Protein AF-A0A453K1W1-F1 (afdb_monomer)

Nearest PDB structures (foldseek):
  8fkv-assembly1_SU  TM=7.169E-01  e=1.789E-16  Homo sapiens
  8fkx-assembly1_SU  TM=7.359E-01  e=7.901E-16  Homo sapiens
  6x2y-assembly1_C  TM=2.715E-01  e=3.946E-01  Saccharomyces cerevisiae
  7ns3-assembly1_5  TM=2.927E-01  e=5.664E-01  Saccharomyces cerevisiae S288C
  6a38-assembly1_C  TM=2.463E-01  e=5.441E-01  Saccharomyces cerevisiae S288C

Organism: Aegilops tauschii subsp. strangulata (NCBI:txid200361)

Foldseek 3Di:
DVLVVLVVLCVPPVCVLVSLLVLLVCCLVQVQDPVNLSSLLVLLVQCQPPDPSSVVSSLVSLLSCQLPCLRHVLPSVLSSLLSLLVVCVVVLLPGAQSSLLSVVSHDDDPPLPDPPPDPPPPDDDDDDDDDDDDDDDPPVVVVVVVVVVVVVVVVVVVVVVVVVSDDDSVVSVVSRVSSVVSSVSSLVSLLVSLLCVLVPPDPDPDPDPCFPRNNLVSSLVSLLSCLLVDDPVCLVVLLVSLLVLLQDDPDPPDDRRPNSDDLLSSLSSLLSNLSNCPNNDVVPVDDCQSSLLSLLVSLVVDDVVSHDLLSVLSSLLRPQVPDPDDDLLLLLLLLQSLLVSLLVDDVLSNLLSLLSSLNSCLVRVLLLLLLDPDPCQPPDPAPAQDADNPDSRSNNRNRSNHHSCSLVVQLVDPDPSSVVSSVLSSVVNVDDSPDRDDDPDNQRSSRSSVVVVVVVVVVPDPDDDDDDDDDDDDDDDDDDDDDDPVVVVPDPDPDDPVVVVVVVVVVVVVVVVVVVVVVVVVVVVVVVVVVVVVVVVVVVVVVVVVVVVVVVD

Solvent-accessible surface area (backbone atoms only — not comparable to full-atom values): 32243 Å² total; per-residue (Å²): 107,72,67,60,51,39,59,57,34,42,75,34,80,91,41,22,64,62,29,49,52,52,52,33,52,44,48,72,74,46,52,71,43,95,62,37,66,65,52,47,53,52,43,57,57,35,29,62,44,92,49,66,68,53,17,51,49,30,36,50,35,51,28,50,50,42,65,44,37,77,70,38,78,44,56,57,50,38,50,47,46,46,52,44,34,49,49,40,61,76,47,74,47,74,48,52,40,60,54,54,45,35,63,63,47,56,78,80,82,82,72,82,76,66,81,78,86,68,81,76,80,80,72,84,80,84,85,79,91,84,85,85,86,83,94,74,65,84,72,58,58,54,54,54,53,51,51,52,52,50,51,51,50,50,49,50,50,49,50,51,48,55,55,73,56,58,71,55,71,67,60,52,50,51,51,50,52,55,34,49,51,40,48,49,53,40,42,52,50,47,54,53,49,59,62,53,53,66,74,52,92,68,85,69,82,60,92,52,100,58,60,93,49,44,42,50,63,43,39,44,53,41,49,41,72,49,25,70,75,58,62,74,85,52,47,62,59,49,46,54,50,34,43,46,65,40,68,58,66,100,55,98,81,59,79,76,69,75,70,78,65,52,66,46,59,23,43,46,33,48,38,28,48,53,44,35,49,57,55,64,45,76,84,73,77,72,82,57,63,65,55,53,28,43,51,58,45,45,66,74,70,58,45,80,95,82,32,56,61,68,54,53,20,44,32,47,30,55,63,62,61,71,46,92,78,72,58,67,58,42,46,26,22,50,39,51,53,32,41,55,46,33,75,75,50,57,72,43,56,17,42,19,31,48,51,45,36,48,50,49,40,67,76,35,63,80,52,41,54,24,67,45,90,53,98,69,49,58,90,81,80,62,99,43,86,59,66,41,91,84,48,60,42,40,77,72,13,19,35,64,58,41,62,59,62,50,40,70,55,36,43,72,41,90,51,63,69,47,12,52,50,28,46,53,53,60,52,52,63,80,40,58,100,85,55,80,76,82,85,68,79,90,59,52,23,42,53,48,24,48,54,46,47,51,51,49,64,70,61,54,75,75,90,72,92,82,82,93,75,94,74,95,76,94,74,94,74,86,81,86,79,87,79,61,75,80,61,66,81,73,58,84,77,87,67,59,68,68,63,53,49,54,52,47,52,54,51,54,50,52,53,51,55,49,54,52,50,53,52,53,49,52,52,49,51,51,52,52,50,53,52,49,53,52,53,51,51,53,50,51,54,53,51,52,54,50,52,58,51,64,75,73,108

InterPro domains:
  IPR005612 CCAAT-binding factor [PF03914] (267-422)
  IPR016024 Armadillo-type fold [SSF48371] (5-437)
  IPR016903 Nucleolar complex-associated protein 3 [PTHR14428] (1-535)

Mean predicted aligned error: 17.04 Å

Structure (mmCIF, N/CA/C/O backbone):
data_AF-A0A453K1W1-F1
#
_entry.id   AF-A0A453K1W1-F1
#
loop_
_atom_site.group_PDB
_atom_site.id
_atom_site.type_symbol
_atom_site.label_atom_id
_atom_site.label_alt_id
_atom_site.label_comp_id
_atom_site.label_asym_id
_atom_site.label_entity_id
_atom_site.label_seq_id
_atom_site.pdbx_PDB_ins_code
_atom_site.Cartn_x
_atom_site.Cartn_y
_atom_site.Cartn_z
_atom_site.occupancy
_atom_site.B_iso_or_equiv
_atom_site.auth_seq_id
_atom_site.auth_comp_id
_atom_site.auth_asym_id
_atom_site.auth_atom_id
_atom_site.pdbx_PDB_model_num
ATOM 1 N N . ALA A 1 1 ? -23.512 -8.283 35.608 1.00 79.88 1 ALA A N 1
ATOM 2 C CA . ALA A 1 1 ? -24.269 -9.550 35.486 1.00 79.88 1 ALA A CA 1
ATOM 3 C C . ALA A 1 1 ? -24.432 -10.011 34.032 1.00 79.88 1 ALA A C 1
ATOM 5 O O . ALA A 1 1 ? -23.786 -10.983 33.666 1.00 79.88 1 ALA A O 1
ATOM 6 N N . TYR A 1 2 ? -25.219 -9.326 33.185 1.00 86.31 2 TYR A N 1
ATOM 7 C CA . TYR A 1 2 ? -25.461 -9.761 31.792 1.00 86.31 2 TYR A CA 1
ATOM 8 C C . TYR A 1 2 ? -24.172 -9.903 30.962 1.00 86.31 2 TYR A C 1
ATOM 10 O O . TYR A 1 2 ? -23.901 -10.976 30.429 1.00 86.31 2 TYR A O 1
ATOM 18 N N . LEU A 1 3 ? -23.321 -8.868 30.952 1.00 86.50 3 LEU A N 1
ATOM 19 C CA . LEU A 1 3 ? -22.027 -8.897 30.257 1.00 86.50 3 LEU A CA 1
ATOM 20 C C . LEU A 1 3 ? -21.121 -10.040 30.750 1.00 86.50 3 LEU A C 1
ATOM 22 O O . LEU A 1 3 ? -20.568 -10.784 29.953 1.00 86.50 3 LEU A O 1
ATOM 26 N N . GLN A 1 4 ? -21.021 -10.237 32.067 1.00 86.06 4 GLN A N 1
ATOM 27 C CA . GLN A 1 4 ? -20.232 -11.330 32.649 1.00 86.06 4 GLN A CA 1
ATOM 28 C C . GLN A 1 4 ? -20.764 -12.710 32.245 1.00 86.06 4 GLN A C 1
ATOM 30 O O . GLN A 1 4 ? -19.976 -13.626 32.011 1.00 86.06 4 GLN A O 1
ATOM 35 N N . LYS A 1 5 ? -22.090 -12.866 32.118 1.00 88.38 5 LYS A N 1
ATOM 36 C CA . LYS A 1 5 ? -22.683 -14.107 31.619 1.00 88.38 5 LYS A CA 1
ATOM 37 C C . LYS A 1 5 ? -22.327 -14.329 30.149 1.00 88.38 5 LYS A C 1
ATOM 39 O O . LYS A 1 5 ? -21.911 -15.435 29.819 1.00 88.38 5 LYS A O 1
ATOM 44 N N . LEU A 1 6 ? -22.397 -13.300 29.302 1.00 88.38 6 LEU A N 1
ATOM 45 C CA . LEU A 1 6 ? -21.954 -13.394 27.905 1.00 88.38 6 LEU A CA 1
ATOM 46 C C . LEU A 1 6 ? -20.472 -13.772 27.798 1.00 88.38 6 LEU A C 1
ATOM 48 O O . LEU A 1 6 ? -20.157 -14.715 27.086 1.00 88.38 6 LEU A O 1
ATOM 52 N N . ILE A 1 7 ? -19.589 -13.142 28.578 1.00 87.38 7 ILE A N 1
ATOM 53 C CA . ILE A 1 7 ? -18.152 -13.476 28.613 1.00 87.38 7 ILE A CA 1
ATOM 54 C C . ILE A 1 7 ? -17.923 -14.918 29.103 1.00 87.38 7 ILE A C 1
ATOM 56 O O . ILE A 1 7 ? -17.014 -15.609 28.648 1.00 87.38 7 ILE A O 1
ATOM 60 N N . SER A 1 8 ? -18.748 -15.421 30.027 1.00 89.06 8 SER A N 1
ATOM 61 C CA . SER A 1 8 ? -18.669 -16.828 30.445 1.00 89.06 8 SER A CA 1
ATOM 62 C C . SER A 1 8 ? -19.128 -17.800 29.349 1.00 89.06 8 SER A C 1
ATOM 64 O O . SER A 1 8 ? -18.548 -18.874 29.216 1.00 89.06 8 SER A O 1
ATOM 66 N N . LEU A 1 9 ? -20.134 -17.416 28.555 1.00 88.56 9 LEU A N 1
ATOM 67 C CA . LEU A 1 9 ? -20.660 -18.203 27.435 1.00 88.56 9 LEU A CA 1
ATOM 68 C C . LEU A 1 9 ? -19.735 -18.153 26.216 1.00 88.56 9 LEU A C 1
ATOM 70 O O . LEU A 1 9 ? -19.639 -19.136 25.494 1.00 88.56 9 LEU A O 1
ATOM 74 N N . GLU A 1 10 ? -19.007 -17.054 26.031 1.00 87.38 10 GLU A N 1
ATOM 75 C CA . GLU A 1 10 ? -17.944 -16.911 25.034 1.00 87.38 10 GLU A CA 1
ATOM 76 C C . GLU A 1 10 ? -16.854 -17.981 25.221 1.00 87.38 10 GLU A C 1
ATOM 78 O O . GLU A 1 10 ? -16.325 -18.518 24.258 1.00 87.38 10 GLU A O 1
ATOM 83 N N . LYS A 1 11 ? -16.557 -18.384 26.462 1.00 86.56 11 LYS A N 1
ATOM 84 C CA . LYS A 1 11 ? -15.592 -19.467 26.727 1.00 86.56 11 LYS A CA 1
ATOM 85 C C . LYS A 1 11 ? -16.113 -20.858 26.348 1.00 86.56 11 LYS A C 1
ATOM 87 O O . LYS A 1 11 ? -15.331 -21.804 26.328 1.00 86.56 11 LYS A O 1
ATOM 92 N N . GLN A 1 12 ? -17.413 -21.008 26.094 1.00 88.44 12 GLN A N 1
ATOM 93 C CA . GLN A 1 12 ? -18.021 -22.286 25.738 1.00 88.44 12 GLN A CA 1
ATOM 94 C C . GLN A 1 12 ? -18.152 -22.400 24.212 1.00 88.44 12 GLN A C 1
ATOM 96 O O . GLN A 1 12 ? -18.815 -21.564 23.599 1.00 88.44 12 GLN A O 1
ATOM 101 N N . PRO A 1 13 ? -17.608 -23.453 23.575 1.00 85.06 13 PRO A N 1
ATOM 102 C CA . PRO A 1 13 ? -17.538 -23.540 22.114 1.00 85.06 13 PRO A CA 1
ATOM 103 C C . PRO A 1 13 ? -18.918 -23.546 21.440 1.00 85.06 13 PRO A C 1
ATOM 105 O O . PRO A 1 13 ? -19.082 -22.956 20.377 1.00 85.06 13 PRO A O 1
ATOM 108 N N . TYR A 1 14 ? -19.927 -24.148 22.079 1.00 88.00 14 TYR A N 1
ATOM 109 C CA . TYR A 1 14 ? -21.288 -24.240 21.537 1.00 88.00 14 TYR A CA 1
ATOM 110 C C . TYR A 1 14 ? -22.005 -22.883 21.466 1.00 88.00 14 TYR A C 1
ATOM 112 O O . TYR A 1 14 ? -22.738 -22.606 20.520 1.00 88.00 14 TYR A O 1
ATOM 120 N N . PHE A 1 15 ? -21.779 -22.015 22.455 1.00 89.94 15 PHE A N 1
ATOM 121 C CA . PHE A 1 15 ? -22.409 -20.694 22.519 1.00 89.94 15 PHE A CA 1
ATOM 122 C C . PHE A 1 15 ? -21.507 -19.574 22.008 1.00 89.94 15 PHE A C 1
ATOM 124 O O . PHE A 1 15 ? -21.979 -18.446 21.893 1.00 89.94 15 PHE A O 1
ATOM 131 N N . TYR A 1 16 ? -20.249 -19.871 21.673 1.00 90.06 16 TYR A N 1
ATOM 132 C CA . TYR A 1 16 ? -19.231 -18.890 21.309 1.00 90.06 16 TYR A CA 1
ATOM 133 C C . TYR A 1 16 ? -19.718 -17.889 20.259 1.00 90.06 16 TYR A C 1
ATOM 135 O O . TYR A 1 16 ? -19.741 -16.688 20.515 1.00 90.06 16 TYR A O 1
ATOM 143 N N . LEU A 1 17 ? -20.188 -18.373 19.105 1.00 90.25 17 LEU A N 1
ATOM 144 C CA . LEU A 1 17 ? -20.592 -17.500 18.001 1.00 90.25 17 LEU A CA 1
ATOM 145 C C . LEU A 1 17 ? -21.803 -16.625 18.358 1.00 90.25 17 LEU A C 1
ATOM 147 O O . LEU A 1 17 ? -21.860 -15.450 17.998 1.00 90.25 17 LEU A O 1
ATOM 151 N N . VAL A 1 18 ? -22.766 -17.188 19.091 1.00 91.62 18 VAL A N 1
ATOM 152 C CA . VAL A 1 18 ? -23.959 -16.460 19.544 1.00 91.62 18 VAL A CA 1
ATOM 153 C C . VAL A 1 18 ? -23.572 -15.408 20.581 1.00 91.62 18 VAL A C 1
ATOM 155 O O . VAL A 1 18 ? -24.032 -14.272 20.498 1.00 91.62 18 VAL A O 1
ATOM 158 N N . ALA A 1 19 ? -22.690 -15.754 21.520 1.00 92.19 19 ALA A N 1
ATOM 159 C CA . ALA A 1 19 ? -22.177 -14.833 22.524 1.00 92.19 19 ALA A CA 1
ATOM 160 C C . ALA A 1 19 ? -21.419 -13.668 21.872 1.00 92.19 19 ALA A C 1
ATOM 162 O O . ALA A 1 19 ? -21.726 -12.518 22.178 1.00 92.19 19 ALA A O 1
ATOM 163 N N . VAL A 1 20 ? -20.519 -13.944 20.919 1.00 91.56 20 VAL A N 1
ATOM 164 C CA . VAL A 1 20 ? -19.798 -12.919 20.143 1.00 91.56 20 VAL A CA 1
ATOM 165 C C . VAL A 1 20 ? -20.774 -12.013 19.397 1.00 91.56 20 VAL A C 1
ATOM 167 O O . VAL A 1 20 ? -20.698 -10.795 19.526 1.00 91.56 20 VAL A O 1
ATOM 170 N N . ARG A 1 21 ? -21.766 -12.575 18.695 1.00 92.69 21 ARG A N 1
ATOM 171 C CA . ARG A 1 21 ? -22.789 -11.780 17.998 1.00 92.69 21 ARG A CA 1
ATOM 172 C C . ARG A 1 21 ? -23.566 -10.868 18.950 1.00 92.69 21 ARG A C 1
ATOM 174 O O . ARG A 1 21 ? -23.826 -9.713 18.611 1.00 92.69 21 ARG A O 1
ATOM 181 N N . CYS A 1 22 ? -23.929 -11.363 20.131 1.00 92.25 22 CYS A N 1
ATOM 182 C CA . CYS A 1 22 ? -24.600 -10.572 21.161 1.00 92.25 22 CYS A CA 1
ATOM 183 C C . CYS A 1 22 ? -23.702 -9.452 21.707 1.00 92.25 22 CYS A C 1
ATOM 185 O O . CYS A 1 22 ? -24.194 -8.347 21.920 1.00 92.25 22 CYS A O 1
ATOM 187 N N . LEU A 1 23 ? -22.405 -9.710 21.907 1.00 91.00 23 LEU A N 1
ATOM 188 C CA . LEU A 1 23 ? -21.429 -8.704 22.341 1.00 91.00 23 LEU A CA 1
ATOM 189 C C . LEU A 1 23 ? -21.254 -7.604 21.283 1.00 91.00 23 LEU A C 1
ATOM 191 O O . LEU A 1 23 ? -21.354 -6.426 21.617 1.00 91.00 23 LEU A O 1
ATOM 195 N N . CYS A 1 24 ? -21.090 -7.974 20.010 1.00 91.94 24 CYS A N 1
ATOM 196 C CA . CYS A 1 24 ? -21.030 -7.035 18.885 1.00 91.94 24 CYS A CA 1
ATOM 197 C C . CYS A 1 24 ? -22.304 -6.181 18.787 1.00 91.94 24 CYS A C 1
ATOM 199 O O . CYS A 1 24 ? -22.231 -4.958 18.738 1.00 91.94 24 CYS A O 1
ATOM 201 N N . SER A 1 25 ? -23.478 -6.817 18.861 1.00 91.06 25 SER A N 1
ATOM 202 C CA . SER A 1 25 ? -24.767 -6.111 18.796 1.00 91.06 25 SER A CA 1
ATOM 203 C C . SER A 1 25 ? -24.962 -5.153 19.977 1.00 91.06 25 SER A C 1
ATOM 205 O O . SER A 1 25 ? -25.551 -4.085 19.825 1.00 91.06 25 SER A O 1
ATOM 207 N N . LEU A 1 26 ? -24.468 -5.522 21.165 1.00 90.56 26 LEU A N 1
ATOM 208 C CA . LEU A 1 26 ? -24.505 -4.662 22.345 1.00 90.56 26 LEU A CA 1
ATOM 209 C C . LEU A 1 26 ? -23.592 -3.441 22.177 1.00 90.56 26 LEU A C 1
ATOM 211 O O . LEU A 1 26 ? -23.991 -2.340 22.554 1.00 90.56 26 LEU A O 1
ATOM 215 N N . LEU A 1 27 ? -22.403 -3.632 21.598 1.00 88.56 27 LEU A N 1
ATOM 216 C CA . LEU A 1 27 ? -21.463 -2.547 21.317 1.00 88.56 27 LEU A CA 1
ATOM 217 C C . LEU A 1 27 ? -22.054 -1.533 20.326 1.00 88.56 27 LEU A C 1
ATOM 219 O O . LEU A 1 27 ? -21.980 -0.332 20.574 1.00 88.56 27 LEU A O 1
ATOM 223 N N . ASP A 1 28 ? -22.709 -2.008 19.264 1.00 87.94 28 ASP A N 1
ATOM 224 C CA . ASP A 1 28 ? -23.367 -1.148 18.272 1.00 87.94 28 ASP A CA 1
ATOM 225 C C . ASP A 1 28 ? -24.568 -0.373 18.843 1.00 87.94 28 ASP A C 1
ATOM 227 O O . ASP A 1 28 ? -24.819 0.780 18.469 1.00 87.94 28 ASP A O 1
ATOM 231 N N . ALA A 1 29 ? -25.331 -1.004 19.741 1.00 86.56 29 ALA A N 1
ATOM 232 C CA . ALA A 1 29 ? -26.535 -0.417 20.323 1.00 86.56 29 ALA A CA 1
ATOM 233 C C . ALA A 1 29 ? -26.235 0.581 21.454 1.00 86.56 29 ALA A C 1
ATOM 235 O O . ALA A 1 29 ? -26.925 1.595 21.571 1.00 86.56 29 ALA A O 1
ATOM 236 N N . ALA A 1 30 ? -25.240 0.297 22.300 1.00 83.75 30 ALA A N 1
ATOM 237 C CA . ALA A 1 30 ? -24.959 1.069 23.510 1.00 83.75 30 ALA A CA 1
ATOM 238 C C . ALA A 1 30 ? -23.445 1.257 23.758 1.00 83.75 30 ALA A C 1
ATOM 240 O O . ALA A 1 30 ? -22.909 0.739 24.741 1.00 83.75 30 ALA A O 1
ATOM 241 N N . PRO A 1 31 ? -22.746 2.053 22.931 1.00 78.56 31 PRO A N 1
ATOM 242 C CA . PRO A 1 31 ? -21.302 2.273 23.074 1.00 78.56 31 PRO A CA 1
ATOM 243 C C . PRO A 1 31 ? -20.919 3.121 24.307 1.00 78.56 31 PRO A C 1
ATOM 245 O O . PRO A 1 31 ? -19.781 3.071 24.765 1.00 78.56 31 PRO A O 1
ATOM 248 N N . HIS A 1 32 ? -21.867 3.854 24.903 1.00 75.62 32 HIS A N 1
ATOM 249 C CA . HIS A 1 32 ? -21.692 4.613 26.154 1.00 75.62 32 HIS A CA 1
ATOM 250 C C . HIS A 1 32 ? -21.781 3.765 27.437 1.00 75.62 32 HIS A C 1
ATOM 252 O O . HIS A 1 32 ? -21.887 4.307 28.536 1.00 75.62 32 HIS A O 1
ATOM 258 N N . PHE A 1 33 ? -21.851 2.440 27.328 1.00 78.88 33 PHE A N 1
ATOM 259 C CA . PHE A 1 33 ? -22.087 1.576 28.478 1.00 78.88 33 PHE A CA 1
ATOM 260 C C . PHE A 1 33 ? -20.978 1.703 29.540 1.00 78.88 33 PHE A C 1
ATOM 262 O O . PHE A 1 33 ? -19.797 1.656 29.215 1.00 78.88 33 PHE A O 1
ATOM 269 N N . ASN A 1 34 ? -21.339 1.783 30.827 1.00 78.62 34 ASN A N 1
ATOM 270 C CA . ASN A 1 34 ? -20.375 1.983 31.927 1.00 78.62 34 ASN A CA 1
ATOM 271 C C . ASN A 1 34 ? -19.294 0.888 32.033 1.00 78.62 34 ASN A C 1
ATOM 273 O O . ASN A 1 34 ? -18.236 1.129 32.597 1.00 78.62 34 ASN A O 1
ATOM 277 N N . HIS A 1 35 ? -19.543 -0.318 31.506 1.00 82.31 35 HIS A N 1
ATOM 278 C CA . HIS A 1 35 ? -18.541 -1.391 31.416 1.00 82.31 35 HIS A CA 1
ATOM 279 C C . HIS A 1 35 ? -18.046 -1.606 29.978 1.00 82.31 35 HIS A C 1
ATOM 281 O O . HIS A 1 35 ? -17.744 -2.741 29.591 1.00 82.31 35 HIS A O 1
ATOM 287 N N . ARG A 1 36 ? -17.993 -0.536 29.173 1.00 84.31 36 ARG A N 1
ATOM 288 C CA . ARG A 1 36 ? -17.481 -0.574 27.797 1.00 84.31 36 ARG A CA 1
ATOM 289 C C . ARG A 1 36 ? -16.080 -1.165 27.722 1.00 84.31 36 ARG A C 1
ATOM 291 O O . ARG A 1 36 ? -15.826 -1.910 26.791 1.00 84.31 36 ARG A O 1
ATOM 298 N N . GLU A 1 37 ? -15.238 -0.946 28.730 1.00 86.50 37 GLU A N 1
ATOM 299 C CA . GLU A 1 37 ? -13.853 -1.427 28.730 1.00 86.50 37 GLU A CA 1
ATOM 300 C C . GLU A 1 37 ? -13.786 -2.951 28.650 1.00 86.50 37 GLU A C 1
ATOM 302 O O . GLU A 1 37 ? -13.107 -3.533 27.806 1.00 86.50 37 GLU A O 1
ATOM 307 N N . SER A 1 38 ? -14.592 -3.626 29.474 1.00 88.06 38 SER A N 1
ATOM 308 C CA . SER A 1 38 ? -14.678 -5.085 29.471 1.00 88.06 38 SER A CA 1
ATOM 309 C C . SER A 1 38 ? -15.349 -5.627 28.207 1.00 88.06 38 SER A C 1
ATOM 311 O O . SER A 1 38 ? -15.027 -6.741 27.791 1.00 88.06 38 SER A O 1
ATOM 313 N N . LEU A 1 39 ? -16.294 -4.883 27.624 1.00 89.44 39 LEU A N 1
ATOM 314 C CA . LEU A 1 39 ? -16.954 -5.255 26.373 1.00 89.44 39 LEU A CA 1
ATOM 315 C C . LEU A 1 39 ? -15.980 -5.141 25.193 1.00 89.44 39 LEU A C 1
ATOM 317 O O . LEU A 1 39 ? -15.797 -6.109 24.460 1.00 89.44 39 LEU A O 1
ATOM 321 N N . LEU A 1 40 ? -15.315 -3.993 25.057 1.00 90.00 40 LEU A N 1
ATOM 322 C CA . LEU A 1 40 ? -14.301 -3.725 24.043 1.00 90.00 40 LEU A CA 1
ATOM 323 C C . LEU A 1 40 ? -13.138 -4.705 24.164 1.00 90.00 40 LEU A C 1
ATOM 325 O O . LEU A 1 40 ? -12.734 -5.273 23.157 1.00 90.00 40 LEU A O 1
ATOM 329 N N . ALA A 1 41 ? -12.651 -4.990 25.375 1.00 90.44 41 ALA A N 1
ATOM 330 C CA . ALA A 1 41 ? -11.579 -5.960 25.582 1.00 90.44 41 ALA A CA 1
ATOM 331 C C . ALA A 1 41 ? -11.947 -7.365 25.071 1.00 90.44 41 ALA A C 1
ATOM 333 O O . ALA A 1 41 ? -11.119 -8.028 24.447 1.00 90.44 41 ALA A O 1
ATOM 334 N N . SER A 1 42 ? -13.189 -7.818 25.288 1.00 89.19 42 SER A N 1
ATOM 335 C CA . SER A 1 42 ? -13.670 -9.105 24.759 1.00 89.19 42 SER A CA 1
ATOM 336 C C . SER A 1 42 ? -13.822 -9.074 23.230 1.00 89.19 42 SER A C 1
ATOM 338 O O . SER A 1 42 ? -13.345 -9.981 22.546 1.00 89.19 42 SER A O 1
ATOM 340 N N . VAL A 1 43 ? -14.405 -8.013 22.662 1.00 91.12 43 VAL A N 1
ATOM 341 C CA . VAL A 1 43 ? -14.567 -7.879 21.201 1.00 91.12 43 VAL A CA 1
ATOM 342 C C . VAL A 1 43 ? -13.207 -7.810 20.495 1.00 91.12 43 VAL A C 1
ATOM 344 O O . VAL A 1 43 ? -12.983 -8.553 19.540 1.00 91.12 43 VAL A O 1
ATOM 347 N N . VAL A 1 44 ? -12.274 -6.994 20.999 1.00 90.75 44 VAL A N 1
ATOM 348 C CA . VAL A 1 44 ? -10.916 -6.839 20.450 1.00 90.75 44 VAL A CA 1
ATOM 349 C C . VAL A 1 44 ? -10.126 -8.141 20.555 1.00 90.75 44 VAL A C 1
ATOM 351 O O . VAL A 1 44 ? -9.483 -8.539 19.589 1.00 90.75 44 VAL A O 1
ATOM 354 N N . LYS A 1 45 ? -10.229 -8.874 21.669 1.00 89.06 45 LYS A N 1
ATOM 355 C CA . LYS A 1 45 ? -9.600 -10.196 21.800 1.00 89.06 45 LYS A CA 1
ATOM 356 C C . LYS A 1 45 ? -10.072 -11.173 20.715 1.00 89.06 45 LYS A C 1
ATOM 358 O O . LYS A 1 45 ? -9.277 -11.959 20.203 1.00 89.06 45 LYS A O 1
ATOM 363 N N . ASN A 1 46 ? -11.352 -11.117 20.348 1.00 88.50 46 ASN A N 1
ATOM 364 C CA . ASN A 1 46 ? -11.926 -11.978 19.314 1.00 88.50 46 ASN A CA 1
ATOM 365 C C . ASN A 1 46 ? -11.551 -11.576 17.879 1.00 88.50 46 ASN A C 1
ATOM 367 O O . ASN A 1 46 ? -11.713 -12.403 16.979 1.00 88.50 46 ASN A O 1
ATOM 371 N N . LEU A 1 47 ? -10.984 -10.383 17.653 1.00 86.00 47 LEU A N 1
ATOM 372 C CA . LEU A 1 47 ? -10.396 -10.012 16.355 1.00 86.00 47 LEU A CA 1
ATOM 373 C C . LEU A 1 47 ? -9.206 -10.906 15.983 1.00 86.00 47 LEU A C 1
ATOM 375 O O . LEU A 1 47 ? -8.915 -11.075 14.808 1.00 86.00 47 LEU A O 1
ATOM 379 N N . SER A 1 48 ? -8.546 -11.516 16.969 1.00 84.81 48 SER A N 1
ATOM 380 C CA . SER A 1 48 ? -7.430 -12.448 16.761 1.00 84.81 48 SER A CA 1
ATOM 381 C C . SER A 1 48 ? -7.864 -13.920 16.764 1.00 84.81 48 SER A C 1
ATOM 383 O O . SER A 1 48 ? -7.022 -14.814 16.828 1.00 84.81 48 SER A O 1
ATOM 385 N N . SER A 1 49 ? -9.170 -14.203 16.753 1.00 85.00 49 SER A N 1
ATOM 386 C CA . SER A 1 49 ? -9.678 -15.574 16.853 1.00 85.00 49 SER A CA 1
ATOM 387 C C . SER A 1 49 ? -9.442 -16.391 15.574 1.00 85.00 49 SER A C 1
ATOM 389 O O . SER A 1 49 ? -9.471 -15.884 14.453 1.00 85.00 49 SER A O 1
ATOM 391 N N . SER A 1 50 ? -9.261 -17.706 15.719 1.00 83.31 50 SER A N 1
ATOM 392 C CA . SER A 1 50 ? -9.130 -18.612 14.567 1.00 83.31 50 SER A CA 1
ATOM 393 C C . SER A 1 50 ? -10.430 -18.749 13.759 1.00 83.31 50 SER A C 1
ATOM 395 O O . SER A 1 50 ? -10.398 -19.191 12.615 1.00 83.31 50 SER A O 1
ATOM 397 N N . ASN A 1 51 ? -11.580 -18.373 14.332 1.00 86.88 51 ASN A N 1
ATOM 398 C CA . ASN A 1 51 ? -12.882 -18.475 13.679 1.00 86.88 51 ASN A CA 1
ATOM 399 C C . ASN A 1 51 ? -13.149 -17.247 12.793 1.00 86.88 51 ASN A C 1
ATOM 401 O O . ASN A 1 51 ? -13.369 -16.145 13.291 1.00 86.88 51 ASN A O 1
ATOM 405 N N . ASP A 1 52 ? -13.184 -17.465 11.478 1.00 88.62 52 ASP A N 1
ATOM 406 C CA . ASP A 1 52 ? -13.392 -16.418 10.471 1.00 88.62 52 ASP A CA 1
ATOM 407 C C . ASP A 1 52 ? -14.693 -15.625 10.661 1.00 88.62 52 ASP A C 1
ATOM 409 O O . ASP A 1 52 ? -14.703 -14.400 10.550 1.00 88.62 52 ASP A O 1
ATOM 413 N N . VAL A 1 53 ? -15.786 -16.304 11.020 1.00 91.00 53 VAL A N 1
ATOM 414 C CA . VAL A 1 53 ? -17.091 -15.657 11.209 1.00 91.00 53 VAL A CA 1
ATOM 415 C C . VAL A 1 53 ? -17.063 -14.751 12.437 1.00 91.00 53 VAL A C 1
ATOM 417 O O . VAL A 1 53 ? -17.551 -13.624 12.386 1.00 91.00 53 VAL A O 1
ATOM 420 N N . ALA A 1 54 ? -16.466 -15.222 13.535 1.00 90.25 54 ALA A N 1
ATOM 421 C CA . ALA A 1 54 ? -16.343 -14.433 14.756 1.00 90.25 54 ALA A CA 1
ATOM 422 C C . ALA A 1 54 ? -15.455 -13.199 14.538 1.00 90.25 54 ALA A C 1
ATOM 424 O O . ALA A 1 54 ? -15.864 -12.100 14.915 1.00 90.25 54 ALA A O 1
ATOM 425 N N . ARG A 1 55 ? -14.302 -13.352 13.862 1.00 92.31 55 ARG A N 1
ATOM 426 C CA . ARG A 1 55 ? -13.450 -12.211 13.493 1.00 92.31 55 ARG A CA 1
ATOM 427 C C . ARG A 1 55 ? -14.218 -11.183 12.676 1.00 92.31 55 ARG A C 1
ATOM 429 O O . ARG A 1 55 ? -14.261 -10.030 13.078 1.00 92.31 55 ARG A O 1
ATOM 436 N N . LYS A 1 56 ? -14.884 -11.594 11.590 1.00 92.19 56 LYS A N 1
ATOM 437 C CA . LYS A 1 56 ? -15.631 -10.677 10.711 1.00 92.19 56 LYS A CA 1
ATOM 438 C C . LYS A 1 56 ? -16.740 -9.922 11.445 1.00 92.19 56 LYS A C 1
ATOM 440 O O . LYS A 1 56 ? -16.898 -8.725 11.215 1.00 92.19 56 LYS A O 1
ATOM 445 N N . LEU A 1 57 ? -17.468 -10.584 12.351 1.00 92.56 57 LEU A N 1
ATOM 446 C CA . LEU A 1 57 ? -18.475 -9.932 13.198 1.00 92.56 57 LEU A CA 1
ATOM 447 C C . LEU A 1 57 ? -17.849 -8.872 14.114 1.00 92.56 57 LEU A C 1
ATOM 449 O O . LEU A 1 57 ? -18.354 -7.752 14.190 1.00 92.56 57 LEU A O 1
ATOM 453 N N . CYS A 1 58 ? -16.736 -9.200 14.776 1.00 93.44 58 CYS A N 1
ATOM 454 C CA . CYS A 1 58 ? -16.011 -8.248 15.614 1.00 93.44 58 CYS A CA 1
ATOM 455 C C . CYS A 1 58 ? -15.429 -7.088 14.799 1.00 93.44 58 CYS A C 1
ATOM 457 O O . CYS A 1 58 ? -15.552 -5.936 15.210 1.00 93.44 58 CYS A O 1
ATOM 459 N N . SER A 1 59 ? -14.832 -7.367 13.638 1.00 92.56 59 SER A N 1
ATOM 460 C CA . SER A 1 59 ? -14.255 -6.349 12.763 1.00 92.56 59 SER A CA 1
ATOM 461 C C . SER A 1 59 ? -15.319 -5.380 12.267 1.00 92.56 59 SER A C 1
ATOM 463 O O . SER A 1 59 ? -15.086 -4.176 12.277 1.00 92.56 59 SER A O 1
ATOM 465 N N . GLU A 1 60 ? -16.500 -5.868 11.879 1.00 93.31 60 GLU A N 1
ATOM 466 C CA . GLU A 1 60 ? -17.592 -4.991 11.452 1.00 93.31 60 GLU A CA 1
ATOM 467 C C . GLU A 1 60 ? -18.139 -4.145 12.606 1.00 93.31 60 GLU A C 1
ATOM 469 O O . GLU A 1 60 ? -18.339 -2.947 12.428 1.00 93.31 60 GLU A O 1
ATOM 474 N N . ALA A 1 61 ? -18.286 -4.715 13.807 1.00 92.12 61 ALA A N 1
ATOM 475 C CA . ALA A 1 61 ? -18.712 -3.962 14.988 1.00 92.12 61 ALA A CA 1
ATOM 476 C C . ALA A 1 61 ? -17.721 -2.839 15.351 1.00 92.12 61 ALA A C 1
ATOM 478 O O . ALA A 1 61 ? -18.124 -1.710 15.626 1.00 92.12 61 ALA A O 1
ATOM 479 N N . ILE A 1 62 ? -16.410 -3.106 15.297 1.00 92.94 62 ILE A N 1
ATOM 480 C CA . ILE A 1 62 ? -15.383 -2.080 15.544 1.00 92.94 62 ILE A CA 1
ATOM 481 C C . ILE A 1 62 ? -15.341 -1.045 14.409 1.00 92.94 62 ILE A C 1
ATOM 483 O O . ILE A 1 62 ? -15.243 0.151 14.678 1.00 92.94 62 ILE A O 1
ATOM 487 N N . ARG A 1 63 ? -15.490 -1.454 13.140 1.00 93.31 63 ARG A N 1
ATOM 488 C CA . ARG A 1 63 ? -15.607 -0.506 12.015 1.00 93.31 63 ARG A CA 1
ATOM 489 C C . ARG A 1 63 ? -16.853 0.376 12.148 1.00 93.31 63 ARG A C 1
ATOM 491 O O . ARG A 1 63 ? -16.799 1.564 11.841 1.00 93.31 63 ARG A O 1
ATOM 498 N N . SER A 1 64 ? -17.975 -0.184 12.594 1.00 91.44 64 SER A N 1
ATOM 499 C CA . SER A 1 64 ? -19.219 0.542 12.879 1.00 91.44 64 SER A CA 1
ATOM 500 C C . SER A 1 64 ? -19.031 1.549 14.015 1.00 91.44 64 SER A C 1
ATOM 502 O O . SER A 1 64 ? -19.467 2.696 13.881 1.00 91.44 64 SER A O 1
ATOM 504 N N . LEU A 1 65 ? -18.322 1.163 15.082 1.00 90.44 65 LEU A N 1
ATOM 505 C CA . LEU A 1 65 ? -17.933 2.056 16.174 1.00 90.44 65 LEU A CA 1
ATOM 506 C C . LEU A 1 65 ? -17.130 3.251 15.634 1.00 90.44 65 LEU A C 1
ATOM 508 O O . LEU A 1 65 ? -17.549 4.393 15.796 1.00 90.44 65 LEU A O 1
ATOM 512 N N . PHE A 1 66 ? -16.053 2.998 14.885 1.00 90.50 66 PHE A N 1
ATOM 513 C CA . PHE A 1 66 ? -15.192 4.053 14.331 1.00 90.50 66 PHE A CA 1
ATOM 514 C C . PHE A 1 66 ? -15.899 4.973 13.327 1.00 90.50 66 PHE A C 1
ATOM 516 O O . PHE A 1 66 ? -15.587 6.156 13.249 1.00 90.50 66 PHE A O 1
ATOM 523 N N . ARG A 1 67 ? -16.881 4.476 12.563 1.00 88.38 67 ARG A N 1
ATOM 524 C CA . ARG A 1 67 ? -17.668 5.325 11.650 1.00 88.38 67 ARG A CA 1
ATOM 525 C C . ARG A 1 67 ? -18.681 6.214 12.378 1.00 88.38 67 ARG A C 1
ATOM 527 O O . ARG A 1 67 ? -19.063 7.245 11.829 1.00 88.38 67 ARG A O 1
ATOM 534 N N . ASN A 1 68 ? -19.133 5.816 13.567 1.00 84.12 68 ASN A N 1
ATOM 535 C CA . ASN A 1 68 ? -20.230 6.447 14.300 1.00 84.12 68 ASN A CA 1
ATOM 536 C C . ASN A 1 68 ? -19.750 7.206 15.550 1.00 84.12 68 ASN A C 1
ATOM 538 O O . ASN A 1 68 ? -20.405 7.146 16.593 1.00 84.12 68 ASN A O 1
ATOM 542 N N . GLU A 1 69 ? -18.657 7.970 15.447 1.00 77.00 69 GLU A N 1
ATOM 543 C CA . GLU A 1 69 ? -18.033 8.630 16.607 1.00 77.00 69 GLU A CA 1
ATOM 544 C C . GLU A 1 69 ? -18.974 9.539 17.411 1.00 77.00 69 GLU A C 1
ATOM 546 O O . GLU A 1 69 ? -18.856 9.649 18.637 1.00 77.00 69 GLU A O 1
ATOM 551 N N . GLY A 1 70 ? -19.964 10.138 16.740 1.00 68.94 70 GLY A N 1
ATOM 552 C CA . GLY A 1 70 ? -20.987 10.973 17.372 1.00 68.94 70 GLY A CA 1
ATOM 553 C C . GLY A 1 70 ? -21.820 10.244 18.435 1.00 68.94 70 GLY A C 1
ATOM 554 O O . GLY A 1 70 ? -22.354 10.889 19.332 1.00 68.94 70 GLY A O 1
ATOM 555 N N . LYS A 1 71 ? -21.896 8.905 18.394 1.00 73.00 71 LYS A N 1
ATOM 556 C CA . LYS A 1 71 ? -22.616 8.093 19.388 1.00 73.00 71 LYS A CA 1
ATOM 557 C C . LYS A 1 71 ? -21.832 7.834 20.669 1.00 73.00 71 LYS A C 1
ATOM 559 O O . LYS A 1 71 ? -22.383 7.201 21.554 1.00 73.00 71 LYS A O 1
ATOM 564 N N . HIS A 1 72 ? -20.554 8.190 20.760 1.00 72.81 72 HIS A N 1
ATOM 565 C CA . HIS A 1 72 ? -19.742 7.874 21.944 1.00 72.81 72 HIS A CA 1
ATOM 566 C C . HIS A 1 72 ? -18.635 8.883 22.229 1.00 72.81 72 HIS A C 1
ATOM 568 O O . HIS A 1 72 ? -17.702 8.564 22.964 1.00 72.81 72 HIS A O 1
ATOM 574 N N . ARG A 1 73 ? -18.732 10.094 21.662 1.00 72.25 73 ARG A N 1
ATOM 575 C CA . ARG A 1 73 ? -17.806 11.204 21.938 1.00 72.25 73 ARG A CA 1
ATOM 576 C C . ARG A 1 73 ? -16.327 10.849 21.690 1.00 72.25 73 ARG A C 1
ATOM 578 O O . ARG A 1 73 ? -15.446 11.416 22.314 1.00 72.25 73 ARG A O 1
ATOM 585 N N . GLY A 1 74 ? -16.041 9.873 20.826 1.00 80.50 74 GLY A N 1
ATOM 586 C CA . GLY A 1 74 ? -14.672 9.402 20.553 1.00 80.50 74 GLY A CA 1
ATOM 587 C C . GLY A 1 74 ? -13.969 8.635 21.690 1.00 80.50 74 GLY A C 1
ATOM 588 O O . GLY A 1 74 ? -12.983 7.957 21.427 1.00 80.50 74 GLY A O 1
ATOM 589 N N . GLU A 1 75 ? -14.488 8.625 22.921 1.00 84.06 75 GLU A N 1
ATOM 590 C CA . GLU A 1 75 ? -13.845 7.926 24.046 1.00 84.06 75 GLU A CA 1
ATOM 591 C C . GLU A 1 75 ? -13.709 6.412 23.802 1.00 84.06 75 GLU A C 1
ATOM 593 O O . GLU A 1 75 ? -12.638 5.834 23.987 1.00 84.06 75 GLU A O 1
ATOM 598 N N . ALA A 1 76 ? -14.779 5.772 23.313 1.00 87.06 76 ALA A N 1
ATOM 599 C CA . ALA A 1 76 ? -14.753 4.353 22.954 1.00 87.06 76 ALA A CA 1
ATOM 600 C C . ALA A 1 76 ? -13.825 4.063 21.755 1.00 87.06 76 ALA A C 1
ATOM 602 O O . ALA A 1 76 ? -13.283 2.962 21.665 1.00 87.06 76 ALA A O 1
ATOM 603 N N . THR A 1 77 ? -13.602 5.042 20.862 1.00 90.00 77 THR A N 1
ATOM 604 C CA . THR A 1 77 ? -12.640 4.926 19.751 1.00 90.00 77 THR A CA 1
ATOM 605 C C . THR A 1 77 ? -11.216 4.844 20.285 1.00 90.00 77 THR A C 1
ATOM 607 O O . THR A 1 77 ? -10.501 3.897 19.961 1.00 90.00 77 THR A O 1
ATOM 610 N N . VAL A 1 78 ? -10.814 5.803 21.129 1.00 90.81 78 VAL A N 1
ATOM 611 C CA . VAL A 1 78 ? -9.459 5.855 21.710 1.00 90.81 78 VAL A CA 1
ATOM 612 C C . VAL A 1 78 ? -9.171 4.565 22.465 1.00 90.81 78 VAL A C 1
ATOM 614 O O . VAL A 1 78 ? -8.106 3.967 22.326 1.00 90.81 78 VAL A O 1
ATOM 617 N N . GLU A 1 79 ? -10.141 4.120 23.260 1.00 90.69 79 GLU A N 1
ATOM 618 C CA . GLU A 1 79 ? -10.013 2.921 24.068 1.00 90.69 79 GLU A CA 1
ATOM 619 C C . GLU A 1 79 ? -9.875 1.656 23.211 1.00 90.69 79 GLU A C 1
ATOM 621 O O . GLU A 1 79 ? -8.980 0.842 23.445 1.00 90.69 79 GLU A O 1
ATOM 626 N N . ALA A 1 80 ? -10.691 1.513 22.165 1.00 92.12 80 ALA A N 1
ATOM 627 C CA . ALA A 1 80 ? -10.569 0.405 21.225 1.00 92.12 80 ALA A CA 1
ATOM 628 C C . ALA A 1 80 ? -9.201 0.401 20.517 1.00 92.12 80 ALA A C 1
ATOM 630 O O . ALA A 1 80 ? -8.565 -0.649 20.436 1.00 92.12 80 ALA A O 1
ATOM 631 N N . VAL A 1 81 ? -8.701 1.560 20.070 1.00 93.81 81 VAL A N 1
ATOM 632 C CA . VAL A 1 81 ? -7.370 1.677 19.441 1.00 93.81 81 VAL A CA 1
ATOM 633 C C . VAL A 1 81 ? -6.253 1.324 20.431 1.00 93.81 81 VAL A C 1
ATOM 635 O O . VAL A 1 81 ? -5.317 0.609 20.073 1.00 93.81 81 VAL A O 1
ATOM 638 N N . ARG A 1 82 ? -6.365 1.733 21.700 1.00 93.31 82 ARG A N 1
ATOM 639 C CA . ARG A 1 82 ? -5.430 1.334 22.767 1.00 93.31 82 ARG A CA 1
ATOM 640 C C . ARG A 1 82 ? -5.425 -0.168 23.015 1.00 93.31 82 ARG A C 1
ATOM 642 O O . ARG A 1 82 ? -4.357 -0.757 23.164 1.00 93.31 82 ARG A O 1
ATOM 649 N N . LEU A 1 83 ? -6.598 -0.796 23.039 1.00 92.19 83 LEU A N 1
ATOM 650 C CA . LEU A 1 83 ? -6.723 -2.244 23.205 1.00 92.19 83 LEU A CA 1
ATOM 651 C C . LEU A 1 83 ? -6.150 -3.003 22.003 1.00 92.19 83 LEU A C 1
ATOM 653 O O . LEU A 1 83 ? -5.506 -4.038 22.191 1.00 92.19 83 LEU A O 1
ATOM 657 N N . VAL A 1 84 ? -6.321 -2.482 20.785 1.00 93.00 84 VAL A N 1
ATOM 658 C CA . VAL A 1 84 ? -5.667 -3.014 19.579 1.00 93.00 84 VAL A CA 1
ATOM 659 C C . VAL A 1 84 ? -4.147 -2.896 19.708 1.00 93.00 84 VAL A C 1
ATOM 661 O O . VAL A 1 84 ? -3.450 -3.898 19.559 1.00 93.00 84 VAL A O 1
ATOM 664 N N . SER A 1 85 ? -3.631 -1.723 20.084 1.00 92.38 85 SER A N 1
ATOM 665 C CA . SER A 1 85 ? -2.198 -1.496 20.315 1.00 92.38 85 SER A CA 1
ATOM 666 C C . SER A 1 85 ? -1.611 -2.463 21.353 1.00 92.38 85 SER A C 1
ATOM 668 O O . SER A 1 85 ? -0.589 -3.116 21.116 1.00 92.38 85 SER A O 1
ATOM 670 N N . ALA A 1 86 ? -2.303 -2.634 22.483 1.00 91.56 86 ALA A N 1
ATOM 671 C CA . ALA A 1 86 ? -1.924 -3.575 23.531 1.00 91.56 86 ALA A CA 1
ATOM 672 C C . ALA A 1 86 ? -1.953 -5.030 23.040 1.00 91.56 86 ALA A C 1
ATOM 674 O O . ALA A 1 86 ? -1.049 -5.801 23.358 1.00 91.56 86 ALA A O 1
ATOM 675 N N . SER A 1 87 ? -2.947 -5.400 22.228 1.00 88.75 87 SER A N 1
ATOM 676 C CA . SER A 1 87 ? -3.055 -6.741 21.642 1.00 88.75 87 SER A CA 1
ATOM 677 C C . SER A 1 87 ? -1.909 -7.026 20.672 1.00 88.75 87 SER A C 1
ATOM 679 O O . SER A 1 87 ? -1.309 -8.098 20.740 1.00 88.75 87 SER A O 1
ATOM 681 N N . VAL A 1 88 ? -1.550 -6.063 19.817 1.00 90.38 88 VAL A N 1
ATOM 682 C CA . VAL A 1 88 ? -0.402 -6.167 18.901 1.00 90.38 88 VAL A CA 1
ATOM 683 C C . VAL A 1 88 ? 0.905 -6.318 19.680 1.00 90.38 88 VAL A C 1
ATOM 685 O O . VAL A 1 88 ? 1.736 -7.152 19.324 1.00 90.38 88 VAL A O 1
ATOM 688 N N . LYS A 1 89 ? 1.070 -5.559 20.771 1.00 90.06 89 LYS A N 1
ATOM 689 C CA . LYS A 1 89 ? 2.237 -5.653 21.657 1.00 90.06 89 LYS A CA 1
ATOM 690 C C . LYS A 1 89 ? 2.325 -6.998 22.383 1.00 90.06 89 LYS A C 1
ATOM 692 O O . LYS A 1 89 ? 3.418 -7.529 22.505 1.00 90.06 89 LYS A O 1
ATOM 697 N N . LEU A 1 90 ? 1.206 -7.530 22.874 1.00 89.12 90 LEU A N 1
ATOM 698 C CA . LEU A 1 90 ? 1.175 -8.774 23.652 1.00 89.12 90 LEU A CA 1
ATOM 699 C C . LEU A 1 90 ? 1.449 -10.020 22.801 1.00 89.12 90 LEU A C 1
ATOM 701 O O . LEU A 1 90 ? 1.957 -11.007 23.319 1.00 89.12 90 LEU A O 1
ATOM 705 N N . ASN A 1 91 ? 1.115 -9.972 21.511 1.00 84.81 91 ASN A N 1
ATOM 706 C CA . ASN A 1 91 ? 1.283 -11.091 20.583 1.00 84.81 91 ASN A CA 1
ATOM 707 C C . ASN A 1 91 ? 2.460 -10.887 19.611 1.00 84.81 91 ASN A C 1
ATOM 709 O O . ASN A 1 91 ? 2.470 -11.497 18.546 1.00 84.81 91 ASN A O 1
ATOM 713 N N . ASP A 1 92 ? 3.403 -9.989 19.923 1.00 84.44 92 ASP A N 1
ATOM 714 C CA . ASP A 1 92 ? 4.593 -9.702 19.107 1.00 84.44 92 ASP A CA 1
ATOM 715 C C . ASP A 1 92 ? 4.297 -9.519 17.605 1.00 84.44 92 ASP A C 1
ATOM 717 O O . ASP A 1 92 ? 5.016 -10.013 16.743 1.00 84.44 92 ASP A O 1
ATOM 721 N N . CYS A 1 93 ? 3.216 -8.803 17.275 1.00 84.62 93 CYS A N 1
ATOM 722 C CA . CYS A 1 93 ? 2.762 -8.565 15.896 1.00 84.62 93 CYS A CA 1
ATOM 723 C C . CYS A 1 93 ? 2.383 -9.828 15.081 1.00 84.62 93 CYS A C 1
ATOM 725 O O . CYS A 1 93 ? 2.157 -9.722 13.876 1.00 84.62 93 CYS A O 1
ATOM 727 N N . GLN A 1 94 ? 2.251 -11.001 15.708 1.00 84.69 94 GLN A N 1
ATOM 728 C CA . GLN A 1 94 ? 1.828 -12.259 15.076 1.00 84.69 94 GLN A CA 1
ATOM 729 C C . GLN A 1 94 ? 0.307 -12.443 15.179 1.00 84.69 94 GLN A C 1
ATOM 731 O O . GLN A 1 94 ? -0.198 -13.363 15.822 1.00 84.69 94 GLN A O 1
ATOM 736 N N . LEU A 1 95 ? -0.437 -11.517 14.572 1.00 86.38 95 LEU A N 1
ATOM 737 C CA . LEU A 1 95 ? -1.901 -11.495 14.582 1.00 86.38 95 LEU A CA 1
ATOM 738 C C . LEU A 1 95 ? -2.475 -11.504 13.165 1.00 86.38 95 LEU A C 1
ATOM 740 O O . LEU A 1 95 ? -1.771 -11.263 12.187 1.00 86.38 95 LEU A O 1
ATOM 744 N N . HIS A 1 96 ? -3.779 -11.760 13.068 1.00 88.50 96 HIS A N 1
ATOM 745 C CA . HIS A 1 96 ? -4.495 -11.691 11.800 1.00 88.50 96 HIS A CA 1
ATOM 746 C C . HIS A 1 96 ? -4.583 -10.233 11.283 1.00 88.50 96 HIS A C 1
ATOM 748 O O . HIS A 1 96 ? -4.826 -9.334 12.097 1.00 88.50 96 HIS A O 1
ATOM 754 N N . PRO A 1 97 ? -4.453 -9.986 9.960 1.00 87.94 97 PRO A N 1
ATOM 755 C CA . PRO A 1 97 ? -4.539 -8.652 9.345 1.00 87.94 97 PRO A CA 1
ATOM 756 C C . PRO A 1 97 ? -5.750 -7.810 9.786 1.00 87.94 97 PRO A C 1
ATOM 758 O O . PRO A 1 97 ? -5.601 -6.619 10.066 1.00 87.94 97 PRO A O 1
ATOM 761 N N . ASP A 1 98 ? -6.918 -8.451 9.937 1.00 88.31 98 ASP A N 1
ATOM 762 C CA . ASP A 1 98 ? -8.182 -7.837 10.388 1.00 88.31 98 ASP A CA 1
ATOM 763 C C . ASP A 1 98 ? -8.035 -6.960 11.647 1.00 88.31 98 ASP A C 1
ATOM 765 O O . ASP A 1 98 ? -8.765 -5.981 11.801 1.00 88.31 98 ASP A O 1
ATOM 769 N N . VAL A 1 99 ? -7.109 -7.297 12.557 1.00 90.69 99 VAL A N 1
ATOM 770 C CA . VAL A 1 99 ? -6.889 -6.570 13.823 1.00 90.69 99 VAL A CA 1
ATOM 771 C C . VAL A 1 99 ? -6.422 -5.135 13.582 1.00 90.69 99 VAL A C 1
ATOM 773 O O . VAL A 1 99 ? -6.784 -4.237 14.338 1.00 90.69 99 VAL A O 1
ATOM 776 N N . VAL A 1 100 ? -5.616 -4.914 12.543 1.00 91.31 100 VAL A N 1
ATOM 777 C CA . VAL A 1 100 ? -5.099 -3.588 12.174 1.00 91.31 100 VAL A CA 1
ATOM 778 C C . VAL A 1 100 ? -5.979 -2.953 11.100 1.00 91.31 100 VAL A C 1
ATOM 780 O O . VAL A 1 100 ? -6.185 -1.742 11.104 1.00 91.31 100 VAL A O 1
ATOM 783 N N . GLU A 1 101 ? -6.572 -3.762 10.222 1.00 90.62 101 GLU A N 1
ATOM 784 C CA . GLU A 1 101 ? -7.436 -3.286 9.139 1.00 90.62 101 GLU A CA 1
ATOM 785 C C . GLU A 1 101 ? -8.667 -2.514 9.649 1.00 90.62 101 GLU A C 1
ATOM 787 O O . GLU A 1 101 ? -9.129 -1.569 9.009 1.00 90.62 101 GLU A O 1
ATOM 792 N N . VAL A 1 102 ? -9.186 -2.842 10.840 1.00 92.62 102 VAL A N 1
ATOM 793 C CA . VAL A 1 102 ? -10.271 -2.058 11.458 1.00 92.62 102 VAL A CA 1
ATOM 794 C C . VAL A 1 102 ? -9.888 -0.587 11.648 1.00 92.62 102 VAL A C 1
ATOM 796 O O . VAL A 1 102 ? -10.734 0.284 11.433 1.00 92.62 102 VAL A O 1
ATOM 799 N N . CYS A 1 103 ? -8.623 -0.280 11.955 1.00 91.88 103 CYS A N 1
ATOM 800 C CA . CYS A 1 103 ? -8.137 1.091 12.131 1.00 91.88 103 CYS A CA 1
ATOM 801 C C . CYS A 1 103 ? -8.189 1.906 10.831 1.00 91.88 103 CYS A C 1
ATOM 803 O O . CYS A 1 103 ? -8.288 3.131 10.884 1.00 91.88 103 CYS A O 1
ATOM 805 N N . LEU A 1 104 ? -8.227 1.262 9.659 1.00 90.62 104 LEU A N 1
ATOM 806 C CA . LEU A 1 104 ? -8.424 1.955 8.384 1.00 90.62 104 LEU A CA 1
ATOM 807 C C . LEU A 1 104 ? -9.799 2.619 8.286 1.00 90.62 104 LEU A C 1
ATOM 809 O O . LEU A 1 104 ? -9.976 3.508 7.462 1.00 90.62 104 LEU A O 1
ATOM 813 N N . SER A 1 105 ? -10.781 2.242 9.106 1.00 90.31 105 SER A N 1
ATOM 814 C CA . SER A 1 105 ? -12.104 2.884 9.105 1.00 90.31 105 SER A CA 1
ATOM 815 C C . SER A 1 105 ? -12.183 4.176 9.927 1.00 90.31 105 SER A C 1
ATOM 817 O O . SER A 1 105 ? -13.187 4.883 9.820 1.00 90.31 105 SER A O 1
ATOM 819 N N . LEU A 1 106 ? -11.119 4.521 10.667 1.00 89.19 106 LEU A N 1
ATOM 820 C CA . LEU A 1 106 ? -11.010 5.783 11.398 1.00 89.19 106 LEU A CA 1
ATOM 821 C C . LEU A 1 106 ? -11.102 6.981 10.444 1.00 89.19 106 LEU A C 1
ATOM 823 O O . LEU A 1 106 ? -10.635 6.942 9.293 1.00 89.19 106 LEU A O 1
ATOM 827 N N . LYS A 1 107 ? -11.718 8.051 10.946 1.00 85.25 107 LYS A N 1
ATOM 828 C CA . LYS A 1 107 ? -11.830 9.350 10.288 1.00 85.25 107 LYS A CA 1
ATOM 829 C C . LYS A 1 107 ? -11.353 10.412 11.261 1.00 85.25 107 LYS A C 1
ATOM 831 O O . LYS A 1 107 ? -11.675 10.358 12.439 1.00 85.25 107 LYS A O 1
ATOM 836 N N . PHE A 1 108 ? -10.588 11.357 10.749 1.00 83.31 108 PHE A N 1
ATOM 837 C CA . PHE A 1 108 ? -10.007 12.434 11.526 1.00 83.31 108 PHE A CA 1
ATOM 838 C C . PHE A 1 108 ? -10.405 13.750 10.873 1.00 83.31 108 PHE A C 1
ATOM 840 O O . PHE A 1 108 ? -10.402 13.847 9.647 1.00 83.31 108 PHE A O 1
ATOM 847 N N . ASP A 1 109 ? -10.763 14.742 11.682 1.00 75.50 109 ASP A N 1
ATOM 848 C CA . ASP A 1 109 ? -11.095 16.066 11.168 1.00 75.50 109 ASP A CA 1
ATOM 849 C C . ASP A 1 109 ? -9.810 16.877 10.987 1.00 75.50 109 ASP A C 1
ATOM 851 O O . ASP A 1 109 ? -9.071 17.109 11.947 1.00 75.50 109 ASP A O 1
ATOM 855 N N . GLU A 1 110 ? -9.550 17.310 9.754 1.00 62.50 110 GLU A N 1
ATOM 856 C CA . GLU A 1 110 ? -8.383 18.127 9.390 1.00 62.50 110 GLU A CA 1
ATOM 857 C C . GLU A 1 110 ? -8.585 19.619 9.741 1.00 62.50 110 GLU A C 1
ATOM 859 O O . GLU A 1 110 ? -7.631 20.337 10.035 1.00 62.50 110 GLU A O 1
ATOM 864 N N . ASP A 1 111 ? -9.837 20.091 9.788 1.00 52.66 111 ASP A N 1
ATOM 865 C CA . ASP A 1 111 ? -10.196 21.516 9.906 1.00 52.66 111 ASP A CA 1
ATOM 866 C C . ASP A 1 111 ? -10.181 22.088 11.335 1.00 52.66 111 ASP A C 1
ATOM 868 O O . ASP A 1 111 ? -10.461 23.271 11.542 1.00 52.66 111 ASP A O 1
ATOM 872 N N . LEU A 1 112 ? -9.807 21.304 12.349 1.00 53.25 112 LEU A N 1
ATOM 873 C CA . LEU A 1 112 ? -9.822 21.771 13.743 1.00 53.25 112 LEU A CA 1
ATOM 874 C C . LEU A 1 112 ? -8.789 22.890 14.020 1.00 53.25 112 LEU A C 1
ATOM 876 O O . LEU A 1 112 ? -8.777 23.460 15.110 1.00 53.25 112 LEU A O 1
ATOM 880 N N . GLY A 1 113 ? -7.919 23.223 13.061 1.00 43.72 113 GLY A N 1
ATOM 881 C CA . GLY A 1 113 ? -6.859 24.232 13.173 1.00 43.72 113 GLY A CA 1
ATOM 882 C C . GLY A 1 113 ? -7.224 25.676 12.797 1.00 43.72 113 GLY A C 1
ATOM 883 O O . GLY A 1 113 ? -6.387 26.553 12.989 1.00 43.72 113 GLY A O 1
ATOM 884 N N . LYS A 1 114 ? -8.427 25.972 12.283 1.00 41.44 114 LYS A N 1
ATOM 885 C CA . LYS A 1 114 ? -8.853 27.371 12.092 1.00 41.44 114 LYS A CA 1
ATOM 886 C C . LYS A 1 114 ? -9.529 27.858 13.364 1.00 41.44 114 LYS A C 1
ATOM 888 O O . LYS A 1 114 ? -10.675 27.513 13.625 1.00 41.44 114 LYS A O 1
ATOM 893 N N . ASP A 1 115 ? -8.808 28.645 14.156 1.00 39.00 115 ASP A N 1
ATOM 894 C CA . ASP A 1 115 ? -9.374 29.356 15.299 1.00 39.00 115 ASP A CA 1
ATOM 895 C C . ASP A 1 115 ? -10.621 30.139 14.861 1.00 39.00 115 ASP A C 1
ATOM 897 O O . ASP A 1 115 ? -10.525 31.172 14.191 1.00 39.00 115 ASP A O 1
ATOM 901 N N . GLU A 1 116 ? -11.804 29.675 15.270 1.00 36.72 116 GLU A N 1
ATOM 902 C CA . GLU A 1 116 ? -13.030 30.469 15.262 1.00 36.72 116 GLU A CA 1
ATOM 903 C C . GLU A 1 116 ? -12.913 31.572 16.323 1.00 36.72 116 GLU A C 1
ATOM 905 O O . GLU A 1 116 ? -13.571 31.590 17.357 1.00 36.72 116 GLU A O 1
ATOM 910 N N . SER A 1 117 ? -12.061 32.554 16.048 1.00 37.75 117 SER A N 1
ATOM 911 C CA . SER A 1 117 ? -11.992 33.834 16.750 1.00 37.75 117 SER A CA 1
ATOM 912 C C . SER A 1 117 ? -13.129 34.763 16.305 1.00 37.75 117 SER A C 1
ATOM 914 O O . SER A 1 117 ? -12.925 35.940 16.011 1.00 37.75 117 SER A O 1
ATOM 916 N N . LYS A 1 118 ? -14.356 34.235 16.246 1.00 36.56 118 LYS A N 1
ATOM 917 C CA . LYS A 1 118 ? -15.588 35.014 16.085 1.00 36.56 118 LYS A CA 1
ATOM 918 C C . LYS A 1 118 ? -16.700 34.408 16.934 1.00 36.56 118 LYS A C 1
ATOM 920 O O . LYS A 1 118 ? -17.728 33.974 16.428 1.00 36.56 118 LYS A O 1
ATOM 925 N N . GLU A 1 119 ? -16.514 34.460 18.250 1.00 33.78 119 GLU A N 1
ATOM 926 C CA . GLU A 1 119 ? -17.648 34.543 19.170 1.00 33.78 119 GLU A CA 1
ATOM 927 C C . GLU A 1 119 ? -18.439 35.823 18.844 1.00 33.78 119 GLU A C 1
ATOM 929 O O . GLU A 1 119 ? -18.188 36.911 19.377 1.00 33.78 119 GLU A O 1
ATOM 934 N N . GLU A 1 120 ? -19.413 35.716 17.940 1.00 30.97 120 GLU A N 1
ATOM 935 C CA . GLU A 1 120 ? -20.496 36.685 17.871 1.00 30.97 120 GLU A CA 1
ATOM 936 C C . GLU A 1 120 ? -21.289 36.594 19.175 1.00 30.97 120 GLU A C 1
ATOM 938 O O . GLU A 1 120 ? -22.118 35.713 19.394 1.00 30.97 120 GLU A O 1
ATOM 943 N N . LYS A 1 121 ? -21.001 37.540 20.071 1.00 34.38 121 LYS A N 1
ATOM 944 C CA . LYS A 1 121 ? -21.770 37.834 21.279 1.00 34.38 121 LYS A CA 1
ATOM 945 C C . LYS A 1 121 ? -23.257 37.992 20.936 1.00 34.38 121 LYS A C 1
ATOM 947 O O . LYS A 1 121 ? -23.722 39.096 20.641 1.00 34.38 121 LYS A O 1
ATOM 952 N N . LEU A 1 122 ? -24.027 36.914 21.056 1.00 31.83 122 LEU A N 1
ATOM 953 C CA . LEU A 1 122 ? -25.485 36.965 21.066 1.00 31.83 122 LEU A CA 1
ATOM 954 C C . LEU A 1 122 ? -25.944 37.615 22.380 1.00 31.83 122 LEU A C 1
ATOM 956 O O . LEU A 1 122 ? -26.087 36.982 23.423 1.00 31.83 122 LEU A O 1
ATOM 960 N N . LYS A 1 123 ? -26.148 38.935 22.327 1.00 30.73 123 LYS A N 1
ATOM 961 C CA . LYS A 1 123 ? -26.779 39.726 23.392 1.00 30.73 123 LYS A CA 1
ATOM 962 C C . LYS A 1 123 ? -28.200 39.196 23.660 1.00 30.73 123 LYS A C 1
ATOM 964 O O . LYS A 1 123 ? -28.984 39.115 22.711 1.00 30.73 123 LYS A O 1
ATOM 969 N N . PRO A 1 124 ? -28.613 38.954 24.918 1.00 32.84 124 PRO A N 1
ATOM 970 C CA . PRO A 1 124 ? -30.011 38.665 25.212 1.00 32.84 124 PRO A CA 1
ATOM 971 C C . PRO A 1 124 ? -30.847 39.942 25.032 1.00 32.84 124 PRO A C 1
ATOM 973 O O . PRO A 1 124 ? -30.681 40.935 25.748 1.00 32.84 124 PRO A O 1
ATOM 976 N N . LYS A 1 125 ? -31.749 39.936 24.043 1.00 32.44 125 LYS A N 1
ATOM 977 C CA . LYS A 1 125 ? -32.728 41.010 23.817 1.00 32.44 125 LYS A CA 1
ATOM 978 C C . LYS A 1 125 ? -33.736 41.048 24.972 1.00 32.44 125 LYS A C 1
ATOM 980 O O . LYS A 1 125 ? -34.552 40.147 25.134 1.00 32.44 125 LYS A O 1
ATOM 985 N N . LYS A 1 126 ? -33.713 42.143 25.735 1.00 38.03 126 LYS A N 1
ATOM 986 C CA . LYS A 1 126 ? -34.839 42.599 26.565 1.00 38.03 126 LYS A CA 1
ATOM 987 C C . LYS A 1 126 ? -36.045 42.966 25.686 1.00 38.03 126 LYS A C 1
ATOM 989 O O . LYS A 1 126 ? -35.845 43.595 24.647 1.00 38.03 126 LYS A O 1
ATOM 994 N N . ASN A 1 127 ? -37.250 42.678 26.207 1.00 30.27 127 ASN A N 1
ATOM 995 C CA . ASN A 1 127 ? -38.581 43.310 26.005 1.00 30.27 127 ASN A CA 1
ATOM 996 C C . ASN A 1 127 ? -39.664 42.274 25.633 1.00 30.27 127 ASN A C 1
ATOM 998 O O . ASN A 1 127 ? -39.376 41.348 24.897 1.00 30.27 127 ASN A O 1
ATOM 1002 N N . LYS A 1 128 ? -40.934 42.346 26.059 1.00 31.84 128 LYS A N 1
ATOM 1003 C CA . LYS A 1 128 ? -41.750 43.421 26.655 1.00 31.84 128 LYS A CA 1
ATOM 1004 C C . LYS A 1 128 ? -42.950 42.778 27.383 1.00 31.84 128 LYS A C 1
ATOM 1006 O O . LYS A 1 128 ? -43.401 41.703 27.005 1.00 31.84 128 LYS A O 1
ATOM 1011 N N . ARG A 1 129 ? -43.480 43.470 28.398 1.00 39.50 129 ARG A N 1
ATOM 1012 C CA . ARG A 1 129 ? -44.761 43.163 29.068 1.00 39.50 129 ARG A CA 1
ATOM 1013 C C . ARG A 1 129 ? -45.933 43.178 28.073 1.00 39.50 129 ARG A C 1
ATOM 1015 O O . ARG A 1 129 ? -45.978 44.077 27.239 1.00 39.50 129 ARG A O 1
ATOM 1022 N N . TYR A 1 130 ? -46.927 42.314 28.287 1.00 31.98 130 TYR A N 1
ATOM 1023 C CA . TYR A 1 130 ? -48.333 42.615 27.993 1.00 31.98 130 TYR A CA 1
ATOM 1024 C C . TYR A 1 130 ? -49.234 42.144 29.140 1.00 31.98 130 TYR A C 1
ATOM 1026 O O . TYR A 1 130 ? -49.038 41.076 29.718 1.00 31.98 130 TYR A O 1
ATOM 1034 N N . GLN A 1 131 ? -50.155 43.029 29.507 1.00 34.38 131 GLN A N 1
ATOM 1035 C CA . GLN A 1 131 ? -51.109 42.930 30.603 1.00 34.38 131 GLN A CA 1
ATOM 1036 C C . GLN A 1 131 ? -52.396 42.191 30.194 1.00 34.38 131 GLN A C 1
ATOM 1038 O O . GLN A 1 131 ? -52.865 42.336 29.073 1.00 34.38 131 GLN A O 1
ATOM 1043 N N . ASN A 1 132 ? -52.990 41.568 31.218 1.00 30.73 132 ASN A N 1
ATOM 1044 C CA . ASN A 1 132 ? -54.418 41.441 31.547 1.00 30.73 132 ASN A CA 1
ATOM 1045 C C . ASN A 1 132 ? -55.338 40.366 30.925 1.00 30.73 132 ASN A C 1
ATOM 1047 O O . ASN A 1 132 ? -55.601 40.337 29.734 1.00 30.73 132 ASN A O 1
ATOM 1051 N N . ARG A 1 133 ? -55.890 39.592 31.887 1.00 39.62 133 ARG A N 1
ATOM 1052 C CA . ARG A 1 133 ? -57.255 39.051 32.086 1.00 39.62 133 ARG A CA 1
ATOM 1053 C C . ARG A 1 133 ? -57.961 38.357 30.913 1.00 39.62 133 ARG A C 1
ATOM 1055 O O . ARG A 1 133 ? -58.353 39.009 29.966 1.00 39.62 133 ARG A O 1
ATOM 1062 N N . ASP A 1 134 ? -58.317 37.080 31.114 1.00 33.12 134 ASP A N 1
ATOM 1063 C CA . ASP A 1 134 ? -59.720 36.770 31.427 1.00 33.12 134 ASP A CA 1
ATOM 1064 C C . ASP A 1 134 ? -59.978 35.376 32.033 1.00 33.12 134 ASP A C 1
ATOM 1066 O O . ASP A 1 134 ? -59.140 34.467 32.057 1.00 33.12 134 ASP A O 1
ATOM 1070 N N . VAL A 1 135 ? -61.148 35.295 32.660 1.00 46.97 135 VAL A N 1
ATOM 1071 C CA . VAL A 1 135 ? -61.683 34.255 33.541 1.00 46.97 135 VAL A CA 1
ATOM 1072 C C . VAL A 1 135 ? -61.899 32.930 32.804 1.00 46.97 135 VAL A C 1
ATOM 1074 O O . VAL A 1 135 ? -62.706 32.844 31.892 1.00 46.97 135 VAL A O 1
ATOM 1077 N N . THR A 1 136 ? -61.244 31.857 33.255 1.00 43.16 136 THR A N 1
ATOM 1078 C CA . THR A 1 136 ? -61.573 30.469 32.873 1.00 43.16 136 THR A CA 1
ATOM 1079 C C . THR A 1 136 ? -61.192 29.493 33.992 1.00 43.16 136 THR A C 1
ATOM 1081 O O . THR A 1 136 ? -60.212 29.703 34.721 1.00 43.16 136 THR A O 1
ATOM 1084 N N . LYS A 1 137 ? -62.045 28.472 34.148 1.00 46.28 137 LYS A N 1
ATOM 1085 C CA . LYS A 1 137 ? -62.241 27.566 35.296 1.00 46.28 137 LYS A CA 1
ATOM 1086 C C . LYS A 1 137 ? -60.956 26.838 35.774 1.00 46.28 137 LYS A C 1
ATOM 1088 O O . LYS A 1 137 ? -60.084 26.516 34.970 1.00 46.28 137 LYS A O 1
ATOM 1093 N N . PRO A 1 138 ? -60.832 26.507 37.079 1.00 50.84 138 PRO A N 1
ATOM 1094 C CA . PRO A 1 138 ? -59.585 26.028 37.706 1.00 50.84 138 PRO A CA 1
ATOM 1095 C C . PRO A 1 138 ? -59.101 24.625 37.275 1.00 50.84 138 PRO A C 1
ATOM 1097 O O . PRO A 1 138 ? -57.971 24.248 37.591 1.00 50.84 138 PRO A O 1
ATOM 1100 N N . SER A 1 139 ? -59.918 23.856 36.548 1.00 50.22 139 SER A N 1
ATOM 1101 C CA . SER A 1 139 ? -59.612 22.469 36.158 1.00 50.22 139 SER A CA 1
ATOM 1102 C C . SER A 1 139 ? -58.773 22.365 34.869 1.00 50.22 139 SER A C 1
ATOM 1104 O O . SER A 1 139 ? -57.840 21.565 34.794 1.00 50.22 139 SER A O 1
ATOM 1106 N N . GLU A 1 140 ? -59.013 23.231 33.879 1.00 51.53 140 GLU A N 1
ATOM 1107 C CA . GLU A 1 140 ? -58.325 23.186 32.575 1.00 51.53 140 GLU A CA 1
ATOM 1108 C C . GLU A 1 140 ? -56.940 23.852 32.607 1.00 51.53 140 GLU A C 1
ATOM 1110 O O . GLU A 1 140 ? -55.991 23.349 32.003 1.00 51.53 140 GLU A O 1
ATOM 1115 N N . LYS A 1 141 ? -56.754 24.898 33.427 1.00 55.03 141 LYS A N 1
ATOM 1116 C CA . LYS A 1 141 ? -55.451 25.573 33.613 1.00 55.03 141 LYS A CA 1
ATOM 1117 C C . LYS A 1 141 ? -54.359 24.648 34.156 1.00 55.03 141 LYS A C 1
ATOM 1119 O O . LYS A 1 141 ? -53.189 24.815 33.816 1.00 55.03 141 LYS A O 1
ATOM 1124 N N . LYS A 1 142 ? -54.718 23.654 34.978 1.00 59.41 142 LYS A N 1
ATOM 1125 C CA . LYS A 1 142 ? -53.760 22.659 35.489 1.00 59.41 142 LYS A CA 1
ATOM 1126 C C . LYS A 1 142 ? -53.291 21.700 34.394 1.00 59.41 142 LYS A C 1
ATOM 1128 O O . LYS A 1 142 ? -52.111 21.359 34.387 1.00 59.41 142 LYS A O 1
ATOM 1133 N N . LYS A 1 143 ? -54.170 21.303 33.464 1.00 59.91 143 LYS A N 1
ATOM 1134 C CA . LYS A 1 143 ? -53.803 20.448 32.322 1.00 59.91 143 LYS A CA 1
ATOM 1135 C C . LYS A 1 143 ? -52.897 21.196 31.344 1.00 59.91 143 LYS A C 1
ATOM 1137 O O . LYS A 1 143 ? -51.811 20.709 31.056 1.00 59.91 143 LYS A O 1
ATOM 1142 N N . ILE A 1 144 ? -53.267 22.422 30.969 1.00 68.12 144 ILE A N 1
ATOM 1143 C CA . ILE A 1 144 ? -52.490 23.261 30.040 1.00 68.12 144 ILE A CA 1
ATOM 1144 C C . ILE A 1 144 ? -51.103 23.602 30.618 1.00 68.12 144 ILE A C 1
ATOM 1146 O O . ILE A 1 144 ? -50.094 23.503 29.925 1.00 68.12 144 ILE A O 1
ATOM 1150 N N . LYS A 1 145 ? -51.009 23.928 31.918 1.00 67.88 145 LYS A N 1
ATOM 1151 C CA . LYS A 1 145 ? -49.720 24.197 32.584 1.00 67.88 145 LYS A CA 1
ATOM 1152 C C . LYS A 1 145 ? -48.834 22.950 32.685 1.00 67.88 145 LYS A C 1
ATOM 1154 O O . LYS A 1 145 ? -47.618 23.063 32.568 1.00 67.88 145 LYS A O 1
ATOM 1159 N N . LYS A 1 146 ? -49.424 21.768 32.904 1.00 71.81 146 LYS A N 1
ATOM 1160 C CA . LYS A 1 146 ? -48.695 20.491 32.964 1.00 71.81 146 LYS A CA 1
ATOM 1161 C C . LYS A 1 146 ? -48.189 20.075 31.580 1.00 71.81 146 LYS A C 1
ATOM 1163 O O . LYS A 1 146 ? -47.067 19.591 31.481 1.00 71.81 146 LYS A O 1
ATOM 1168 N N . GLU A 1 147 ? -48.970 20.338 30.534 1.00 75.12 147 GLU A N 1
ATOM 1169 C CA . GLU A 1 147 ? -48.580 20.106 29.143 1.00 75.12 147 GLU A CA 1
ATOM 1170 C C . GLU A 1 147 ? -47.450 21.051 28.699 1.00 75.12 147 GLU A C 1
ATOM 1172 O O . GLU A 1 147 ? -46.439 20.590 28.174 1.00 75.12 147 GLU A O 1
ATOM 1177 N N . LEU A 1 148 ? -47.546 22.349 29.007 1.00 74.56 148 LEU A N 1
ATOM 1178 C CA . LEU A 1 148 ? -46.470 23.318 28.757 1.00 74.56 148 LEU A CA 1
ATOM 1179 C C . LEU A 1 148 ? -45.183 22.965 29.508 1.00 74.56 148 LEU A C 1
ATOM 1181 O O . LEU A 1 148 ? -44.106 23.029 28.926 1.00 74.56 148 LEU A O 1
ATOM 1185 N N . LEU A 1 149 ? -45.275 22.532 30.772 1.00 74.19 149 LEU A N 1
ATOM 1186 C CA . LEU A 1 149 ? -44.102 22.043 31.502 1.00 74.19 149 LEU A CA 1
ATOM 1187 C C . LEU A 1 149 ? -43.526 20.766 30.885 1.00 74.19 149 LEU A C 1
ATOM 1189 O O . LEU A 1 149 ? -42.315 20.586 30.917 1.00 74.19 149 LEU A O 1
ATOM 1193 N N . SER A 1 150 ? -44.363 19.865 30.363 1.00 80.06 150 SER A N 1
ATOM 1194 C CA . SER A 1 150 ? -43.881 18.650 29.701 1.00 80.06 150 SER A CA 1
ATOM 1195 C C . SER A 1 150 ? -43.187 18.953 28.375 1.00 80.06 150 SER A C 1
ATOM 1197 O O . SER A 1 150 ? -42.123 18.396 28.132 1.00 80.06 150 SER A O 1
ATOM 1199 N N . LYS A 1 151 ? -43.712 19.903 27.588 1.00 82.75 151 LYS A N 1
ATOM 1200 C CA . LYS A 1 151 ? -43.085 20.391 26.354 1.00 82.75 151 LYS A CA 1
ATOM 1201 C C . LYS A 1 151 ? -41.774 21.114 26.647 1.00 82.75 151 LYS A C 1
ATOM 1203 O O . LYS A 1 151 ? -40.759 20.730 26.092 1.00 82.75 151 LYS A O 1
ATOM 1208 N N . ALA A 1 152 ? -41.749 22.027 27.619 1.00 79.12 152 ALA A N 1
ATOM 1209 C CA . ALA A 1 152 ? -40.519 22.700 28.041 1.00 79.12 152 ALA A CA 1
ATOM 1210 C C . ALA A 1 152 ? -39.477 21.721 28.607 1.00 79.12 152 ALA A C 1
ATOM 1212 O O . ALA A 1 152 ? -38.291 21.862 28.350 1.00 79.12 152 ALA A O 1
ATOM 1213 N N . ARG A 1 153 ? -39.893 20.689 29.354 1.00 81.25 153 ARG A N 1
ATOM 1214 C CA . ARG A 1 153 ? -38.982 19.619 29.797 1.00 81.25 153 ARG A CA 1
ATOM 1215 C C . ARG A 1 153 ? -38.472 18.784 28.631 1.00 81.25 153 ARG A C 1
ATOM 1217 O O . ARG A 1 153 ? -37.332 18.348 28.684 1.00 81.25 153 ARG A O 1
ATOM 1224 N N . GLN A 1 154 ? -39.297 18.540 27.618 1.00 80.06 154 GLN A N 1
ATOM 1225 C CA . GLN A 1 154 ? -38.908 17.794 26.428 1.00 80.06 154 GLN A CA 1
ATOM 1226 C C . GLN A 1 154 ? -37.952 18.604 25.548 1.00 80.06 154 GLN A C 1
ATOM 1228 O O . GLN A 1 154 ? -36.971 18.038 25.087 1.00 80.06 154 GLN A O 1
ATOM 1233 N N . GLU A 1 155 ? -38.187 19.906 25.387 1.00 79.62 155 GLU A N 1
ATOM 1234 C CA . GLU A 1 155 ? -37.287 20.851 24.717 1.00 79.62 155 GLU A CA 1
ATOM 1235 C C . GLU A 1 155 ? -35.967 20.969 25.477 1.00 79.62 155 GLU A C 1
ATOM 1237 O O . GLU A 1 155 ? -34.925 20.683 24.912 1.00 79.62 155 GLU A O 1
ATOM 1242 N N . VAL A 1 156 ? -35.994 21.219 26.790 1.00 78.06 156 VAL A N 1
ATOM 1243 C CA . VAL A 1 156 ? -34.774 21.250 27.617 1.00 78.06 156 VAL A CA 1
ATOM 1244 C C . VAL A 1 156 ? -34.044 19.906 27.590 1.00 78.06 156 VAL A C 1
ATOM 1246 O O . VAL A 1 156 ? -32.822 19.876 27.559 1.00 78.06 156 VAL A O 1
ATOM 1249 N N . HIS A 1 157 ? -34.751 18.774 27.579 1.00 70.69 157 HIS A N 1
ATOM 1250 C CA . HIS A 1 157 ? -34.118 17.461 27.448 1.00 70.69 157 HIS A CA 1
ATOM 1251 C C . HIS A 1 157 ? -33.549 17.244 26.036 1.00 70.69 157 HIS A C 1
ATOM 1253 O O . HIS A 1 157 ? -32.521 16.579 25.895 1.00 70.69 157 HIS A O 1
ATOM 1259 N N . ALA A 1 158 ? -34.198 17.757 24.992 1.00 72.50 158 ALA A N 1
ATOM 1260 C CA . ALA A 1 158 ? -33.694 17.708 23.625 1.00 72.50 158 ALA A CA 1
ATOM 1261 C C . ALA A 1 158 ? -32.449 18.591 23.472 1.00 72.50 158 ALA A C 1
ATOM 1263 O O . ALA A 1 158 ? -31.458 18.122 22.922 1.00 72.50 158 ALA A O 1
ATOM 1264 N N . ASP A 1 159 ? -32.456 19.787 24.057 1.00 69.81 159 ASP A N 1
ATOM 1265 C CA . ASP A 1 159 ? -31.334 20.725 24.076 1.00 69.81 159 ASP A CA 1
ATOM 1266 C C . ASP A 1 159 ? -30.173 20.181 24.913 1.00 69.81 159 ASP A C 1
ATOM 1268 O O . ASP A 1 159 ? -29.037 20.169 24.453 1.00 69.81 159 ASP A O 1
ATOM 1272 N N . LEU A 1 160 ? -30.441 19.628 26.102 1.00 68.69 160 LEU A N 1
ATOM 1273 C CA . LEU A 1 160 ? -29.429 18.939 26.909 1.00 68.69 160 LEU A CA 1
ATOM 1274 C C . LEU A 1 160 ? -28.851 17.737 26.165 1.00 68.69 160 LEU A C 1
ATOM 1276 O O . LEU A 1 160 ? -27.647 17.519 26.238 1.00 68.69 160 LEU A O 1
ATOM 1280 N N . ARG A 1 161 ? -29.674 16.979 25.423 1.00 63.22 161 ARG A N 1
ATOM 1281 C CA . ARG A 1 161 ? -29.169 15.910 24.553 1.00 63.22 161 ARG A CA 1
ATOM 1282 C C . ARG A 1 161 ? -28.281 16.488 23.457 1.00 63.22 161 ARG A C 1
ATOM 1284 O O . ARG A 1 161 ? -27.153 16.033 23.335 1.00 63.22 161 ARG A O 1
ATOM 1291 N N . ALA A 1 162 ? -28.737 17.488 22.710 1.00 62.09 162 ALA A N 1
ATOM 1292 C CA . ALA A 1 162 ? -27.986 18.091 21.611 1.00 62.09 162 ALA A CA 1
ATOM 1293 C C . ALA A 1 162 ? -26.636 18.665 22.077 1.00 62.09 162 ALA A C 1
ATOM 1295 O O . ALA A 1 162 ? -25.600 18.324 21.511 1.00 62.09 162 ALA A O 1
ATOM 1296 N N . VAL A 1 163 ? -26.629 19.426 23.175 1.00 59.28 163 VAL A N 1
ATOM 1297 C CA . VAL A 1 163 ? -25.412 19.963 23.805 1.00 59.28 163 VAL A CA 1
ATOM 1298 C C . VAL A 1 163 ? -24.536 18.837 24.362 1.00 59.28 163 VAL A C 1
ATOM 1300 O O . VAL A 1 163 ? -23.314 18.905 24.291 1.00 59.28 163 VAL A O 1
ATOM 1303 N N . SER A 1 164 ? -25.135 17.748 24.858 1.00 57.03 164 SER A N 1
ATOM 1304 C CA . SER A 1 164 ? -24.380 16.566 25.279 1.00 57.03 164 SER A CA 1
ATOM 1305 C C . SER A 1 164 ? -23.805 15.737 24.120 1.00 57.03 164 SER A C 1
ATOM 1307 O O . SER A 1 164 ? -23.081 14.780 24.381 1.00 57.03 164 SER A O 1
ATOM 1309 N N . PHE A 1 165 ? -24.089 16.060 22.862 1.00 53.84 165 PHE A N 1
ATOM 1310 C CA . PHE A 1 165 ? -23.450 15.403 21.719 1.00 53.84 165 PHE A CA 1
ATOM 1311 C C . PHE A 1 165 ? -22.382 16.284 21.057 1.00 53.84 165 PHE A C 1
ATOM 1313 O O . PHE A 1 165 ? -21.489 15.756 20.399 1.00 53.84 165 PHE A O 1
ATOM 1320 N N . THR A 1 166 ? -22.404 17.600 21.280 1.00 58.84 166 THR A N 1
ATOM 1321 C CA . THR A 1 166 ? -21.367 18.525 20.804 1.00 58.84 166 THR A CA 1
ATOM 1322 C C . THR A 1 166 ? -20.234 18.630 21.827 1.00 58.84 166 THR A C 1
ATOM 1324 O O . THR A 1 166 ? -20.405 19.230 22.887 1.00 58.84 166 THR A O 1
ATOM 1327 N N . LEU A 1 167 ? -19.084 18.024 21.528 1.00 64.06 167 LEU A N 1
ATOM 1328 C CA . LEU A 1 167 ? -17.860 18.180 22.322 1.00 64.06 167 LEU A CA 1
ATOM 1329 C C . LEU A 1 167 ? -17.245 19.569 22.131 1.00 64.06 167 LEU A C 1
ATOM 1331 O O . LEU A 1 167 ? -17.340 20.144 21.045 1.00 64.06 167 LEU A O 1
ATOM 1335 N N . ASP A 1 168 ? -16.553 20.055 23.164 1.00 73.81 168 ASP A N 1
ATOM 1336 C CA . ASP A 1 168 ? -15.655 21.204 23.031 1.00 73.81 168 ASP A CA 1
ATOM 1337 C C . ASP A 1 168 ? -14.580 20.860 21.977 1.00 73.81 168 ASP A C 1
ATOM 1339 O O . ASP A 1 168 ? -13.972 19.781 22.056 1.00 73.81 168 ASP A O 1
ATOM 1343 N N . PRO A 1 169 ? -14.310 21.731 20.984 1.00 75.94 169 PRO A N 1
ATOM 1344 C CA . PRO A 1 169 ? -13.230 21.519 20.020 1.00 75.94 169 PRO A CA 1
ATOM 1345 C C . PRO A 1 169 ? -11.879 21.194 20.675 1.00 75.94 169 PRO A C 1
ATOM 1347 O O . PRO A 1 169 ? -11.081 20.465 20.085 1.00 75.94 169 PRO A O 1
ATOM 1350 N N . LYS A 1 170 ? -11.606 21.679 21.895 1.00 80.00 170 LYS A N 1
ATOM 1351 C CA . LYS A 1 170 ? -10.371 21.349 22.630 1.00 80.00 170 LYS A CA 1
ATOM 1352 C C . LYS A 1 170 ? -10.314 19.890 23.082 1.00 80.00 170 LYS A C 1
ATOM 1354 O O . LYS A 1 170 ? -9.287 19.236 22.910 1.00 80.00 170 LYS A O 1
ATOM 1359 N N . GLU A 1 171 ? -11.409 19.377 23.632 1.00 80.19 171 GLU A N 1
ATOM 1360 C CA . GLU A 1 171 ? -11.517 17.987 24.087 1.00 80.19 171 GLU A CA 1
ATOM 1361 C C . GLU A 1 171 ? -11.436 17.025 22.895 1.00 80.19 171 GLU A C 1
ATOM 1363 O O . GLU A 1 171 ? -10.703 16.036 22.929 1.00 80.19 171 GLU A O 1
ATOM 1368 N N . LYS A 1 172 ? -12.078 17.389 21.778 1.00 81.19 172 LYS A N 1
ATOM 1369 C CA . LYS A 1 172 ? -11.994 16.643 20.518 1.00 81.19 172 LYS A CA 1
ATOM 1370 C C . LYS A 1 172 ? -10.559 16.543 19.988 1.00 81.19 172 LYS A C 1
ATOM 1372 O O . LYS A 1 172 ? -10.119 15.456 19.618 1.00 81.19 172 LYS A O 1
ATOM 1377 N N . LYS A 1 173 ? -9.806 17.650 20.009 1.00 83.06 173 LYS A N 1
ATOM 1378 C CA . LYS A 1 173 ? -8.378 17.669 19.637 1.00 83.06 173 LYS A CA 1
ATOM 1379 C C . LYS A 1 173 ? -7.534 16.766 20.535 1.00 83.06 173 LYS A C 1
ATOM 1381 O O . LYS A 1 173 ? -6.652 16.068 20.038 1.00 83.06 173 LYS A O 1
ATOM 1386 N N . MET A 1 174 ? -7.787 16.774 21.845 1.00 86.25 174 MET A N 1
ATOM 1387 C CA . MET A 1 174 ? -7.060 15.930 22.797 1.00 86.25 174 MET A CA 1
ATOM 1388 C C . MET A 1 174 ? -7.286 14.441 22.503 1.00 86.25 174 MET A C 1
ATOM 1390 O O . MET A 1 174 ? -6.318 13.696 22.357 1.00 86.25 174 MET A O 1
ATOM 1394 N N . ILE A 1 175 ? -8.548 14.041 22.330 1.00 87.12 175 ILE A N 1
ATOM 1395 C CA . ILE A 1 175 ? -8.963 12.675 21.976 1.00 87.12 175 ILE A CA 1
ATOM 1396 C C . ILE A 1 175 ? -8.349 12.228 20.641 1.00 87.12 175 ILE A C 1
ATOM 1398 O O . ILE A 1 175 ? -7.821 11.119 20.527 1.00 87.12 175 ILE A O 1
ATOM 1402 N N . GLN A 1 176 ? -8.358 13.098 19.629 1.00 88.62 176 GLN A N 1
ATOM 1403 C CA . GLN A 1 176 ? -7.750 12.818 18.327 1.00 88.62 176 GLN A CA 1
ATOM 1404 C C . GLN A 1 176 ? -6.237 12.618 18.437 1.00 88.62 176 GLN A C 1
ATOM 1406 O O . GLN A 1 176 ? -5.714 11.640 17.906 1.00 88.62 176 GLN A O 1
ATOM 1411 N N . ARG A 1 177 ? -5.533 13.500 19.157 1.00 88.88 177 ARG A N 1
ATOM 1412 C CA . ARG A 1 177 ? -4.085 13.383 19.383 1.00 88.88 177 ARG A CA 1
ATOM 1413 C C . ARG A 1 177 ? -3.734 12.078 20.093 1.00 88.88 177 ARG A C 1
ATOM 1415 O O . ARG A 1 177 ? -2.788 11.403 19.702 1.00 88.88 177 ARG A O 1
ATOM 1422 N N . GLU A 1 178 ? -4.500 11.711 21.114 1.00 90.56 178 GLU A N 1
ATOM 1423 C CA . GLU A 1 178 ? -4.315 10.469 21.866 1.00 90.56 178 GLU A CA 1
ATOM 1424 C C . GLU A 1 178 ? -4.564 9.226 20.995 1.00 90.56 178 GLU A C 1
ATOM 1426 O O . GLU A 1 178 ? -3.792 8.266 21.044 1.00 90.56 178 GLU A O 1
ATOM 1431 N N . THR A 1 179 ? -5.589 9.273 20.138 1.00 91.69 179 THR A N 1
ATOM 1432 C CA . THR A 1 179 ? -5.893 8.208 19.169 1.00 91.69 179 THR A CA 1
ATOM 1433 C C . THR A 1 179 ? -4.779 8.059 18.134 1.00 91.69 179 THR A C 1
ATOM 1435 O O . THR A 1 179 ? -4.316 6.945 17.891 1.00 91.69 179 THR A O 1
ATOM 1438 N N . LEU A 1 180 ? -4.315 9.169 17.549 1.00 91.31 180 LEU A N 1
ATOM 1439 C CA . LEU A 1 180 ? -3.226 9.178 16.569 1.00 91.31 180 LEU A CA 1
ATOM 1440 C C . LEU A 1 180 ? -1.915 8.678 17.180 1.00 91.31 180 LEU A C 1
ATOM 1442 O O . LEU A 1 180 ? -1.235 7.867 16.559 1.00 91.31 180 LEU A O 1
ATOM 1446 N N . ALA A 1 181 ? -1.590 9.089 18.410 1.00 91.56 181 ALA A N 1
ATOM 1447 C CA . ALA A 1 181 ? -0.403 8.615 19.114 1.00 91.56 181 ALA A CA 1
ATOM 1448 C C . ALA A 1 181 ? -0.421 7.088 19.294 1.00 91.56 181 ALA A C 1
ATOM 1450 O O . ALA A 1 181 ? 0.547 6.419 18.937 1.00 91.56 181 ALA A O 1
ATOM 1451 N N . ALA A 1 182 ? -1.537 6.521 19.770 1.00 92.44 182 ALA A N 1
ATOM 1452 C CA . ALA A 1 182 ? -1.677 5.072 19.931 1.00 92.44 182 ALA A CA 1
ATOM 1453 C C . ALA A 1 182 ? -1.643 4.324 18.584 1.00 92.44 182 ALA A C 1
ATOM 1455 O O . ALA A 1 182 ? -1.062 3.238 18.476 1.00 92.44 182 ALA A O 1
ATOM 1456 N N . LEU A 1 183 ? -2.237 4.909 17.541 1.00 94.12 183 LEU A N 1
ATOM 1457 C CA . LEU A 1 183 ? -2.255 4.345 16.194 1.00 94.12 183 LEU A CA 1
ATOM 1458 C C . LEU A 1 183 ? -0.846 4.287 15.588 1.00 94.12 183 LEU A C 1
ATOM 1460 O O . LEU A 1 183 ? -0.391 3.215 15.185 1.00 94.12 183 LEU A O 1
ATOM 1464 N N . PHE A 1 184 ? -0.129 5.413 15.571 1.00 91.94 184 PHE A N 1
ATOM 1465 C CA . PHE A 1 184 ? 1.222 5.469 15.023 1.00 91.94 184 PHE A CA 1
ATOM 1466 C C . PHE A 1 184 ? 2.219 4.679 15.868 1.00 91.94 184 PHE A C 1
ATOM 1468 O O . PHE A 1 184 ? 3.061 4.001 15.287 1.00 91.94 184 PHE A O 1
ATOM 1475 N N . GLU A 1 185 ? 2.097 4.650 17.202 1.00 91.69 185 GLU A N 1
ATOM 1476 C CA . GLU A 1 185 ? 2.917 3.755 18.034 1.00 91.69 185 GLU A CA 1
ATOM 1477 C C . GLU A 1 185 ? 2.755 2.293 17.588 1.00 91.69 185 GLU A C 1
ATOM 1479 O O . GLU A 1 185 ? 3.737 1.556 17.463 1.00 91.69 185 GLU A O 1
ATOM 1484 N N . THR A 1 186 ? 1.520 1.881 17.291 1.00 92.75 186 THR A N 1
ATOM 1485 C CA . THR A 1 186 ? 1.221 0.533 16.795 1.00 92.75 186 THR A CA 1
ATOM 1486 C C . THR A 1 186 ? 1.865 0.290 15.430 1.00 92.75 186 THR A C 1
ATOM 1488 O O . THR A 1 186 ? 2.524 -0.733 15.244 1.00 92.75 186 THR A O 1
ATOM 1491 N N . TYR A 1 187 ? 1.758 1.239 14.496 1.00 93.50 187 TYR A N 1
ATOM 1492 C CA . TYR A 1 187 ? 2.394 1.129 13.180 1.00 93.50 187 TYR A CA 1
ATOM 1493 C C . TYR A 1 187 ? 3.925 1.076 13.264 1.00 93.50 187 TYR A C 1
ATOM 1495 O O . TYR A 1 187 ? 4.534 0.165 12.703 1.00 93.50 187 TYR A O 1
ATOM 1503 N N . PHE A 1 188 ? 4.564 1.969 14.024 1.00 91.81 188 PHE A N 1
ATOM 1504 C CA . PHE A 1 188 ? 6.016 1.948 14.229 1.00 91.81 188 PHE A CA 1
ATOM 1505 C C . PHE A 1 188 ? 6.487 0.659 14.904 1.00 91.81 188 PHE A C 1
ATOM 1507 O O . PHE A 1 188 ? 7.542 0.130 14.549 1.00 91.81 188 PHE A O 1
ATOM 1514 N N . ARG A 1 189 ? 5.706 0.110 15.842 1.00 91.44 189 ARG A N 1
ATOM 1515 C CA . ARG A 1 189 ? 5.988 -1.190 16.463 1.00 91.44 189 ARG A CA 1
ATOM 1516 C C . ARG A 1 189 ? 5.983 -2.315 15.428 1.00 91.44 189 ARG A C 1
ATOM 1518 O O . ARG A 1 189 ? 6.922 -3.108 15.416 1.00 91.44 189 ARG A O 1
ATOM 1525 N N . ILE A 1 190 ? 4.986 -2.349 14.541 1.00 91.56 190 ILE A N 1
ATOM 1526 C CA . ILE A 1 190 ? 4.893 -3.338 13.454 1.00 91.56 190 ILE A CA 1
ATOM 1527 C C . ILE A 1 190 ? 6.068 -3.188 12.477 1.00 91.56 190 ILE A C 1
ATOM 1529 O O . ILE A 1 190 ? 6.701 -4.187 12.126 1.00 91.56 190 ILE A O 1
ATOM 1533 N N . LEU A 1 191 ? 6.412 -1.958 12.076 1.00 90.00 191 LEU A N 1
ATOM 1534 C CA . LEU A 1 191 ? 7.550 -1.698 11.187 1.00 90.00 191 LEU A CA 1
ATOM 1535 C C . LEU A 1 191 ? 8.868 -2.178 11.811 1.00 90.00 191 LEU A C 1
ATOM 1537 O O . LEU A 1 191 ? 9.606 -2.937 11.187 1.00 90.00 191 LEU A O 1
ATOM 1541 N N . LYS A 1 192 ? 9.145 -1.796 13.065 1.00 88.50 192 LYS A N 1
ATOM 1542 C CA . LYS A 1 192 ? 10.366 -2.200 13.784 1.00 88.50 192 LYS A CA 1
ATOM 1543 C C . LYS A 1 192 ? 10.436 -3.713 13.995 1.00 88.50 192 LYS A C 1
ATOM 1545 O O . LYS A 1 192 ? 11.501 -4.303 13.832 1.00 88.50 192 LYS A O 1
ATOM 1550 N N . HIS A 1 193 ? 9.312 -4.360 14.311 1.00 86.19 193 HIS A N 1
ATOM 1551 C CA . HIS A 1 193 ? 9.255 -5.819 14.414 1.00 86.19 193 HIS A CA 1
ATOM 1552 C C . HIS A 1 193 ? 9.581 -6.490 13.073 1.00 86.19 193 HIS A C 1
ATOM 1554 O O . HIS A 1 193 ? 10.343 -7.456 13.033 1.00 86.19 193 HIS A O 1
ATOM 1560 N N . SER A 1 194 ? 9.067 -5.937 11.972 1.00 84.12 194 SER A N 1
ATOM 1561 C CA . SER A 1 194 ? 9.310 -6.466 10.628 1.00 84.12 194 SER A CA 1
ATOM 1562 C C . SER A 1 194 ? 10.783 -6.379 10.217 1.00 84.12 194 SER A C 1
ATOM 1564 O O . SER A 1 194 ? 11.269 -7.272 9.53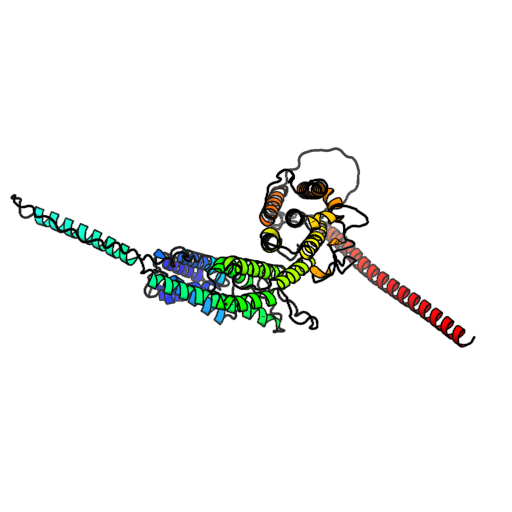6 1.00 84.12 194 SER A O 1
ATOM 1566 N N . MET A 1 195 ? 11.525 -5.378 10.704 1.00 78.94 195 MET A N 1
ATOM 1567 C CA . MET A 1 195 ? 12.982 -5.287 10.511 1.00 78.94 195 MET A CA 1
ATOM 1568 C C . MET A 1 195 ? 13.765 -6.271 11.384 1.00 78.94 195 MET A C 1
ATOM 1570 O O . MET A 1 195 ? 14.773 -6.822 10.953 1.00 78.94 195 MET A O 1
ATOM 1574 N N . ASN A 1 196 ? 13.330 -6.476 12.631 1.00 72.75 196 ASN A N 1
ATOM 1575 C CA . ASN A 1 196 ? 14.075 -7.274 13.606 1.00 72.75 196 ASN A CA 1
ATOM 1576 C C . ASN A 1 196 ? 13.914 -8.784 13.397 1.00 72.75 196 ASN A C 1
ATOM 1578 O O . ASN A 1 196 ? 14.848 -9.538 13.674 1.00 72.75 196 ASN A O 1
ATOM 1582 N N . THR A 1 197 ? 12.763 -9.238 12.892 1.00 61.78 197 THR A N 1
ATOM 1583 C CA . THR A 1 197 ? 12.536 -10.659 12.577 1.00 61.78 197 THR A CA 1
ATOM 1584 C C . THR A 1 197 ? 13.503 -11.180 11.506 1.00 61.78 197 THR A C 1
ATOM 1586 O O . THR A 1 197 ? 13.847 -12.359 11.543 1.00 61.78 197 THR A O 1
ATOM 1589 N N . SER A 1 198 ? 14.052 -10.315 10.644 1.00 51.16 198 SER A N 1
ATOM 1590 C CA . SER A 1 198 ? 15.112 -10.681 9.692 1.00 51.16 198 SER A CA 1
ATOM 1591 C C . SER A 1 198 ? 16.389 -11.213 10.363 1.00 51.16 198 SER A C 1
ATOM 1593 O O . SER A 1 198 ? 17.150 -11.942 9.735 1.00 51.16 198 SER A O 1
ATOM 1595 N N . ASN A 1 199 ? 16.612 -10.922 11.652 1.00 46.84 199 ASN A N 1
ATOM 1596 C CA . ASN A 1 199 ? 17.779 -11.398 12.407 1.00 46.84 199 ASN A CA 1
ATOM 1597 C C . ASN A 1 199 ? 17.534 -12.719 13.164 1.00 46.84 199 ASN A C 1
ATOM 1599 O O . ASN A 1 199 ? 18.475 -13.302 13.711 1.00 46.84 199 ASN A O 1
ATOM 1603 N N . SER A 1 200 ? 16.291 -13.215 13.217 1.00 44.19 200 SER A N 1
ATOM 1604 C CA . SER A 1 200 ? 15.955 -14.458 13.918 1.00 44.19 200 SER A CA 1
ATOM 1605 C C . SER A 1 200 ? 15.952 -15.635 12.941 1.00 44.19 200 SER A C 1
ATOM 1607 O O . SER A 1 200 ? 15.020 -15.831 12.169 1.00 44.19 200 SER A O 1
ATOM 1609 N N . ARG A 1 201 ? 17.010 -16.457 12.988 1.00 38.09 201 ARG A N 1
ATOM 1610 C CA . ARG A 1 201 ? 17.269 -17.633 12.121 1.00 38.09 201 ARG A CA 1
ATOM 1611 C C . ARG A 1 201 ? 16.240 -18.776 12.207 1.00 38.09 201 ARG A C 1
ATOM 1613 O O . ARG A 1 201 ? 16.478 -19.853 11.661 1.00 38.09 201 ARG A O 1
ATOM 1620 N N . TYR A 1 202 ? 15.106 -18.579 12.867 1.00 41.34 202 TYR A N 1
ATOM 1621 C CA . TYR A 1 202 ? 14.040 -19.568 12.927 1.00 41.34 202 TYR A CA 1
ATOM 1622 C C . TYR A 1 202 ? 12.973 -19.214 11.896 1.00 41.34 202 TYR A C 1
ATOM 1624 O O . TYR A 1 202 ? 12.118 -18.366 12.133 1.00 41.34 202 TYR A O 1
ATOM 1632 N N . LYS A 1 203 ? 13.023 -19.897 10.743 1.00 39.50 203 LYS A N 1
ATOM 1633 C CA . LYS A 1 203 ? 11.899 -19.991 9.804 1.00 39.50 203 LYS A CA 1
ATOM 1634 C C . LYS A 1 203 ? 10.708 -20.593 10.551 1.00 39.50 203 LYS A C 1
ATOM 1636 O O . LYS A 1 203 ? 10.548 -21.810 10.589 1.00 39.50 203 LYS A O 1
ATOM 1641 N N . ALA A 1 204 ? 9.901 -19.750 11.183 1.00 38.59 204 ALA A N 1
ATOM 1642 C CA . ALA A 1 204 ? 8.587 -20.149 11.643 1.00 38.59 204 ALA A CA 1
ATOM 1643 C C . ALA A 1 204 ? 7.776 -20.501 10.394 1.00 38.59 204 ALA A C 1
ATOM 1645 O O . ALA A 1 204 ? 7.609 -19.676 9.497 1.00 38.59 204 ALA A O 1
ATOM 1646 N N . THR A 1 205 ? 7.341 -21.752 10.304 1.00 37.16 205 THR A N 1
ATOM 1647 C CA . THR A 1 205 ? 6.425 -22.246 9.278 1.00 37.16 205 THR A CA 1
ATOM 1648 C C . THR A 1 205 ? 5.170 -21.373 9.323 1.00 37.16 205 THR A C 1
ATOM 1650 O O . THR A 1 205 ? 4.347 -21.516 10.225 1.00 37.16 205 THR A O 1
ATOM 1653 N N . SER A 1 206 ? 5.059 -20.395 8.421 1.00 39.59 206 SER A N 1
ATOM 1654 C CA . SER A 1 206 ? 3.948 -19.446 8.433 1.00 39.59 206 SER A CA 1
ATOM 1655 C C . SER A 1 206 ? 2.657 -20.191 8.100 1.00 39.59 206 SER A C 1
ATOM 1657 O O . SER A 1 206 ? 2.492 -20.711 7.000 1.00 39.59 206 SER A O 1
ATOM 1659 N N . VAL A 1 207 ? 1.734 -20.239 9.059 1.00 40.94 207 VAL A N 1
ATOM 1660 C CA . VAL A 1 207 ? 0.400 -20.853 8.919 1.00 40.94 207 VAL A CA 1
ATOM 1661 C C . VAL A 1 207 ? -0.527 -20.000 8.032 1.00 40.94 207 VAL A C 1
ATOM 1663 O O . VAL A 1 207 ? -1.592 -20.452 7.623 1.00 40.94 207 VAL A O 1
ATOM 1666 N N . PHE A 1 208 ? -0.115 -18.775 7.691 1.00 46.84 208 PHE A N 1
ATOM 1667 C CA . PHE A 1 208 ? -0.901 -17.832 6.903 1.00 46.84 208 PHE A CA 1
ATOM 1668 C C . PHE A 1 208 ? -0.343 -17.670 5.482 1.00 46.84 208 PHE A C 1
ATOM 1670 O O . PHE A 1 208 ? 0.874 -17.589 5.313 1.00 46.84 208 PHE A O 1
ATOM 1677 N N . PRO A 1 209 ? -1.209 -17.536 4.460 1.00 43.31 209 PRO A N 1
ATOM 1678 C CA . PRO A 1 209 ? -0.805 -17.337 3.065 1.00 43.31 209 PRO A CA 1
ATOM 1679 C C . PRO A 1 209 ? -0.182 -15.949 2.774 1.00 43.31 209 PRO A C 1
ATOM 1681 O O . PRO A 1 209 ? -0.025 -15.592 1.613 1.00 43.31 209 PRO A O 1
ATOM 1684 N N . GLY A 1 210 ? 0.176 -15.169 3.805 1.00 44.06 210 GLY A N 1
ATOM 1685 C CA . GLY A 1 210 ? 0.598 -13.761 3.727 1.00 44.06 210 GLY A CA 1
ATOM 1686 C C . GLY A 1 210 ? 2.021 -13.464 4.220 1.00 44.06 210 GLY A C 1
ATOM 1687 O O . GLY A 1 210 ? 2.285 -12.348 4.648 1.00 44.06 210 GLY A O 1
ATOM 1688 N N . GLY A 1 211 ? 2.930 -14.443 4.195 1.00 55.16 211 GLY A N 1
ATOM 1689 C CA . GLY A 1 211 ? 4.344 -14.238 4.543 1.00 55.16 211 GLY A CA 1
ATOM 1690 C C . GLY A 1 211 ? 4.645 -14.194 6.050 1.00 55.16 211 GLY A C 1
ATOM 1691 O O . GLY A 1 211 ? 3.793 -14.475 6.891 1.00 55.16 211 GLY A O 1
ATOM 1692 N N . SER A 1 212 ? 5.897 -13.871 6.398 1.00 64.06 212 SER A N 1
ATOM 1693 C CA . SER A 1 212 ? 6.405 -13.818 7.782 1.00 64.06 212 SER A CA 1
ATOM 1694 C C . SER A 1 212 ? 5.896 -12.617 8.596 1.00 64.06 212 SER A C 1
ATOM 1696 O O . SER A 1 212 ? 6.134 -12.556 9.805 1.00 64.06 212 SER A O 1
ATOM 1698 N N . HIS A 1 213 ? 5.191 -11.675 7.957 1.00 79.31 213 HIS A N 1
ATOM 1699 C CA . HIS A 1 213 ? 4.765 -10.402 8.547 1.00 79.31 213 HIS A CA 1
ATOM 1700 C C . HIS A 1 213 ? 3.298 -10.069 8.214 1.00 79.31 213 HIS A C 1
ATOM 1702 O O . HIS A 1 213 ? 3.028 -9.130 7.465 1.00 79.31 213 HIS A O 1
ATOM 1708 N N . PRO A 1 214 ? 2.318 -10.775 8.804 1.00 82.44 214 PRO A N 1
ATOM 1709 C CA . PRO A 1 214 ? 0.905 -10.643 8.428 1.00 82.44 214 PRO A CA 1
ATOM 1710 C C . PRO A 1 214 ? 0.338 -9.225 8.622 1.00 82.44 214 PRO A C 1
ATOM 1712 O O . PRO A 1 214 ? -0.577 -8.817 7.914 1.00 82.44 214 PRO A O 1
ATOM 1715 N N . LEU A 1 215 ? 0.883 -8.447 9.562 1.00 88.06 215 LEU A N 1
ATOM 1716 C CA . LEU A 1 215 ? 0.406 -7.093 9.862 1.00 88.06 215 LEU A CA 1
ATOM 1717 C C . LEU A 1 215 ? 1.058 -5.991 9.015 1.00 88.06 215 LEU A C 1
ATOM 1719 O O . LEU A 1 215 ? 0.638 -4.836 9.113 1.00 88.06 215 LEU A O 1
ATOM 1723 N N . LEU A 1 216 ? 2.078 -6.304 8.207 1.00 89.81 216 LEU A N 1
ATOM 1724 C CA . LEU A 1 216 ? 2.834 -5.285 7.479 1.00 89.81 216 LEU A CA 1
ATOM 1725 C C . LEU A 1 216 ? 1.983 -4.602 6.402 1.00 89.81 216 LEU A C 1
ATOM 1727 O O . LEU A 1 216 ? 1.945 -3.376 6.361 1.00 89.81 216 LEU A O 1
ATOM 1731 N N . ALA A 1 217 ? 1.257 -5.363 5.580 1.00 88.94 217 ALA A N 1
ATOM 1732 C CA . ALA A 1 217 ? 0.432 -4.793 4.514 1.00 88.94 217 ALA A CA 1
ATOM 1733 C C . ALA A 1 217 ? -0.677 -3.846 5.042 1.00 88.94 217 ALA A C 1
ATOM 1735 O O . ALA A 1 217 ? -0.707 -2.693 4.603 1.00 88.94 217 ALA A O 1
ATOM 1736 N N . PRO A 1 218 ? -1.512 -4.226 6.040 1.00 91.00 218 PRO A N 1
ATOM 1737 C CA . PRO A 1 218 ? -2.484 -3.300 6.638 1.00 91.00 218 PRO A CA 1
ATOM 1738 C C . PRO A 1 218 ? -1.840 -2.074 7.300 1.00 91.00 218 PRO A C 1
ATOM 1740 O O . PRO A 1 218 ? -2.400 -0.979 7.270 1.00 91.00 218 PRO A O 1
ATOM 1743 N N . CYS A 1 219 ? -0.654 -2.241 7.896 1.00 93.31 219 CYS A N 1
ATOM 1744 C CA . CYS A 1 219 ? 0.108 -1.141 8.487 1.00 93.31 219 CYS A CA 1
ATOM 1745 C C . CYS A 1 219 ? 0.560 -0.132 7.420 1.00 93.31 219 CYS A C 1
ATOM 1747 O O . CYS A 1 219 ? 0.367 1.072 7.588 1.00 93.31 219 CYS A O 1
ATOM 1749 N N . LEU A 1 220 ? 1.111 -0.610 6.300 1.00 92.06 220 LEU A N 1
ATOM 1750 C CA . LEU A 1 220 ? 1.533 0.225 5.175 1.00 92.06 220 LEU A CA 1
ATOM 1751 C C . LEU A 1 220 ? 0.345 0.959 4.537 1.00 92.06 220 LEU A C 1
ATOM 1753 O O . LEU A 1 220 ? 0.438 2.157 4.270 1.00 92.06 220 LEU A O 1
ATOM 1757 N N . GLU A 1 221 ? -0.793 0.287 4.361 1.00 91.12 221 GLU A N 1
ATOM 1758 C CA . GLU A 1 221 ? -2.022 0.932 3.886 1.00 91.12 221 GLU A CA 1
ATOM 1759 C C . GLU A 1 221 ? -2.481 2.050 4.836 1.00 91.12 221 GLU A C 1
ATOM 1761 O O . GLU A 1 221 ? -2.778 3.166 4.398 1.00 91.12 221 GLU A O 1
ATOM 1766 N N . GLY A 1 222 ? -2.459 1.788 6.146 1.00 90.94 222 GLY A N 1
ATOM 1767 C CA . GLY A 1 222 ? -2.800 2.767 7.175 1.00 90.94 222 GLY A CA 1
ATOM 1768 C C . GLY A 1 222 ? -1.864 3.971 7.191 1.00 90.94 222 GLY A C 1
ATOM 1769 O O . GLY A 1 222 ? -2.331 5.110 7.225 1.00 90.94 222 GLY A O 1
ATOM 1770 N N . LEU A 1 223 ? -0.554 3.738 7.098 1.00 91.88 223 LEU A N 1
ATOM 1771 C CA . LEU A 1 223 ? 0.452 4.797 6.991 1.00 91.88 223 LEU A CA 1
ATOM 1772 C C . LEU A 1 223 ? 0.253 5.650 5.737 1.00 91.88 223 LEU A C 1
ATOM 1774 O O . LEU A 1 223 ? 0.390 6.866 5.810 1.00 91.88 223 LEU A O 1
ATOM 1778 N N . GLY A 1 224 ? -0.106 5.036 4.607 1.00 88.81 224 GLY A N 1
ATOM 1779 C CA . GLY A 1 224 ? -0.437 5.759 3.381 1.00 88.81 224 GLY A CA 1
ATOM 1780 C C . GLY A 1 224 ? -1.711 6.601 3.506 1.00 88.81 224 GLY A C 1
ATOM 1781 O O . GLY A 1 224 ? -1.745 7.723 3.008 1.00 88.81 224 GLY A O 1
ATOM 1782 N N . LYS A 1 225 ? -2.750 6.092 4.185 1.00 89.44 225 LYS A N 1
ATOM 1783 C CA . LYS A 1 225 ? -4.023 6.805 4.381 1.00 89.44 225 LYS A CA 1
ATOM 1784 C C . LYS A 1 225 ? -3.888 7.995 5.333 1.00 89.44 225 LYS A C 1
ATOM 1786 O O . LYS A 1 225 ? -4.417 9.068 5.054 1.00 89.44 225 LYS A O 1
ATOM 1791 N N . PHE A 1 226 ? -3.207 7.805 6.459 1.00 89.56 226 PHE A N 1
ATOM 1792 C CA . PHE A 1 226 ? -3.085 8.810 7.521 1.00 89.56 226 PHE A CA 1
ATOM 1793 C C . PHE A 1 226 ? -1.794 9.633 7.417 1.00 89.56 226 PHE A C 1
ATOM 1795 O O . PHE A 1 226 ? -1.404 10.297 8.372 1.00 89.56 226 PHE A O 1
ATOM 1802 N N . SER A 1 227 ? -1.127 9.612 6.260 1.00 87.31 227 SER A N 1
ATOM 1803 C CA . SER A 1 227 ? 0.203 10.201 6.077 1.00 87.31 227 SER A CA 1
ATOM 1804 C C . SER A 1 227 ? 0.273 11.713 6.316 1.00 87.31 227 SER A C 1
ATOM 1806 O O . SER A 1 227 ? 1.323 12.235 6.681 1.00 87.31 227 SER A O 1
ATOM 1808 N N . HIS A 1 228 ? -0.843 12.412 6.105 1.00 85.50 228 HIS A N 1
ATOM 1809 C CA . HIS A 1 228 ? -1.013 13.854 6.304 1.00 85.50 228 HIS A CA 1
ATOM 1810 C C . HIS A 1 228 ? -1.146 14.254 7.785 1.00 85.50 228 HIS A C 1
ATOM 1812 O O . HIS A 1 228 ? -1.068 15.435 8.100 1.00 85.50 228 HIS A O 1
ATOM 1818 N N . LEU A 1 229 ? -1.354 13.287 8.687 1.00 86.50 229 LEU A N 1
ATOM 1819 C CA . LEU A 1 229 ? -1.521 13.506 10.132 1.00 86.50 229 LEU A CA 1
ATOM 1820 C C . LEU A 1 229 ? -0.265 13.144 10.934 1.00 86.50 229 LEU A C 1
ATOM 1822 O O . LEU A 1 229 ? -0.315 13.101 12.162 1.00 86.50 229 LEU A O 1
ATOM 1826 N N . ILE A 1 230 ? 0.831 12.801 10.257 1.00 85.19 230 ILE A N 1
ATOM 1827 C CA . ILE A 1 230 ? 2.078 12.401 10.908 1.00 85.19 230 ILE A CA 1
ATOM 1828 C C . ILE A 1 230 ? 2.820 13.661 11.353 1.00 85.19 230 ILE A C 1
ATOM 1830 O O . ILE A 1 230 ? 3.098 14.535 10.534 1.00 85.19 230 ILE A O 1
ATOM 1834 N N . ASP A 1 231 ? 3.183 13.737 12.636 1.00 83.62 231 ASP A N 1
ATOM 1835 C CA . ASP A 1 231 ? 4.030 14.825 13.128 1.00 83.62 231 ASP A CA 1
ATOM 1836 C C . ASP A 1 231 ? 5.399 14.792 12.417 1.00 83.62 231 ASP A C 1
ATOM 1838 O O . ASP A 1 231 ? 6.035 13.738 12.293 1.00 83.62 231 ASP A O 1
ATOM 1842 N N . LEU A 1 232 ? 5.876 15.964 11.982 1.00 81.31 232 LEU A N 1
ATOM 1843 C CA . LEU A 1 232 ? 7.111 16.118 11.199 1.00 81.31 232 LEU A CA 1
ATOM 1844 C C . LEU A 1 232 ? 8.347 15.504 11.878 1.00 81.31 232 LEU A C 1
ATOM 1846 O O . LEU A 1 232 ? 9.235 14.997 11.192 1.00 81.31 232 LEU A O 1
ATOM 1850 N N . ASP A 1 233 ? 8.377 15.489 13.211 1.00 83.12 233 ASP A N 1
ATOM 1851 C CA . ASP A 1 233 ? 9.491 14.966 14.005 1.00 83.12 233 ASP A CA 1
ATOM 1852 C C . ASP A 1 233 ? 9.721 13.457 13.793 1.00 83.12 233 ASP A C 1
ATOM 1854 O O . ASP A 1 233 ? 10.862 12.995 13.823 1.00 83.12 233 ASP A O 1
ATOM 1858 N N . PHE A 1 234 ? 8.666 12.680 13.511 1.00 83.19 234 PHE A N 1
ATOM 1859 C CA . PHE A 1 234 ? 8.766 11.224 13.315 1.00 83.19 234 PHE A CA 1
ATOM 1860 C C . PHE A 1 234 ? 9.003 10.816 11.857 1.00 83.19 234 PHE A C 1
ATOM 1862 O O . PHE A 1 234 ? 9.274 9.649 11.564 1.00 83.19 234 PHE A O 1
ATOM 1869 N N . MET A 1 235 ? 8.906 11.759 10.920 1.00 83.38 235 MET A N 1
ATOM 1870 C CA . MET A 1 235 ? 8.977 11.480 9.485 1.00 83.38 235 MET A CA 1
ATOM 1871 C C . MET A 1 235 ? 10.347 10.952 9.059 1.00 83.38 235 MET A C 1
ATOM 1873 O O . MET A 1 235 ? 10.429 10.026 8.254 1.00 83.38 235 MET A O 1
ATOM 1877 N N . SER A 1 236 ? 11.427 11.507 9.612 1.00 83.12 236 SER A N 1
ATOM 1878 C CA . SER A 1 236 ? 12.794 11.058 9.315 1.00 83.12 236 SER A CA 1
ATOM 1879 C C . SER A 1 236 ? 13.012 9.598 9.735 1.00 83.12 236 SER A C 1
ATOM 1881 O O . SER A 1 236 ? 13.517 8.794 8.949 1.00 83.12 236 SER A O 1
ATOM 1883 N N . GLU A 1 237 ? 12.547 9.228 10.933 1.00 87.00 237 GLU A N 1
ATOM 1884 C CA . GLU A 1 237 ? 12.586 7.854 11.438 1.00 87.00 237 GLU A CA 1
ATOM 1885 C C . GLU A 1 237 ? 11.714 6.924 10.584 1.00 87.00 237 GLU A C 1
ATOM 1887 O O . GLU A 1 237 ? 12.150 5.826 10.231 1.00 87.00 237 GLU A O 1
ATOM 1892 N N . LEU A 1 238 ? 10.516 7.367 10.190 1.00 89.06 238 LEU A N 1
ATOM 1893 C CA . LEU A 1 238 ? 9.615 6.601 9.328 1.00 89.06 238 LEU A CA 1
ATOM 1894 C C . LEU A 1 238 ? 10.230 6.315 7.956 1.00 89.06 238 LEU A C 1
ATOM 1896 O O . LEU A 1 238 ? 10.221 5.170 7.506 1.00 89.06 238 LEU A O 1
ATOM 1900 N N . ILE A 1 239 ? 10.790 7.326 7.293 1.00 87.75 239 ILE A N 1
ATOM 1901 C CA . ILE A 1 239 ? 11.414 7.144 5.980 1.00 87.75 239 ILE A CA 1
ATOM 1902 C C . ILE A 1 239 ? 12.653 6.248 6.091 1.00 87.75 239 ILE A C 1
ATOM 1904 O O . ILE A 1 239 ? 12.826 5.362 5.256 1.00 87.75 239 ILE A O 1
ATOM 1908 N N . ALA A 1 240 ? 13.467 6.387 7.143 1.00 87.00 240 ALA A N 1
ATOM 1909 C CA . ALA A 1 240 ? 14.594 5.485 7.393 1.00 87.00 240 ALA A CA 1
ATOM 1910 C C . ALA A 1 240 ? 14.137 4.028 7.602 1.00 87.00 240 ALA A C 1
ATOM 1912 O O . ALA A 1 240 ? 14.747 3.096 7.071 1.00 87.00 240 ALA A O 1
ATOM 1913 N N . CYS A 1 241 ? 13.036 3.828 8.329 1.00 88.94 241 CYS A N 1
ATOM 1914 C CA . CYS A 1 241 ? 12.394 2.529 8.507 1.00 88.94 241 CYS A CA 1
ATOM 1915 C C . CYS A 1 241 ? 11.948 1.931 7.159 1.00 88.94 241 CYS A C 1
ATOM 1917 O O . CYS A 1 241 ? 12.324 0.809 6.815 1.00 88.94 241 CYS A O 1
ATOM 1919 N N . LEU A 1 242 ? 11.193 2.691 6.362 1.00 89.88 242 LEU A N 1
ATOM 1920 C CA . LEU A 1 242 ? 10.708 2.254 5.048 1.00 89.88 242 LEU A CA 1
ATOM 1921 C C . LEU A 1 242 ? 11.856 1.981 4.069 1.00 89.88 242 LEU A C 1
ATOM 1923 O O . LEU A 1 242 ? 11.785 1.031 3.293 1.00 89.88 242 LEU A O 1
ATOM 1927 N N . LYS A 1 243 ? 12.937 2.763 4.135 1.00 87.88 243 LYS A N 1
ATOM 1928 C CA . LYS A 1 243 ? 14.145 2.576 3.325 1.00 87.88 243 LYS A CA 1
ATOM 1929 C C . LYS A 1 243 ? 14.795 1.222 3.616 1.00 87.88 243 LYS A C 1
ATOM 1931 O O . LYS A 1 243 ? 15.022 0.450 2.685 1.00 87.88 243 LYS A O 1
ATOM 1936 N N . LYS A 1 244 ? 14.988 0.875 4.893 1.00 87.12 244 LYS A N 1
ATOM 1937 C CA . LYS A 1 244 ? 15.512 -0.443 5.298 1.00 87.12 244 LYS A CA 1
ATOM 1938 C C . LYS A 1 244 ? 14.599 -1.587 4.852 1.00 87.12 244 LYS A C 1
ATOM 1940 O O . LYS A 1 244 ? 15.072 -2.541 4.246 1.00 87.12 244 LYS A O 1
ATOM 1945 N N . LEU A 1 245 ? 13.288 -1.463 5.078 1.00 87.31 245 LEU A N 1
ATOM 1946 C CA . LEU A 1 245 ? 12.306 -2.477 4.665 1.00 87.31 245 LEU A CA 1
ATOM 1947 C C . LEU A 1 245 ? 12.206 -2.626 3.140 1.00 87.31 245 LEU A C 1
ATOM 1949 O O . LEU A 1 245 ? 11.923 -3.711 2.650 1.00 87.31 245 LEU A O 1
ATOM 1953 N N . SER A 1 246 ? 12.476 -1.570 2.368 1.00 85.69 246 SER A N 1
ATOM 1954 C CA . SER A 1 246 ? 12.530 -1.656 0.902 1.00 85.69 246 SER A CA 1
ATOM 1955 C C . SER A 1 246 ? 13.729 -2.463 0.379 1.00 85.69 246 SER A C 1
ATOM 1957 O O . SER A 1 246 ? 13.789 -2.766 -0.814 1.00 85.69 246 SER A O 1
ATOM 1959 N N . GLY A 1 247 ? 14.658 -2.871 1.252 1.00 79.62 247 GLY A N 1
ATOM 1960 C CA . GLY A 1 247 ? 15.853 -3.642 0.904 1.00 79.62 247 GLY A CA 1
ATOM 1961 C C . GLY A 1 247 ? 17.090 -2.785 0.635 1.00 79.62 247 GLY A C 1
ATOM 1962 O O . GLY A 1 247 ? 18.060 -3.284 0.068 1.00 79.62 247 GLY A O 1
ATOM 1963 N N . TYR A 1 248 ? 17.071 -1.503 1.013 1.00 75.62 248 TYR A N 1
ATOM 1964 C CA . TYR A 1 248 ? 18.256 -0.657 0.936 1.00 75.62 248 TYR A CA 1
ATOM 1965 C C . TYR A 1 248 ? 19.196 -0.922 2.118 1.00 75.62 248 TYR A C 1
ATOM 1967 O O . TYR A 1 248 ? 18.786 -0.854 3.278 1.00 75.62 248 TYR A O 1
ATOM 1975 N N . THR A 1 249 ? 20.474 -1.142 1.817 1.00 67.06 249 THR A N 1
ATOM 1976 C CA . THR A 1 249 ? 21.564 -1.301 2.788 1.00 67.06 249 THR A CA 1
ATOM 1977 C C . THR A 1 249 ? 22.625 -0.228 2.547 1.00 67.06 249 THR A C 1
ATOM 1979 O O . THR A 1 249 ? 23.119 -0.102 1.429 1.00 67.06 249 THR A O 1
ATOM 1982 N N . ASP A 1 250 ? 23.013 0.518 3.589 1.00 59.41 250 ASP A N 1
ATOM 1983 C CA . ASP A 1 250 ? 24.022 1.593 3.500 1.00 59.41 250 ASP A CA 1
ATOM 1984 C C . ASP A 1 250 ? 25.436 1.080 3.128 1.00 59.41 250 ASP A C 1
ATOM 1986 O O . ASP A 1 250 ? 26.301 1.861 2.732 1.00 59.41 250 ASP A O 1
ATOM 1990 N N . HIS A 1 251 ? 25.684 -0.235 3.203 1.00 53.00 251 HIS A N 1
ATOM 1991 C CA . HIS A 1 251 ? 26.981 -0.850 2.914 1.00 53.00 251 HIS A CA 1
ATOM 1992 C C . HIS A 1 251 ? 26.915 -1.775 1.687 1.00 53.00 251 HIS A C 1
ATOM 1994 O O . HIS A 1 251 ? 26.312 -2.842 1.725 1.00 53.00 251 HIS A O 1
ATOM 2000 N N . GLN A 1 252 ? 27.599 -1.392 0.601 1.00 47.75 252 GLN A N 1
ATOM 2001 C CA . GLN A 1 252 ? 27.712 -2.152 -0.661 1.00 47.75 252 GLN A CA 1
ATOM 2002 C C . GLN A 1 252 ? 28.495 -3.485 -0.550 1.00 47.75 252 GLN A C 1
ATOM 2004 O O . GLN A 1 252 ? 28.696 -4.152 -1.564 1.00 47.75 252 GLN A O 1
ATOM 2009 N N . GLY A 1 253 ? 28.957 -3.873 0.645 1.00 40.25 253 GLY A N 1
ATOM 2010 C CA . GLY A 1 253 ? 29.869 -5.006 0.858 1.00 40.25 253 GLY A CA 1
ATOM 2011 C C . GLY A 1 253 ? 29.376 -6.101 1.806 1.00 40.25 253 GLY A C 1
ATOM 2012 O O . GLY A 1 253 ? 30.065 -7.109 1.947 1.00 40.25 253 GLY A O 1
ATOM 2013 N N . GLU A 1 254 ? 28.218 -5.941 2.447 1.00 39.69 254 GLU A N 1
ATOM 2014 C CA . GLU A 1 254 ? 27.629 -7.010 3.258 1.00 39.69 254 GLU A CA 1
ATOM 2015 C C . GLU A 1 254 ? 26.707 -7.876 2.396 1.00 39.69 254 GLU A C 1
ATOM 2017 O O . GLU A 1 254 ? 26.053 -7.391 1.470 1.00 39.69 254 GLU A O 1
ATOM 2022 N N . ILE A 1 255 ? 26.704 -9.183 2.676 1.00 46.34 255 ILE A N 1
ATOM 2023 C CA . ILE A 1 255 ? 25.782 -10.155 2.078 1.00 46.34 255 ILE A CA 1
ATOM 2024 C C . ILE A 1 255 ? 24.382 -9.539 2.172 1.00 46.34 255 ILE A C 1
ATOM 2026 O O . ILE A 1 255 ? 24.022 -9.119 3.275 1.00 46.34 255 ILE A O 1
ATOM 2030 N N . PRO A 1 256 ? 23.618 -9.426 1.063 1.00 49.75 256 PRO A N 1
ATOM 2031 C CA . PRO A 1 256 ? 22.276 -8.870 1.138 1.00 49.75 256 PRO A CA 1
ATOM 2032 C C . PRO A 1 256 ? 21.550 -9.639 2.242 1.00 49.75 256 PRO A C 1
ATOM 2034 O O . PRO A 1 256 ? 21.567 -10.874 2.189 1.00 49.75 256 PRO A O 1
ATOM 2037 N N . PRO A 1 257 ? 21.007 -8.961 3.274 1.00 50.88 257 PRO A N 1
ATOM 2038 C CA . PRO A 1 257 ? 20.233 -9.661 4.284 1.00 50.88 257 PRO A CA 1
ATOM 2039 C C . PRO A 1 257 ? 19.201 -10.476 3.516 1.00 50.88 257 PRO A C 1
ATOM 2041 O O . PRO A 1 257 ? 18.637 -9.953 2.552 1.00 50.88 257 PRO A O 1
ATOM 2044 N N . ASP A 1 258 ? 19.029 -11.756 3.863 1.00 51.00 258 ASP A N 1
ATOM 2045 C CA . ASP A 1 258 ? 17.968 -12.581 3.290 1.00 51.00 258 ASP A CA 1
ATOM 2046 C C . ASP A 1 258 ? 16.683 -11.757 3.410 1.00 51.00 258 ASP A C 1
ATOM 2048 O O . ASP A 1 258 ? 16.150 -11.588 4.509 1.00 51.00 258 ASP A O 1
ATOM 2052 N N . ASN A 1 259 ? 16.263 -11.130 2.306 1.00 57.53 259 ASN A N 1
ATOM 2053 C CA . ASN A 1 259 ? 15.138 -10.214 2.311 1.00 57.53 259 ASN A CA 1
ATOM 2054 C C . ASN A 1 259 ? 13.926 -11.107 2.530 1.00 57.53 259 ASN A C 1
ATOM 2056 O O . ASN A 1 259 ? 13.435 -11.761 1.613 1.00 57.53 259 ASN A O 1
ATOM 2060 N N . THR A 1 260 ? 13.498 -11.186 3.785 1.00 63.78 260 THR A N 1
ATOM 2061 C CA . THR A 1 260 ? 12.336 -11.959 4.221 1.00 63.78 260 THR A CA 1
ATOM 2062 C C . THR A 1 260 ? 11.058 -11.445 3.567 1.00 63.78 260 THR A C 1
ATOM 2064 O O . THR A 1 260 ? 10.101 -12.200 3.416 1.00 63.78 260 THR A O 1
ATOM 2067 N N . LEU A 1 261 ? 11.065 -10.174 3.154 1.00 78.94 261 LEU A N 1
ATOM 2068 C CA . LEU A 1 261 ? 9.962 -9.496 2.494 1.00 78.94 261 LEU A CA 1
ATOM 2069 C C . LEU A 1 261 ? 9.894 -9.822 1.003 1.00 78.94 261 LEU A C 1
ATOM 2071 O O . LEU A 1 261 ? 10.886 -9.772 0.272 1.00 78.94 261 LEU A O 1
ATOM 2075 N N . SER A 1 262 ? 8.675 -10.078 0.547 1.00 85.81 262 SER A N 1
ATOM 2076 C CA . SER A 1 262 ? 8.332 -10.210 -0.863 1.00 85.81 262 SER A CA 1
ATOM 2077 C C . SER A 1 262 ? 8.569 -8.906 -1.633 1.00 85.81 262 SER A C 1
ATOM 2079 O O . SER A 1 262 ? 8.587 -7.805 -1.075 1.00 85.81 262 SER A O 1
ATOM 2081 N N . VAL A 1 263 ? 8.695 -9.012 -2.960 1.00 88.00 263 VAL A N 1
ATOM 2082 C CA . VAL A 1 263 ? 8.785 -7.835 -3.840 1.00 88.00 263 VAL A CA 1
ATOM 2083 C C . VAL A 1 263 ? 7.543 -6.956 -3.694 1.00 88.00 263 VAL A C 1
ATOM 2085 O O . VAL A 1 263 ? 7.670 -5.737 -3.673 1.00 88.00 263 VAL A O 1
ATOM 2088 N N . SER A 1 264 ? 6.361 -7.549 -3.506 1.00 88.75 264 SER A N 1
ATOM 2089 C CA . SER A 1 264 ? 5.115 -6.801 -3.286 1.00 88.75 264 SER A CA 1
ATOM 2090 C C . SER A 1 264 ? 5.155 -5.950 -2.011 1.00 88.75 264 SER A C 1
ATOM 2092 O O . SER A 1 264 ? 4.829 -4.766 -2.061 1.00 88.75 264 SER A O 1
ATOM 2094 N N . GLU A 1 265 ? 5.612 -6.500 -0.883 1.00 88.31 265 GLU A N 1
ATOM 2095 C CA . GLU A 1 265 ? 5.751 -5.745 0.375 1.00 88.31 265 GLU A CA 1
ATOM 2096 C C . GLU A 1 265 ? 6.799 -4.631 0.250 1.00 88.31 265 GLU A C 1
ATOM 2098 O O . GLU A 1 265 ? 6.581 -3.502 0.691 1.00 88.31 265 GLU A O 1
ATOM 2103 N N . ARG A 1 266 ? 7.923 -4.908 -0.421 1.00 90.44 266 ARG A N 1
ATOM 2104 C CA . ARG A 1 266 ? 8.967 -3.904 -0.680 1.00 90.44 266 ARG A CA 1
ATOM 2105 C C . ARG A 1 266 ? 8.462 -2.773 -1.582 1.00 90.44 266 ARG A C 1
ATOM 2107 O O . ARG A 1 266 ? 8.753 -1.607 -1.314 1.00 90.44 266 ARG A O 1
ATOM 2114 N N . LEU A 1 267 ? 7.662 -3.092 -2.602 1.00 91.94 267 LEU A N 1
ATOM 2115 C CA . LEU A 1 267 ? 6.988 -2.104 -3.450 1.00 91.94 267 LEU A CA 1
ATOM 2116 C C . LEU A 1 267 ? 5.992 -1.256 -2.648 1.00 91.94 267 LEU A C 1
ATOM 2118 O O . LEU A 1 267 ? 5.962 -0.038 -2.822 1.00 91.94 267 LEU A O 1
ATOM 2122 N N . GLN A 1 268 ? 5.227 -1.859 -1.733 1.00 91.56 268 GLN A N 1
ATOM 2123 C CA . GLN A 1 268 ? 4.335 -1.120 -0.833 1.00 91.56 268 GLN A CA 1
ATOM 2124 C C . GLN A 1 268 ? 5.108 -0.149 0.068 1.00 91.56 268 GLN A C 1
ATOM 2126 O O . GLN A 1 268 ? 4.687 1.000 0.210 1.00 91.56 268 GLN A O 1
ATOM 2131 N N . CYS A 1 269 ? 6.268 -0.544 0.605 1.00 92.38 269 CYS A N 1
ATOM 2132 C CA . CYS A 1 269 ? 7.142 0.365 1.356 1.00 92.38 269 CYS A CA 1
ATOM 2133 C C . CYS A 1 269 ? 7.550 1.587 0.518 1.00 92.38 269 CYS A C 1
ATOM 2135 O O . CYS A 1 269 ? 7.477 2.718 1.004 1.00 92.38 269 CYS A O 1
ATOM 2137 N N . CYS A 1 270 ? 7.926 1.380 -0.751 1.00 91.50 270 CYS A N 1
ATOM 2138 C CA . CYS A 1 270 ? 8.223 2.475 -1.676 1.00 91.50 270 CYS A CA 1
ATOM 2139 C C . CYS A 1 270 ? 6.996 3.373 -1.906 1.00 91.50 270 CYS A C 1
ATOM 2141 O O . CYS A 1 270 ? 7.107 4.591 -1.801 1.00 91.50 270 CYS A O 1
ATOM 2143 N N . ILE A 1 271 ? 5.817 2.802 -2.173 1.00 91.88 271 ILE A N 1
ATOM 2144 C CA . ILE A 1 271 ? 4.574 3.566 -2.382 1.00 91.88 271 ILE A CA 1
ATOM 2145 C C . ILE A 1 271 ? 4.275 4.464 -1.177 1.00 91.88 271 ILE A C 1
ATOM 2147 O O . ILE A 1 271 ? 4.018 5.658 -1.342 1.00 91.88 271 ILE A O 1
ATOM 2151 N N . VAL A 1 272 ? 4.328 3.904 0.034 1.00 91.56 272 VAL A N 1
ATOM 2152 C CA . VAL A 1 272 ? 4.040 4.638 1.271 1.00 91.56 272 VAL A CA 1
ATOM 2153 C C . VAL A 1 272 ? 5.062 5.744 1.498 1.00 91.56 272 VAL A C 1
ATOM 2155 O O . VAL A 1 272 ? 4.656 6.862 1.798 1.00 91.56 272 VAL A O 1
ATOM 2158 N N . ALA A 1 273 ? 6.356 5.488 1.281 1.00 90.44 273 ALA A N 1
ATOM 2159 C CA . ALA A 1 273 ? 7.393 6.512 1.421 1.00 90.44 273 ALA A CA 1
ATOM 2160 C C . ALA A 1 273 ? 7.111 7.736 0.530 1.00 90.44 273 ALA A C 1
ATOM 2162 O O . ALA A 1 273 ? 7.181 8.873 0.995 1.00 90.44 273 ALA A O 1
ATOM 2163 N N . PHE A 1 274 ? 6.705 7.516 -0.725 1.00 87.94 274 PHE A N 1
ATOM 2164 C CA . PHE A 1 274 ? 6.336 8.604 -1.636 1.00 87.94 274 PHE A CA 1
ATOM 2165 C C . PHE A 1 274 ? 5.015 9.291 -1.260 1.00 87.94 274 PHE A C 1
ATOM 2167 O O . PHE A 1 274 ? 4.922 10.513 -1.380 1.00 87.94 274 PHE A O 1
ATOM 2174 N N . LYS A 1 275 ? 4.000 8.550 -0.792 1.00 88.00 275 LYS A N 1
ATOM 2175 C CA . LYS A 1 275 ? 2.733 9.137 -0.308 1.00 88.00 275 LYS A CA 1
ATOM 2176 C C . LYS A 1 275 ? 2.974 10.041 0.908 1.00 88.00 275 LYS A C 1
ATOM 2178 O O . LYS A 1 275 ? 2.526 11.184 0.914 1.00 88.00 275 LYS A O 1
ATOM 2183 N N . VAL A 1 276 ? 3.769 9.565 1.865 1.00 86.31 276 VAL A N 1
ATOM 2184 C CA . VAL A 1 276 ? 4.194 10.287 3.075 1.00 86.31 276 VAL A CA 1
ATOM 2185 C C . VAL A 1 276 ? 5.005 11.539 2.740 1.00 86.31 276 VAL A C 1
ATOM 2187 O O . VAL A 1 276 ? 4.734 12.613 3.282 1.00 86.31 276 VAL A O 1
ATOM 2190 N N . TRP A 1 277 ? 5.948 11.436 1.803 1.00 81.56 277 TRP A N 1
ATOM 2191 C CA . TRP A 1 277 ? 6.738 12.578 1.340 1.00 81.56 277 TRP A CA 1
ATOM 2192 C C . TRP A 1 277 ? 5.882 13.649 0.643 1.00 81.56 277 TRP A C 1
ATOM 2194 O O . TRP A 1 277 ? 6.118 14.840 0.822 1.00 81.56 277 TRP A O 1
ATOM 2204 N N . ARG A 1 278 ? 4.851 13.256 -0.119 1.00 80.56 278 ARG A N 1
ATOM 2205 C CA . ARG A 1 278 ? 3.966 14.209 -0.814 1.00 80.56 278 ARG A CA 1
ATOM 2206 C C . ARG A 1 278 ? 2.998 14.938 0.104 1.00 80.56 278 ARG A C 1
ATOM 2208 O O . ARG A 1 278 ? 2.759 16.123 -0.114 1.00 80.56 278 ARG A O 1
ATOM 2215 N N . SER A 1 279 ? 2.401 14.237 1.068 1.00 75.06 279 SER A N 1
ATOM 2216 C CA . SER A 1 279 ? 1.321 14.794 1.894 1.00 75.06 279 SER A CA 1
ATOM 2217 C C . SER A 1 279 ? 1.778 15.930 2.803 1.00 75.06 279 SER A C 1
ATOM 2219 O O . SER A 1 279 ? 1.005 16.840 3.069 1.00 75.06 279 SER A O 1
ATOM 2221 N N . ASN A 1 280 ? 3.034 15.904 3.246 1.00 65.25 280 ASN A N 1
ATOM 2222 C CA . ASN A 1 280 ? 3.570 16.875 4.202 1.00 65.25 280 ASN A CA 1
ATOM 2223 C C . ASN A 1 280 ? 4.241 18.086 3.525 1.00 65.25 280 ASN A C 1
ATOM 2225 O O . ASN A 1 280 ? 4.828 18.926 4.206 1.00 65.25 280 ASN A O 1
ATOM 2229 N N . LEU A 1 281 ? 4.115 18.179 2.189 1.00 58.69 281 LEU A N 1
ATOM 2230 C CA . LEU A 1 281 ? 4.866 19.067 1.295 1.00 58.69 281 LEU A CA 1
ATOM 2231 C C . LEU A 1 281 ? 6.389 18.874 1.447 1.00 58.69 281 LEU A C 1
ATOM 2233 O O . LEU A 1 281 ? 6.872 18.276 2.400 1.00 58.69 281 LEU A O 1
ATOM 2237 N N . GLU A 1 282 ? 7.173 19.346 0.477 1.00 56.44 282 GLU A N 1
ATOM 2238 C CA . GLU A 1 282 ? 8.636 19.145 0.332 1.00 56.44 282 GLU A CA 1
ATOM 2239 C C . GLU A 1 282 ? 9.502 19.643 1.523 1.00 56.44 282 GLU A C 1
ATOM 2241 O O . GLU A 1 282 ? 10.729 19.670 1.436 1.00 56.44 282 GLU A O 1
ATOM 2246 N N . ALA A 1 283 ? 8.880 20.011 2.649 1.00 51.50 283 ALA A N 1
ATOM 2247 C CA . ALA A 1 283 ? 9.435 20.627 3.848 1.00 51.50 283 ALA A CA 1
ATOM 2248 C C . ALA A 1 283 ? 10.638 19.897 4.465 1.00 51.50 283 ALA A C 1
ATOM 2250 O O . ALA A 1 283 ? 11.396 20.518 5.205 1.00 51.50 283 ALA A O 1
ATOM 2251 N N . LEU A 1 284 ? 10.842 18.609 4.169 1.00 56.00 284 LEU A N 1
ATOM 2252 C CA . LEU A 1 284 ? 11.932 17.827 4.755 1.00 56.00 284 LEU A CA 1
ATOM 2253 C C . LEU A 1 284 ? 13.151 17.628 3.838 1.00 56.00 284 LEU A C 1
ATOM 2255 O O . LEU A 1 284 ? 14.125 17.046 4.303 1.00 56.00 284 LEU A O 1
ATOM 2259 N N . ASN A 1 285 ? 13.128 18.080 2.573 1.00 61.69 285 ASN A N 1
ATOM 2260 C CA . ASN A 1 285 ? 14.219 17.898 1.590 1.00 61.69 285 ASN A CA 1
ATOM 2261 C C . ASN A 1 285 ? 14.884 16.497 1.640 1.00 61.69 285 ASN A C 1
ATOM 2263 O O . ASN A 1 285 ? 16.093 16.359 1.456 1.00 61.69 285 ASN A O 1
ATOM 2267 N N . VAL A 1 286 ? 14.102 15.457 1.964 1.00 68.38 286 VAL A N 1
ATOM 2268 C CA . VAL A 1 286 ? 14.606 14.086 2.090 1.00 68.38 286 VAL A CA 1
ATOM 2269 C C . VAL A 1 286 ? 14.849 13.562 0.692 1.00 68.38 286 VAL A C 1
ATOM 2271 O O . VAL A 1 286 ? 13.931 13.561 -0.134 1.00 68.38 286 VAL A O 1
ATOM 2274 N N . ASP A 1 287 ? 16.073 13.113 0.438 1.00 70.38 287 ASP A N 1
ATOM 2275 C CA . ASP A 1 287 ? 16.426 12.519 -0.839 1.00 70.38 287 ASP A CA 1
ATOM 2276 C C . ASP A 1 287 ? 15.723 11.163 -1.013 1.00 70.38 287 ASP A C 1
ATOM 2278 O O . ASP A 1 287 ? 15.850 10.250 -0.194 1.00 70.38 287 ASP A O 1
ATOM 2282 N N . LEU A 1 288 ? 14.948 11.048 -2.092 1.00 80.56 288 LEU A N 1
ATOM 2283 C CA . LEU A 1 288 ? 14.247 9.825 -2.480 1.00 80.56 288 LEU A CA 1
ATOM 2284 C C . LEU A 1 288 ? 15.009 9.026 -3.546 1.00 80.56 288 LEU A C 1
ATOM 2286 O O . LEU A 1 288 ? 14.479 8.031 -4.048 1.00 80.56 288 LEU A O 1
ATOM 2290 N N . GLN A 1 289 ? 16.227 9.440 -3.917 1.00 85.62 289 GLN A N 1
ATOM 2291 C CA . GLN A 1 289 ? 17.066 8.750 -4.897 1.00 85.62 289 GLN A CA 1
ATOM 2292 C C . GLN A 1 289 ? 17.196 7.259 -4.578 1.00 85.62 289 GLN A C 1
ATOM 2294 O O . GLN A 1 289 ? 17.001 6.423 -5.461 1.00 85.62 289 GLN A O 1
ATOM 2299 N N . ASP A 1 290 ? 17.406 6.920 -3.311 1.00 86.88 290 ASP A N 1
ATOM 2300 C CA . ASP A 1 290 ? 17.553 5.535 -2.870 1.00 86.88 290 ASP A CA 1
ATOM 2301 C C . ASP A 1 290 ? 16.307 4.688 -3.131 1.00 86.88 290 ASP A C 1
ATOM 2303 O O . ASP A 1 290 ? 16.414 3.535 -3.550 1.00 86.88 290 ASP A O 1
ATOM 2307 N N . PHE A 1 291 ? 15.110 5.257 -2.962 1.00 89.38 291 PHE A N 1
ATOM 2308 C CA . PHE A 1 291 ? 13.873 4.549 -3.285 1.00 89.38 291 PHE A CA 1
ATOM 2309 C C . PHE A 1 291 ? 13.709 4.344 -4.791 1.00 89.38 291 PHE A C 1
ATOM 2311 O O . PHE A 1 291 ? 13.161 3.322 -5.199 1.00 89.38 291 PHE A O 1
ATOM 2318 N N . PHE A 1 292 ? 14.208 5.258 -5.631 1.00 89.75 292 PHE A N 1
ATOM 2319 C CA . PHE A 1 292 ? 14.247 5.030 -7.077 1.00 89.75 292 PHE A CA 1
ATOM 2320 C C . PHE A 1 292 ? 15.234 3.922 -7.454 1.00 89.75 292 PHE A C 1
ATOM 2322 O O . PHE A 1 292 ? 14.896 3.099 -8.300 1.00 89.75 292 PHE A O 1
ATOM 2329 N N . VAL A 1 293 ? 16.410 3.858 -6.821 1.00 91.12 293 VAL A N 1
ATOM 2330 C CA . VAL A 1 293 ? 17.377 2.760 -7.008 1.00 91.12 293 VAL A CA 1
ATOM 2331 C C . VAL A 1 293 ? 16.736 1.424 -6.617 1.00 91.12 293 VAL A C 1
ATOM 2333 O O . VAL A 1 293 ? 16.776 0.464 -7.386 1.00 91.12 293 VAL A O 1
ATOM 2336 N N . GLN A 1 294 ? 16.079 1.357 -5.456 1.00 90.44 294 GLN A N 1
ATOM 2337 C CA . GLN A 1 294 ? 15.383 0.144 -5.018 1.00 90.44 294 GLN A CA 1
ATOM 2338 C C . GLN A 1 294 ? 14.241 -0.233 -5.959 1.00 90.44 294 GLN A C 1
ATOM 2340 O O . GLN A 1 294 ? 14.165 -1.380 -6.391 1.00 90.44 294 GLN A O 1
ATOM 2345 N N . PHE A 1 295 ? 13.400 0.726 -6.348 1.00 92.81 295 PHE A N 1
ATOM 2346 C CA . PHE A 1 295 ? 12.308 0.479 -7.284 1.00 92.81 295 PHE A CA 1
ATOM 2347 C C . PHE A 1 295 ? 12.810 -0.024 -8.641 1.00 92.81 295 PHE A C 1
ATOM 2349 O O . PHE A 1 295 ? 12.257 -0.973 -9.191 1.00 92.81 295 PHE A O 1
ATOM 2356 N N . TYR A 1 296 ? 13.899 0.554 -9.152 1.00 92.62 296 TYR A N 1
ATOM 2357 C CA . TYR A 1 296 ? 14.544 0.111 -10.384 1.00 92.62 296 TYR A CA 1
ATOM 2358 C C . TYR A 1 296 ? 14.928 -1.374 -10.295 1.00 92.62 296 TYR A C 1
ATOM 2360 O O . TYR A 1 296 ? 14.627 -2.133 -11.217 1.00 92.62 296 TYR A O 1
ATOM 2368 N N . ASN A 1 297 ? 15.512 -1.815 -9.177 1.00 92.06 297 ASN A N 1
ATOM 2369 C CA . ASN A 1 297 ? 15.875 -3.219 -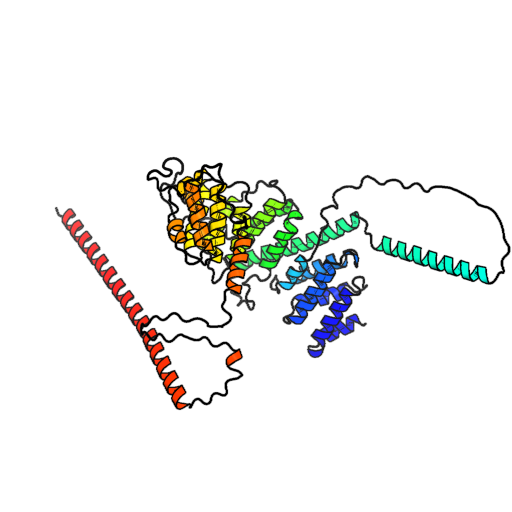8.942 1.00 92.06 297 ASN A CA 1
ATOM 2370 C C . ASN A 1 297 ? 14.665 -4.138 -8.719 1.00 92.06 297 ASN A C 1
ATOM 2372 O O . ASN A 1 297 ? 14.650 -5.260 -9.220 1.00 92.06 297 ASN A O 1
ATOM 2376 N N . LEU A 1 298 ? 13.625 -3.658 -8.032 1.00 91.75 298 LEU A N 1
ATOM 2377 C CA . LEU A 1 298 ? 12.389 -4.413 -7.803 1.00 91.75 298 LEU A CA 1
ATOM 2378 C C . LEU A 1 298 ? 11.674 -4.772 -9.112 1.00 91.75 298 LEU A C 1
ATOM 2380 O O . LEU A 1 298 ? 11.106 -5.854 -9.204 1.00 91.75 298 LEU A O 1
ATOM 2384 N N . ILE A 1 299 ? 11.745 -3.913 -10.137 1.00 92.38 299 ILE A N 1
ATOM 2385 C CA . ILE A 1 299 ? 11.185 -4.208 -11.468 1.00 92.38 299 ILE A CA 1
ATOM 2386 C C . ILE A 1 299 ? 11.871 -5.426 -12.115 1.00 92.38 299 ILE A C 1
ATOM 2388 O O . ILE A 1 299 ? 11.204 -6.186 -12.811 1.00 92.38 2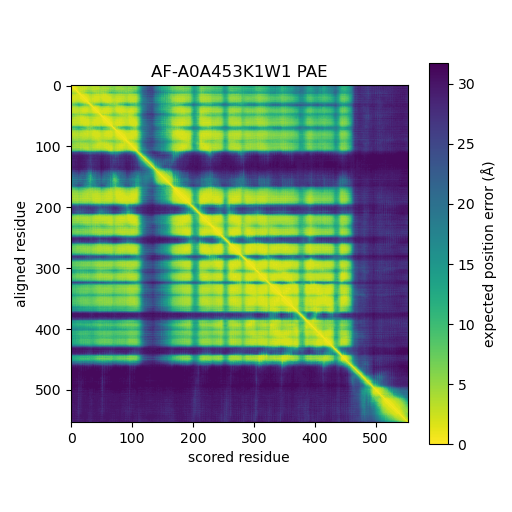99 ILE A O 1
ATOM 2392 N N . LEU A 1 300 ? 13.175 -5.636 -11.884 1.00 90.19 300 LEU A N 1
ATOM 2393 C CA . LEU A 1 300 ? 13.890 -6.821 -12.383 1.00 90.19 300 LEU A CA 1
ATOM 2394 C C . LEU A 1 300 ? 13.562 -8.087 -11.578 1.00 90.19 300 LEU A C 1
ATOM 2396 O O . LEU A 1 300 ? 13.506 -9.175 -12.141 1.00 90.19 300 LEU A O 1
ATOM 2400 N N . GLU A 1 301 ? 13.355 -7.956 -10.266 1.00 89.50 301 GLU A N 1
ATOM 2401 C CA . GLU A 1 301 ? 13.057 -9.087 -9.373 1.00 89.50 301 GLU A CA 1
ATOM 2402 C C . GLU A 1 301 ? 11.583 -9.540 -9.431 1.00 89.50 301 GLU A C 1
ATOM 2404 O O . GLU A 1 301 ? 11.227 -10.612 -8.925 1.00 89.50 301 GLU A O 1
ATOM 2409 N N . TYR A 1 302 ? 10.714 -8.715 -10.016 1.00 90.69 302 TYR A N 1
ATOM 2410 C CA . TYR A 1 302 ? 9.275 -8.937 -10.083 1.00 90.69 302 TYR A CA 1
ATOM 2411 C C . TYR A 1 302 ? 8.914 -10.219 -10.842 1.00 90.69 302 TYR A C 1
ATOM 2413 O O . TYR A 1 302 ? 9.407 -10.476 -11.943 1.00 90.69 302 TYR A O 1
ATOM 2421 N N . ARG A 1 303 ? 8.003 -11.016 -10.268 1.00 87.31 303 ARG A N 1
ATOM 2422 C CA . ARG A 1 303 ? 7.465 -12.229 -10.898 1.00 87.31 303 ARG A CA 1
ATOM 2423 C C . ARG A 1 303 ? 5.935 -12.281 -10.781 1.00 87.31 303 ARG A C 1
ATOM 2425 O O . ARG A 1 303 ? 5.452 -12.394 -9.656 1.00 87.31 303 ARG A O 1
ATOM 2432 N N . PRO A 1 304 ? 5.177 -12.306 -11.898 1.00 83.25 304 PRO A N 1
ATOM 2433 C CA . PRO A 1 304 ? 3.709 -12.313 -11.879 1.00 83.25 304 PRO A CA 1
ATOM 2434 C C . PRO A 1 304 ? 3.086 -13.458 -11.074 1.00 83.25 304 PRO A C 1
ATOM 2436 O O . PRO A 1 304 ? 2.048 -13.274 -10.454 1.00 83.25 304 PRO A O 1
ATOM 2439 N N . ASP A 1 305 ? 3.725 -14.633 -11.046 1.00 80.69 305 ASP A N 1
ATOM 2440 C CA . ASP A 1 305 ? 3.197 -15.804 -10.328 1.00 80.69 305 ASP A CA 1
ATOM 2441 C C . ASP A 1 305 ? 3.241 -15.648 -8.798 1.00 80.69 305 ASP A C 1
ATOM 2443 O O . ASP A 1 305 ? 2.524 -16.340 -8.077 1.00 80.69 305 ASP A O 1
ATOM 2447 N N . ARG A 1 306 ? 4.128 -14.779 -8.295 1.00 79.50 306 ARG A N 1
ATOM 2448 C CA . ARG A 1 306 ? 4.348 -14.549 -6.859 1.00 79.50 306 ARG A CA 1
ATOM 2449 C C . ARG A 1 306 ? 3.793 -13.202 -6.407 1.00 79.50 306 ARG A C 1
ATOM 2451 O O . ARG A 1 306 ? 3.308 -13.092 -5.287 1.00 79.50 306 ARG A O 1
ATOM 2458 N N . ASP A 1 307 ? 3.946 -12.177 -7.238 1.00 85.69 307 ASP A N 1
ATOM 2459 C CA . ASP A 1 307 ? 3.804 -10.780 -6.852 1.00 85.69 307 ASP A CA 1
ATOM 2460 C C . ASP A 1 307 ? 2.526 -10.153 -7.423 1.00 85.69 307 ASP A C 1
ATOM 2462 O O . ASP A 1 307 ? 2.120 -10.414 -8.554 1.00 85.69 307 ASP A O 1
ATOM 2466 N N . HIS A 1 308 ? 1.906 -9.258 -6.658 1.00 84.12 308 HIS A N 1
ATOM 2467 C CA . HIS A 1 308 ? 0.637 -8.643 -7.038 1.00 84.12 308 HIS A CA 1
ATOM 2468 C C . HIS A 1 308 ? 0.842 -7.541 -8.092 1.00 84.12 308 HIS A C 1
ATOM 2470 O O . HIS A 1 308 ? 1.390 -6.478 -7.793 1.00 84.12 308 HIS A O 1
ATOM 2476 N N . GLY A 1 309 ? 0.361 -7.761 -9.322 1.00 87.62 309 GLY A N 1
ATOM 2477 C CA . GLY A 1 309 ? 0.458 -6.784 -10.420 1.00 87.62 309 GLY A CA 1
ATOM 2478 C C . GLY A 1 309 ? -0.223 -5.441 -10.127 1.00 87.62 309 GLY A C 1
ATOM 2479 O O . GLY A 1 309 ? 0.276 -4.393 -10.533 1.00 87.62 309 GLY A O 1
ATOM 2480 N N . GLU A 1 310 ? -1.290 -5.437 -9.320 1.00 90.69 310 GLU A N 1
ATOM 2481 C CA . GLU A 1 310 ? -1.945 -4.204 -8.854 1.00 90.69 310 GLU A CA 1
ATOM 2482 C C . GLU A 1 310 ? -1.004 -3.311 -8.038 1.00 90.69 310 GLU A C 1
ATOM 2484 O O . GLU A 1 310 ? -0.993 -2.093 -8.213 1.00 90.69 310 GLU A O 1
ATOM 2489 N N . VAL A 1 311 ? -0.179 -3.916 -7.176 1.00 91.06 311 VAL A N 1
ATOM 2490 C CA . VAL A 1 311 ? 0.799 -3.193 -6.353 1.00 91.06 311 VAL A CA 1
ATOM 2491 C C . VAL A 1 311 ? 1.887 -2.593 -7.238 1.00 91.06 311 VAL A C 1
ATOM 2493 O O . VAL A 1 311 ? 2.281 -1.446 -7.036 1.00 91.06 311 VAL A O 1
ATOM 2496 N N . LEU A 1 312 ? 2.340 -3.324 -8.260 1.00 93.12 312 LEU A N 1
ATOM 2497 C CA . LEU A 1 312 ? 3.281 -2.791 -9.243 1.00 93.12 312 LEU A CA 1
ATOM 2498 C C . LEU A 1 312 ? 2.678 -1.604 -10.008 1.00 93.12 312 LEU A C 1
ATOM 2500 O O . LEU A 1 312 ? 3.344 -0.582 -10.176 1.00 93.12 312 LEU A O 1
ATOM 2504 N N . ALA A 1 313 ? 1.422 -1.705 -10.443 1.00 92.56 313 ALA A N 1
ATOM 2505 C CA . ALA A 1 313 ? 0.747 -0.623 -11.151 1.00 92.56 313 ALA A CA 1
ATOM 2506 C C . ALA A 1 313 ? 0.544 0.620 -10.260 1.00 92.56 313 ALA A C 1
ATOM 2508 O O . ALA A 1 313 ? 0.756 1.744 -10.728 1.00 92.56 313 ALA A O 1
ATOM 2509 N N . ASP A 1 314 ? 0.220 0.442 -8.971 1.00 91.94 314 ASP A N 1
ATOM 2510 C CA . ASP A 1 314 ? 0.166 1.550 -8.003 1.00 91.94 314 ASP A CA 1
ATOM 2511 C C . ASP A 1 314 ? 1.558 2.148 -7.747 1.00 91.94 314 ASP A C 1
ATOM 2513 O O . ASP A 1 314 ? 1.692 3.367 -7.633 1.00 91.94 314 ASP A O 1
ATOM 2517 N N . ALA A 1 315 ? 2.619 1.332 -7.744 1.00 93.31 315 ALA A N 1
ATOM 2518 C CA . ALA A 1 315 ? 3.996 1.816 -7.65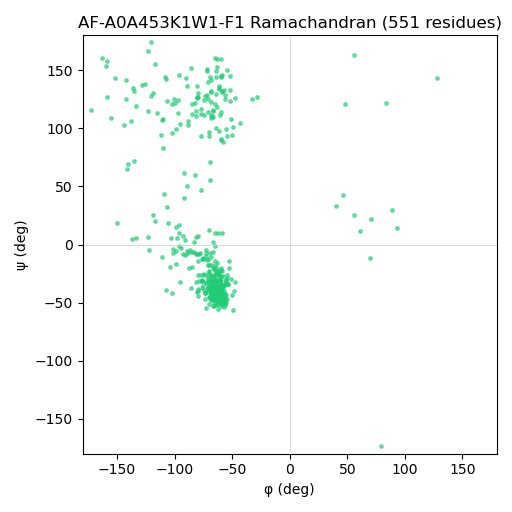3 1.00 93.31 315 ALA A CA 1
ATOM 2519 C C . ALA A 1 315 ? 4.392 2.643 -8.884 1.00 93.31 315 ALA A C 1
ATOM 2521 O O . ALA A 1 315 ? 4.924 3.740 -8.734 1.00 93.31 315 ALA A O 1
ATOM 2522 N N . LEU A 1 316 ? 4.081 2.187 -10.100 1.00 93.50 316 LEU A N 1
ATOM 2523 C CA . LEU A 1 316 ? 4.336 2.941 -11.333 1.00 93.50 316 LEU A CA 1
ATOM 2524 C C . LEU A 1 316 ? 3.580 4.277 -11.349 1.00 93.50 316 LEU A C 1
ATOM 2526 O O . LEU A 1 316 ? 4.158 5.321 -11.673 1.00 93.50 316 LEU A O 1
ATOM 2530 N N . LYS A 1 317 ? 2.306 4.270 -10.939 1.00 92.62 317 LYS A N 1
ATOM 2531 C CA . LYS A 1 317 ? 1.494 5.483 -10.795 1.00 92.62 317 LYS A CA 1
ATOM 2532 C C . LYS A 1 317 ? 2.090 6.432 -9.749 1.00 92.62 317 LYS A C 1
ATOM 2534 O O . LYS A 1 317 ? 2.383 7.592 -10.045 1.00 92.62 317 LYS A O 1
ATOM 2539 N N . THR A 1 318 ? 2.301 5.935 -8.535 1.00 90.62 318 THR A N 1
ATOM 2540 C CA . THR A 1 318 ? 2.756 6.750 -7.411 1.00 90.62 318 THR A CA 1
ATOM 2541 C C . THR A 1 318 ? 4.164 7.269 -7.674 1.00 90.62 318 THR A C 1
ATOM 2543 O O . THR A 1 318 ? 4.371 8.467 -7.599 1.00 90.62 318 THR A O 1
ATOM 2546 N N . LEU A 1 319 ? 5.142 6.440 -8.039 1.00 90.50 319 LEU A N 1
ATOM 2547 C CA . LEU A 1 319 ? 6.541 6.874 -8.145 1.00 90.50 319 LEU A CA 1
ATOM 2548 C C . LEU A 1 319 ? 6.834 7.632 -9.444 1.00 90.50 319 LEU A C 1
ATOM 2550 O O . LEU A 1 319 ? 7.520 8.659 -9.416 1.00 90.50 319 LEU A O 1
ATOM 2554 N N . LEU A 1 320 ? 6.338 7.142 -10.585 1.00 89.62 320 LEU A N 1
ATOM 2555 C CA . LEU A 1 320 ? 6.747 7.649 -11.897 1.00 89.62 320 LEU A CA 1
ATOM 2556 C C . LEU A 1 320 ? 5.720 8.596 -12.530 1.00 89.62 320 LEU A C 1
ATOM 2558 O O . LEU A 1 320 ? 6.111 9.628 -13.077 1.00 89.62 320 LEU A O 1
ATOM 2562 N N . TRP A 1 321 ? 4.421 8.295 -12.439 1.00 87.38 321 TRP A N 1
ATOM 2563 C CA . TRP A 1 321 ? 3.383 9.112 -13.081 1.00 87.38 321 TRP A CA 1
ATOM 2564 C C . TRP A 1 321 ? 3.169 10.455 -12.369 1.00 87.38 321 TRP A C 1
ATOM 2566 O O . TRP A 1 321 ? 3.296 11.531 -12.969 1.00 87.38 321 TRP A O 1
ATOM 2576 N N . GLU A 1 322 ? 2.897 10.401 -11.069 1.00 84.94 322 GLU A N 1
ATOM 2577 C CA . GLU A 1 322 ? 2.571 11.564 -10.235 1.00 84.94 322 GLU A CA 1
ATOM 2578 C C . GLU A 1 322 ? 3.811 12.387 -9.822 1.00 84.94 322 GLU A C 1
ATOM 2580 O O . GLU A 1 322 ? 3.685 13.484 -9.279 1.00 84.94 322 GLU A O 1
ATOM 2585 N N . GLY A 1 323 ? 5.027 11.898 -10.095 1.00 72.06 323 GLY A N 1
ATOM 2586 C CA . GLY A 1 323 ? 6.274 12.602 -9.779 1.00 72.06 323 GLY A CA 1
ATOM 2587 C C . GLY A 1 323 ? 6.425 13.920 -10.554 1.00 72.06 323 GLY A C 1
ATOM 2588 O O . GLY A 1 323 ? 6.285 13.945 -11.781 1.00 72.06 323 GLY A O 1
ATOM 2589 N N . LYS A 1 324 ? 6.721 15.025 -9.850 1.00 64.50 324 LYS A N 1
ATOM 2590 C CA . LYS A 1 324 ? 6.847 16.373 -10.443 1.00 64.50 324 LYS A CA 1
ATOM 2591 C C . LYS A 1 324 ? 8.118 16.573 -11.278 1.00 64.50 324 LYS A C 1
ATOM 2593 O O . LYS A 1 324 ? 8.063 17.306 -12.258 1.00 64.50 324 LYS A O 1
ATOM 2598 N N . GLN A 1 325 ? 9.232 15.930 -10.929 1.00 60.28 325 GLN A N 1
ATOM 2599 C CA . GLN A 1 325 ? 10.527 16.102 -11.597 1.00 60.28 325 GLN A CA 1
ATOM 2600 C C . GLN A 1 325 ? 11.248 14.750 -11.664 1.00 60.28 325 GLN A C 1
ATOM 2602 O O . GLN A 1 325 ? 11.437 14.081 -10.645 1.00 60.28 325 GLN A O 1
ATOM 2607 N N . GLN A 1 326 ? 11.641 14.326 -12.863 1.00 67.31 326 GLN A N 1
ATOM 2608 C CA . GLN A 1 326 ? 12.567 13.213 -13.028 1.00 67.31 326 GLN A CA 1
ATOM 2609 C C . GLN A 1 326 ? 13.809 13.715 -13.728 1.00 67.31 326 GLN A C 1
ATOM 2611 O O . GLN A 1 326 ? 13.702 14.380 -14.753 1.00 67.31 326 GLN A O 1
ATOM 2616 N N . ASP A 1 327 ? 14.971 13.387 -13.169 1.00 83.19 327 ASP A N 1
ATOM 2617 C CA . ASP A 1 327 ? 16.210 13.593 -13.897 1.00 83.19 327 ASP A CA 1
ATOM 2618 C C . ASP A 1 327 ? 16.187 12.782 -15.200 1.00 83.19 327 ASP A C 1
ATOM 2620 O O . ASP A 1 327 ? 15.649 11.671 -15.257 1.00 83.19 327 ASP A O 1
ATOM 2624 N N . MET A 1 328 ? 16.772 13.353 -16.247 1.00 86.56 328 MET A N 1
ATOM 2625 C CA . MET A 1 328 ? 16.752 12.808 -17.599 1.00 86.56 328 MET A CA 1
ATOM 2626 C C . MET A 1 328 ? 17.384 11.413 -17.657 1.00 86.56 328 MET A C 1
ATOM 2628 O O . MET A 1 328 ? 16.825 10.516 -18.288 1.00 86.56 328 MET A O 1
ATOM 2632 N N . LEU A 1 329 ? 18.527 11.214 -16.987 1.00 87.62 329 LEU A N 1
ATOM 2633 C CA . LEU A 1 329 ? 19.234 9.927 -16.977 1.00 87.62 329 LEU A CA 1
ATOM 2634 C C . LEU A 1 329 ? 18.388 8.843 -16.307 1.00 87.62 329 LEU A C 1
ATOM 2636 O O . LEU A 1 329 ? 18.246 7.737 -16.829 1.00 87.62 329 LEU A O 1
ATOM 2640 N N . ARG A 1 330 ? 17.754 9.193 -15.186 1.00 89.94 330 ARG A N 1
ATOM 2641 C CA . ARG A 1 330 ? 16.845 8.304 -14.463 1.00 89.94 330 ARG A CA 1
ATOM 2642 C C . ARG A 1 330 ? 15.609 7.960 -15.291 1.00 89.94 330 ARG A C 1
ATOM 2644 O O . ARG A 1 330 ? 15.241 6.790 -15.369 1.00 89.94 330 ARG A O 1
ATOM 2651 N N . ALA A 1 331 ? 14.981 8.952 -15.922 1.00 90.75 331 ALA A N 1
ATOM 2652 C CA . ALA A 1 331 ? 13.820 8.734 -16.779 1.00 90.75 331 ALA A CA 1
ATOM 2653 C C . ALA A 1 331 ? 14.151 7.772 -17.930 1.00 90.75 331 ALA A C 1
ATOM 2655 O O . ALA A 1 331 ? 13.405 6.824 -18.158 1.00 90.75 331 ALA A O 1
ATOM 2656 N N . ALA A 1 332 ? 15.298 7.953 -18.591 1.00 90.69 332 ALA A N 1
ATOM 2657 C CA . ALA A 1 332 ? 15.765 7.066 -19.654 1.00 90.69 332 ALA A CA 1
ATOM 2658 C C . ALA A 1 332 ? 15.994 5.624 -19.175 1.00 90.69 332 ALA A C 1
ATOM 2660 O O . ALA A 1 332 ? 15.594 4.676 -19.853 1.00 90.69 332 ALA A O 1
ATOM 2661 N N . ALA A 1 333 ? 16.585 5.451 -17.988 1.00 92.25 333 ALA A N 1
ATOM 2662 C CA . ALA A 1 333 ? 16.792 4.139 -17.378 1.00 92.25 333 ALA A CA 1
ATOM 2663 C C . ALA A 1 333 ? 15.465 3.404 -17.148 1.00 92.25 333 ALA A C 1
ATOM 2665 O O . ALA A 1 333 ? 15.305 2.257 -17.574 1.00 92.25 333 ALA A O 1
ATOM 2666 N N . PHE A 1 334 ? 14.483 4.084 -16.544 1.00 94.00 334 PHE A N 1
ATOM 2667 C CA . PHE A 1 334 ? 13.146 3.523 -16.351 1.00 94.00 334 PHE A CA 1
ATOM 2668 C C . PHE A 1 334 ? 12.437 3.257 -17.676 1.00 94.00 334 PHE A C 1
ATOM 2670 O O . PHE A 1 334 ? 11.858 2.190 -17.827 1.00 94.00 334 PHE A O 1
ATOM 2677 N N . ILE A 1 335 ? 12.512 4.165 -18.653 1.00 93.56 335 ILE A N 1
ATOM 2678 C CA . ILE A 1 335 ? 11.929 3.968 -19.988 1.00 93.56 335 ILE A CA 1
ATOM 2679 C C . ILE A 1 335 ? 12.458 2.674 -20.615 1.00 93.56 335 ILE A C 1
ATOM 2681 O O . ILE A 1 335 ? 11.664 1.836 -21.044 1.00 93.56 335 ILE A O 1
ATOM 2685 N N . LYS A 1 336 ? 13.783 2.474 -20.618 1.00 93.50 336 LYS A N 1
ATOM 2686 C CA . LYS A 1 336 ? 14.384 1.275 -21.207 1.00 93.50 336 LYS A CA 1
ATOM 2687 C C . LYS A 1 336 ? 13.995 0.010 -20.444 1.00 93.50 336 LYS A C 1
ATOM 2689 O O . LYS A 1 336 ? 13.566 -0.960 -21.061 1.00 93.50 336 LYS A O 1
ATOM 2694 N N . ARG A 1 337 ? 14.074 0.031 -19.109 1.00 93.56 337 ARG A N 1
ATOM 2695 C CA . ARG A 1 337 ? 13.713 -1.125 -18.272 1.00 93.56 337 ARG A CA 1
ATOM 2696 C C . ARG A 1 337 ? 12.230 -1.482 -18.386 1.00 93.56 337 ARG A C 1
ATOM 2698 O O . ARG A 1 337 ? 11.910 -2.662 -18.462 1.00 93.56 337 ARG A O 1
ATOM 2705 N N . LEU A 1 338 ? 11.336 -0.494 -18.466 1.00 94.44 338 LEU A N 1
ATOM 2706 C CA . LEU A 1 338 ? 9.900 -0.706 -18.674 1.00 94.44 338 LEU A CA 1
ATOM 2707 C C . LEU A 1 338 ? 9.586 -1.264 -20.065 1.00 94.44 338 LEU A C 1
ATOM 2709 O O . LEU A 1 338 ? 8.682 -2.084 -20.189 1.00 94.44 338 LEU A O 1
ATOM 2713 N N . ALA A 1 339 ? 10.333 -0.866 -21.098 1.00 93.94 339 ALA A N 1
ATOM 2714 C CA . ALA A 1 339 ? 10.179 -1.423 -22.441 1.00 93.94 339 ALA A CA 1
ATOM 2715 C C . ALA A 1 339 ? 10.535 -2.921 -22.469 1.00 93.94 339 ALA A C 1
ATOM 2717 O O . ALA A 1 339 ? 9.765 -3.734 -22.981 1.00 93.94 339 ALA A O 1
ATOM 2718 N N . THR A 1 340 ? 11.658 -3.296 -21.848 1.00 93.25 340 THR A N 1
ATOM 2719 C CA . THR A 1 340 ? 12.075 -4.700 -21.700 1.00 93.25 340 THR A CA 1
ATOM 2720 C C . THR A 1 340 ? 11.118 -5.491 -20.808 1.00 93.25 340 THR A C 1
ATOM 2722 O O . THR A 1 340 ? 10.782 -6.637 -21.113 1.00 93.25 340 THR A O 1
ATOM 2725 N N . PHE A 1 341 ? 10.635 -4.872 -19.728 1.00 93.81 341 PHE A N 1
ATOM 2726 C CA . PHE A 1 341 ? 9.624 -5.442 -18.843 1.00 93.81 341 PHE A CA 1
ATOM 2727 C C . PHE A 1 341 ? 8.338 -5.756 -19.623 1.00 93.81 341 PHE A C 1
ATOM 2729 O O . PHE A 1 341 ? 7.878 -6.892 -19.615 1.00 93.81 341 PHE A O 1
ATOM 2736 N N . ALA A 1 342 ? 7.802 -4.803 -20.387 1.00 93.88 342 ALA A N 1
ATOM 2737 C CA . ALA A 1 342 ? 6.577 -5.003 -21.162 1.00 93.88 342 ALA A CA 1
ATOM 2738 C C . ALA A 1 342 ? 6.678 -6.149 -22.186 1.00 93.88 342 ALA A C 1
ATOM 2740 O O . ALA A 1 342 ? 5.668 -6.769 -22.500 1.00 93.88 342 ALA A O 1
ATOM 2741 N N . LEU A 1 343 ? 7.880 -6.458 -22.685 1.00 91.88 343 LEU A N 1
ATOM 2742 C CA . LEU A 1 343 ? 8.114 -7.599 -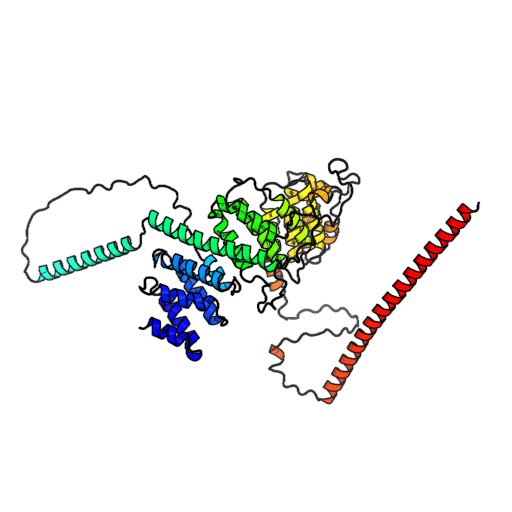23.577 1.00 91.88 343 LEU A CA 1
ATOM 2743 C C . LEU A 1 343 ? 8.086 -8.955 -22.850 1.00 91.88 343 LEU A C 1
ATOM 2745 O O . LEU A 1 343 ? 7.825 -9.982 -23.473 1.00 91.88 343 LEU A O 1
ATOM 2749 N N . SER A 1 344 ? 8.388 -8.960 -21.552 1.00 89.12 344 SER A N 1
ATOM 2750 C CA . SER A 1 344 ? 8.651 -10.175 -20.771 1.00 89.12 344 SER A CA 1
ATOM 2751 C C .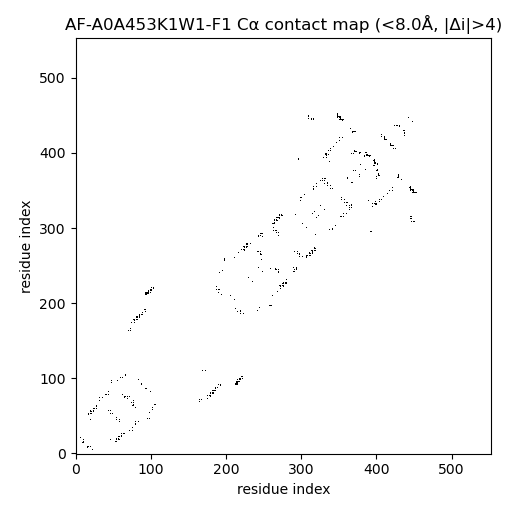 SER A 1 344 ? 7.449 -10.651 -19.949 1.00 89.12 344 SER A C 1
ATOM 2753 O O . SER A 1 344 ? 7.436 -11.799 -19.508 1.00 89.12 344 SER A O 1
ATOM 2755 N N . PHE A 1 345 ? 6.451 -9.791 -19.730 1.00 89.56 345 PHE A N 1
ATOM 2756 C CA . PHE A 1 345 ? 5.340 -10.044 -18.807 1.00 89.56 345 PHE A CA 1
ATOM 2757 C C . PHE A 1 345 ? 3.966 -10.012 -19.489 1.00 89.56 345 PHE A C 1
ATOM 2759 O O . PHE A 1 345 ? 3.842 -9.731 -20.680 1.00 89.56 345 PHE A O 1
ATOM 2766 N N . GLY A 1 346 ? 2.929 -10.361 -18.721 1.00 88.19 346 GLY A N 1
ATOM 2767 C CA . GLY A 1 346 ? 1.546 -10.407 -19.185 1.00 88.19 346 GLY A CA 1
ATOM 2768 C C . GLY A 1 346 ? 1.039 -9.056 -19.689 1.00 88.19 346 GLY A C 1
ATOM 2769 O O . GLY A 1 346 ? 1.567 -7.994 -19.371 1.00 88.19 346 GLY A O 1
ATOM 2770 N N . SER A 1 347 ? -0.019 -9.094 -20.492 1.00 89.19 347 SER A N 1
ATOM 2771 C CA . SER A 1 347 ? -0.562 -7.917 -21.172 1.00 89.19 347 SER A CA 1
ATOM 2772 C C . SER A 1 347 ? -1.061 -6.822 -20.224 1.00 89.19 347 SER A C 1
ATOM 2774 O O . SER A 1 347 ? -0.969 -5.638 -20.544 1.00 89.19 347 SER A O 1
ATOM 2776 N N . THR A 1 348 ? -1.572 -7.216 -19.055 1.00 90.12 348 THR A N 1
ATOM 2777 C CA . THR A 1 348 ? -2.045 -6.342 -17.969 1.00 90.12 348 THR A CA 1
ATOM 2778 C C . THR A 1 348 ? -0.911 -5.566 -17.307 1.00 90.12 348 THR A C 1
ATOM 2780 O O . THR A 1 348 ? -1.051 -4.388 -16.992 1.00 90.12 348 THR A O 1
ATOM 2783 N N . GLU A 1 349 ? 0.246 -6.186 -17.134 1.00 91.88 349 GLU A N 1
ATOM 2784 C CA . GLU A 1 349 ? 1.446 -5.557 -16.596 1.00 91.88 349 GLU A CA 1
ATOM 2785 C C . GLU A 1 349 ? 2.153 -4.739 -17.686 1.00 91.88 349 GLU A C 1
ATOM 2787 O O . GLU A 1 349 ? 2.602 -3.615 -17.445 1.00 91.88 349 GLU A O 1
ATOM 2792 N N . ALA A 1 350 ? 2.194 -5.269 -18.912 1.00 92.62 350 ALA A N 1
ATOM 2793 C CA . ALA A 1 350 ? 2.799 -4.624 -20.069 1.00 92.62 350 ALA A CA 1
ATOM 2794 C C . ALA A 1 350 ? 2.116 -3.295 -20.411 1.00 92.62 350 ALA A C 1
ATOM 2796 O O . ALA A 1 350 ? 2.800 -2.300 -20.646 1.00 92.62 350 ALA A O 1
ATOM 2797 N N . ILE A 1 351 ? 0.781 -3.229 -20.391 1.00 92.38 351 ILE A N 1
ATOM 2798 C CA . ILE A 1 351 ? 0.059 -1.973 -20.644 1.00 92.38 351 ILE A CA 1
ATOM 2799 C C . ILE A 1 351 ? 0.341 -0.915 -19.565 1.00 92.38 351 ILE A C 1
ATOM 2801 O O . ILE A 1 351 ? 0.551 0.250 -19.903 1.00 92.38 351 ILE A O 1
ATOM 2805 N N . ALA A 1 352 ? 0.410 -1.302 -18.285 1.00 92.62 352 ALA A N 1
ATOM 2806 C CA . ALA A 1 352 ? 0.718 -0.385 -17.188 1.00 92.62 352 ALA A CA 1
ATOM 2807 C C . ALA A 1 352 ? 2.139 0.184 -17.339 1.00 92.62 352 ALA A C 1
ATOM 2809 O O . ALA A 1 352 ? 2.360 1.392 -17.179 1.00 92.62 352 ALA A O 1
ATOM 2810 N N . ALA A 1 353 ? 3.093 -0.665 -17.734 1.00 93.94 353 ALA A N 1
ATOM 2811 C CA . ALA A 1 353 ? 4.450 -0.254 -18.071 1.00 93.94 353 ALA A CA 1
ATOM 2812 C C . ALA A 1 353 ? 4.493 0.678 -19.297 1.00 93.94 353 ALA A C 1
ATOM 2814 O O . ALA A 1 353 ? 5.141 1.722 -19.235 1.00 93.94 353 ALA A O 1
ATOM 2815 N N . LEU A 1 354 ? 3.767 0.368 -20.379 1.00 93.00 354 LEU A N 1
ATOM 2816 C CA . LEU A 1 354 ? 3.731 1.180 -21.604 1.00 93.00 354 LEU A CA 1
ATOM 2817 C C . LEU A 1 354 ? 3.080 2.551 -21.401 1.00 93.00 354 LEU A C 1
ATOM 2819 O O . LEU A 1 354 ? 3.584 3.546 -21.919 1.00 93.00 354 LEU A O 1
ATOM 2823 N N . ILE A 1 355 ? 1.999 2.636 -20.626 1.00 92.25 355 ILE A N 1
ATOM 2824 C CA . ILE A 1 355 ? 1.361 3.915 -20.282 1.00 92.25 355 ILE A CA 1
ATOM 2825 C C . ILE A 1 355 ? 2.325 4.782 -19.474 1.00 92.25 355 ILE A C 1
ATOM 2827 O O . ILE A 1 355 ? 2.494 5.968 -19.767 1.00 92.25 355 ILE A O 1
ATOM 2831 N N . THR A 1 356 ? 3.016 4.179 -18.506 1.00 92.12 356 THR A N 1
ATOM 2832 C CA . THR A 1 356 ? 4.038 4.875 -17.719 1.00 92.12 356 THR A CA 1
ATOM 2833 C C . THR A 1 356 ? 5.181 5.351 -18.614 1.00 92.12 356 THR A C 1
ATOM 2835 O O . THR A 1 356 ? 5.548 6.521 -18.565 1.00 92.12 356 THR A O 1
ATOM 2838 N N . LEU A 1 357 ? 5.693 4.486 -19.493 1.00 93.06 357 LEU A N 1
ATOM 2839 C CA . LEU A 1 357 ? 6.744 4.802 -20.461 1.00 93.06 357 LEU A CA 1
ATOM 2840 C C . LEU A 1 357 ? 6.341 5.982 -21.359 1.00 93.06 357 LEU A C 1
ATOM 2842 O O . LEU A 1 357 ? 7.099 6.948 -21.479 1.00 93.06 357 LEU A O 1
ATOM 2846 N N . ARG A 1 358 ? 5.132 5.950 -21.936 1.00 91.25 358 ARG A N 1
ATOM 2847 C CA . ARG A 1 358 ? 4.581 7.032 -22.767 1.00 91.25 358 ARG A CA 1
ATOM 2848 C C . ARG A 1 358 ? 4.610 8.369 -22.028 1.00 91.25 358 ARG A C 1
ATOM 2850 O O . ARG A 1 358 ? 5.061 9.373 -22.576 1.00 91.25 358 ARG A O 1
ATOM 2857 N N . HIS A 1 359 ? 4.159 8.380 -20.779 1.00 90.19 359 HIS A N 1
ATOM 2858 C CA . HIS A 1 359 ? 4.155 9.580 -19.945 1.00 90.19 359 HIS A CA 1
ATOM 2859 C C . HIS A 1 359 ? 5.561 10.095 -19.632 1.00 90.19 359 HIS A C 1
ATOM 2861 O O . HIS A 1 359 ? 5.799 11.303 -19.670 1.00 90.19 359 HIS A O 1
ATOM 2867 N N . LEU A 1 360 ? 6.522 9.198 -19.390 1.00 89.94 360 LEU A N 1
ATOM 2868 C CA . LEU A 1 360 ? 7.917 9.587 -19.177 1.00 89.94 360 LEU A CA 1
ATOM 2869 C C . LEU A 1 360 ? 8.538 10.244 -20.415 1.00 89.94 360 LEU A C 1
ATOM 2871 O O . LEU A 1 360 ? 9.250 11.237 -20.265 1.00 89.94 360 LEU A O 1
ATOM 2875 N N . LEU A 1 361 ? 8.232 9.750 -21.619 1.00 89.38 361 LEU A N 1
ATOM 2876 C CA . LEU A 1 361 ? 8.659 10.356 -22.890 1.00 89.38 361 LEU A CA 1
ATOM 2877 C C . LEU A 1 361 ? 7.974 11.701 -23.177 1.00 89.38 361 LEU A C 1
ATOM 2879 O O . LEU A 1 361 ? 8.564 12.586 -23.803 1.00 89.38 361 LEU A O 1
ATOM 2883 N N . GLN A 1 362 ? 6.727 11.873 -22.730 1.00 87.69 362 GLN A N 1
ATOM 2884 C CA . GLN A 1 362 ? 6.017 13.149 -22.835 1.00 87.69 362 GLN A CA 1
ATOM 2885 C C . GLN A 1 362 ? 6.619 14.203 -21.905 1.00 87.69 362 GLN A C 1
ATOM 2887 O O . GLN A 1 362 ? 6.850 15.328 -22.346 1.00 87.69 362 GLN A O 1
ATOM 2892 N N . LYS A 1 363 ? 6.912 13.836 -20.650 1.00 86.12 363 LYS A N 1
ATOM 2893 C CA . LYS A 1 363 ? 7.551 14.732 -19.675 1.00 86.12 363 LYS A CA 1
ATOM 2894 C C . LYS A 1 363 ? 9.007 15.048 -20.028 1.00 86.12 363 LYS A C 1
ATOM 2896 O O . LYS A 1 363 ? 9.429 16.188 -19.866 1.00 86.12 363 LYS A O 1
ATOM 2901 N N . ASN A 1 364 ? 9.767 14.070 -20.524 1.00 85.75 364 ASN A N 1
ATOM 2902 C CA . ASN A 1 364 ? 11.191 14.214 -20.834 1.00 85.75 364 ASN A CA 1
ATOM 2903 C C . ASN A 1 364 ? 11.429 14.186 -22.346 1.00 85.75 364 ASN A C 1
ATOM 2905 O O . ASN A 1 364 ? 11.813 13.162 -22.910 1.00 85.75 364 ASN A O 1
ATOM 2909 N N . THR A 1 365 ? 11.255 15.331 -23.007 1.00 84.06 365 THR A N 1
ATOM 2910 C CA . THR A 1 365 ? 11.399 15.455 -24.471 1.00 84.06 365 THR A CA 1
ATOM 2911 C C . THR A 1 365 ? 12.754 14.971 -24.994 1.00 84.06 365 THR A C 1
ATOM 2913 O O . THR A 1 365 ? 12.807 14.368 -26.058 1.00 84.06 365 THR A O 1
ATOM 2916 N N . LYS A 1 366 ? 13.836 15.141 -24.224 1.00 82.81 366 LYS A N 1
ATOM 2917 C CA . LYS A 1 366 ? 15.186 14.661 -24.577 1.00 82.81 366 LYS A CA 1
ATOM 2918 C C . LYS A 1 366 ? 15.302 13.131 -24.651 1.00 82.81 366 LYS A C 1
ATOM 2920 O O . LYS A 1 366 ? 16.156 12.622 -25.365 1.00 82.81 366 LYS A O 1
ATOM 2925 N N . CYS A 1 367 ? 14.443 12.390 -23.944 1.00 85.88 367 CYS A N 1
ATOM 2926 C CA . CYS A 1 367 ? 14.418 10.925 -24.017 1.00 85.88 367 CYS A CA 1
ATOM 2927 C C . CYS A 1 367 ? 13.777 10.415 -25.320 1.00 85.88 367 CYS A C 1
ATOM 2929 O O . CYS A 1 367 ? 13.911 9.236 -25.634 1.00 85.88 367 CYS A O 1
ATOM 2931 N N . ARG A 1 368 ? 13.113 11.280 -26.107 1.00 85.38 368 ARG A N 1
ATOM 2932 C CA . ARG A 1 368 ? 12.539 10.900 -27.410 1.00 85.38 368 ARG A CA 1
ATOM 2933 C C . ARG A 1 368 ? 13.601 10.498 -28.429 1.00 85.38 368 ARG A C 1
ATOM 2935 O O . ARG A 1 368 ? 13.292 9.693 -29.296 1.00 85.38 368 ARG A O 1
ATOM 2942 N N . ASN A 1 369 ? 14.848 10.938 -28.252 1.00 83.00 369 ASN A N 1
ATOM 2943 C CA . ASN A 1 369 ? 15.988 10.494 -29.058 1.00 83.00 369 ASN A CA 1
ATOM 2944 C C . ASN A 1 369 ? 16.143 8.961 -29.052 1.00 83.00 369 ASN A C 1
ATOM 2946 O O . ASN A 1 369 ? 16.638 8.395 -30.014 1.00 83.00 369 ASN A O 1
ATOM 2950 N N . MET A 1 370 ? 15.678 8.273 -28.000 1.00 85.00 370 MET A N 1
ATOM 2951 C CA . MET A 1 370 ? 15.705 6.806 -27.916 1.00 85.00 370 MET A CA 1
ATOM 2952 C C . MET A 1 370 ? 14.701 6.115 -28.861 1.00 85.00 370 MET A C 1
ATOM 2954 O O . MET A 1 370 ? 14.745 4.893 -29.014 1.00 85.00 370 MET A O 1
ATOM 2958 N N . LEU A 1 371 ? 13.760 6.860 -29.453 1.00 85.12 371 LEU A N 1
ATOM 2959 C CA . LEU A 1 371 ? 12.834 6.360 -30.477 1.00 85.12 371 LEU A CA 1
ATOM 2960 C C . LEU A 1 371 ? 13.420 6.466 -31.891 1.00 85.12 371 LEU A C 1
ATOM 2962 O O . LEU A 1 371 ? 12.948 5.781 -32.797 1.00 85.12 371 LEU A O 1
ATOM 2966 N N . GLU A 1 372 ? 14.424 7.318 -32.083 1.00 80.44 372 GLU A N 1
ATOM 2967 C CA . GLU A 1 372 ? 15.084 7.519 -33.365 1.00 80.44 372 GLU A CA 1
ATOM 2968 C C . GLU A 1 372 ? 16.256 6.541 -33.494 1.00 80.44 372 GLU A C 1
ATOM 2970 O O . GLU A 1 372 ? 17.021 6.319 -32.557 1.00 80.44 372 GLU A O 1
ATOM 2975 N N . ASN A 1 373 ? 16.398 5.924 -34.666 1.00 67.12 373 ASN A N 1
ATOM 2976 C CA . ASN A 1 373 ? 17.458 4.951 -34.933 1.00 67.12 373 ASN A CA 1
ATOM 2977 C C . ASN A 1 373 ? 18.700 5.634 -35.525 1.00 67.12 373 ASN A C 1
ATOM 2979 O O . ASN A 1 373 ? 19.286 5.137 -36.488 1.00 67.12 373 ASN A O 1
ATOM 2983 N N . ASP A 1 374 ? 19.042 6.817 -35.010 1.00 60.62 374 ASP A N 1
ATOM 2984 C CA . ASP A 1 374 ? 20.170 7.574 -35.532 1.00 60.62 374 ASP A CA 1
ATOM 2985 C C . ASP A 1 374 ? 21.474 7.013 -34.952 1.00 60.62 374 ASP A C 1
ATOM 2987 O O . ASP A 1 374 ? 21.632 6.866 -33.736 1.00 60.62 374 ASP A O 1
ATOM 2991 N N . ALA A 1 375 ? 22.425 6.678 -35.827 1.00 48.06 375 ALA A N 1
ATOM 2992 C CA . ALA A 1 375 ? 23.671 5.983 -35.477 1.00 48.06 375 ALA A CA 1
ATOM 2993 C C . ALA A 1 375 ? 24.608 6.808 -34.562 1.00 48.06 375 ALA A C 1
ATOM 2995 O O . ALA A 1 375 ? 25.669 6.328 -34.164 1.00 48.06 375 ALA A O 1
ATOM 2996 N N . GLY A 1 376 ? 24.210 8.039 -34.222 1.00 50.97 376 GLY A N 1
ATOM 2997 C CA . GLY A 1 376 ? 24.875 8.952 -33.294 1.00 50.97 376 GLY A CA 1
ATOM 2998 C C . GLY A 1 376 ? 24.049 9.316 -32.053 1.00 50.97 376 GLY A C 1
ATOM 2999 O O . GLY A 1 376 ? 24.329 10.345 -31.434 1.00 50.97 376 GLY A O 1
ATOM 3000 N N . GLY A 1 377 ? 23.037 8.519 -31.688 1.00 45.16 377 GLY A N 1
ATOM 3001 C CA . GLY A 1 377 ? 22.167 8.744 -30.529 1.00 45.16 377 GLY A CA 1
ATOM 3002 C C . GLY A 1 377 ? 22.927 8.908 -29.205 1.00 45.16 377 GLY A C 1
ATOM 3003 O O . GLY A 1 377 ? 23.233 7.939 -28.518 1.00 45.16 377 GLY A O 1
ATOM 3004 N N . GLY A 1 378 ? 23.215 10.162 -28.837 1.00 49.34 378 GLY A N 1
ATOM 3005 C CA . GLY A 1 378 ? 23.651 10.556 -27.495 1.00 49.34 378 GLY A CA 1
ATOM 3006 C C . GLY A 1 378 ? 25.156 10.523 -27.206 1.00 49.34 378 GLY A C 1
ATOM 3007 O O . GLY A 1 378 ? 25.526 10.369 -26.047 1.00 49.34 378 GLY A O 1
ATOM 3008 N N . SER A 1 379 ? 26.041 10.729 -28.188 1.00 46.66 379 SER A N 1
ATOM 3009 C CA . SER A 1 379 ? 27.507 10.725 -27.976 1.00 46.66 379 SER A CA 1
ATOM 3010 C C . SER A 1 379 ? 28.074 11.851 -27.072 1.00 46.66 379 SER A C 1
ATOM 3012 O O . SER A 1 379 ? 29.290 12.021 -27.014 1.00 46.66 379 SER A O 1
ATOM 3014 N N . LEU A 1 380 ? 27.255 12.644 -26.367 1.00 47.50 380 LEU A N 1
ATOM 3015 C CA . LEU A 1 380 ? 27.730 13.843 -25.652 1.00 47.50 380 LEU A CA 1
ATOM 3016 C C . LEU A 1 380 ? 27.178 14.066 -24.233 1.00 47.50 380 LEU A C 1
ATOM 3018 O O . LEU A 1 380 ? 27.496 15.097 -23.649 1.00 47.50 380 LEU A O 1
ATOM 3022 N N . SER A 1 381 ? 26.380 13.164 -23.641 1.00 47.41 381 SER A N 1
ATOM 3023 C CA . SER A 1 381 ? 25.711 13.499 -22.362 1.00 47.41 381 SER A CA 1
ATOM 3024 C C . SER A 1 381 ? 25.757 12.456 -21.240 1.00 47.41 381 SER A C 1
ATOM 3026 O O . SER A 1 381 ? 25.141 12.692 -20.200 1.00 47.41 381 SER A O 1
ATOM 3028 N N . SER A 1 382 ? 26.474 11.338 -21.369 1.00 50.12 382 SER A N 1
ATOM 3029 C CA . SER A 1 382 ? 26.645 10.409 -20.241 1.00 50.12 382 SER A CA 1
ATOM 3030 C C . SER A 1 382 ? 28.049 9.813 -20.198 1.00 50.12 382 SER A C 1
ATOM 3032 O O . SER A 1 382 ? 28.625 9.493 -21.233 1.00 50.12 382 SER A O 1
ATOM 3034 N N . LEU A 1 383 ? 28.589 9.655 -18.986 1.00 52.16 383 LEU A N 1
ATOM 3035 C CA . LEU A 1 383 ? 29.892 9.035 -18.703 1.00 52.16 383 LEU A CA 1
ATOM 3036 C C . LEU A 1 383 ? 29.952 7.552 -19.121 1.00 52.16 383 LEU A C 1
ATOM 3038 O O . LEU A 1 383 ? 31.036 6.983 -19.220 1.00 52.16 383 LEU A O 1
ATOM 3042 N N . VAL A 1 384 ? 28.796 6.924 -19.366 1.00 58.03 384 VAL A N 1
ATOM 3043 C CA . VAL A 1 384 ? 28.662 5.501 -19.690 1.00 58.03 384 VAL A CA 1
ATOM 3044 C C . VAL A 1 384 ? 28.247 5.343 -21.155 1.00 58.03 384 VAL A C 1
ATOM 3046 O O . VAL A 1 384 ? 27.108 5.611 -21.525 1.00 58.03 384 VAL A O 1
ATOM 3049 N N . ALA A 1 385 ? 29.179 4.886 -21.995 1.00 63.28 385 ALA A N 1
ATOM 3050 C CA . ALA A 1 385 ? 28.990 4.760 -23.446 1.00 63.28 385 ALA A CA 1
ATOM 3051 C C . ALA A 1 385 ? 28.215 3.500 -23.887 1.00 63.28 385 ALA A C 1
ATOM 3053 O O . ALA A 1 385 ? 27.896 3.349 -25.064 1.00 63.28 385 ALA A O 1
ATOM 3054 N N . LYS A 1 386 ? 27.940 2.567 -22.968 1.00 78.19 386 LYS A N 1
ATOM 3055 C CA . LYS A 1 386 ? 27.289 1.286 -23.260 1.00 78.19 386 LYS A CA 1
ATOM 3056 C C . LYS A 1 386 ? 26.220 0.993 -22.218 1.00 78.19 386 LYS A C 1
ATOM 3058 O O . LYS A 1 386 ? 26.498 1.070 -21.029 1.00 78.19 386 LYS A O 1
ATOM 3063 N N . TYR A 1 387 ? 25.034 0.602 -22.670 1.00 84.06 387 TYR A N 1
ATOM 3064 C CA . TYR A 1 387 ? 23.961 0.214 -21.765 1.00 84.06 387 TYR A CA 1
ATOM 3065 C C . TYR A 1 387 ? 24.256 -1.092 -21.037 1.00 84.06 387 TYR A C 1
ATOM 3067 O O . TYR A 1 387 ? 24.612 -2.093 -21.667 1.00 84.06 387 TYR A O 1
ATOM 3075 N N . ASP A 1 388 ? 24.059 -1.059 -19.724 1.00 87.19 388 ASP A N 1
ATOM 3076 C CA . ASP A 1 388 ? 24.101 -2.216 -18.843 1.00 87.19 388 ASP A CA 1
ATOM 3077 C C . ASP A 1 388 ? 22.685 -2.519 -18.309 1.00 87.19 388 ASP A C 1
ATOM 3079 O O . ASP A 1 388 ? 22.168 -1.773 -17.466 1.00 87.19 388 ASP A O 1
ATOM 3083 N N . PRO A 1 389 ? 22.028 -3.593 -18.793 1.00 84.81 389 PRO A N 1
ATOM 3084 C CA . PRO A 1 389 ? 20.699 -3.995 -18.329 1.00 84.81 389 PRO A CA 1
ATOM 3085 C C . PRO A 1 389 ? 20.644 -4.340 -16.835 1.00 84.81 389 PRO A C 1
ATOM 3087 O O . PRO A 1 389 ? 19.636 -4.053 -16.183 1.00 84.81 389 PRO A O 1
ATOM 3090 N N . GLU A 1 390 ? 21.732 -4.901 -16.294 1.00 86.25 390 GLU A N 1
ATOM 3091 C CA . GLU A 1 390 ? 21.834 -5.411 -14.918 1.00 86.25 390 GLU A CA 1
ATOM 3092 C C . GLU A 1 390 ? 22.342 -4.349 -13.930 1.00 86.25 390 GLU A C 1
ATOM 3094 O O . GLU A 1 390 ? 22.524 -4.623 -12.740 1.00 86.25 390 GLU A O 1
ATOM 3099 N N . ALA A 1 391 ? 22.552 -3.114 -14.399 1.00 88.50 391 ALA A N 1
ATOM 3100 C CA . ALA A 1 391 ? 22.941 -2.008 -13.541 1.00 88.50 391 ALA A CA 1
ATOM 3101 C C . ALA A 1 391 ? 21.924 -1.829 -12.402 1.00 88.50 391 ALA A C 1
ATOM 3103 O O . ALA A 1 391 ? 20.711 -1.722 -12.631 1.00 88.50 391 ALA A O 1
ATOM 3104 N N . LYS A 1 392 ? 22.435 -1.770 -11.166 1.00 87.50 392 LYS A N 1
ATOM 3105 C CA . LYS A 1 392 ? 21.607 -1.593 -9.964 1.00 87.50 392 LYS A CA 1
ATOM 3106 C C . LYS A 1 392 ? 21.123 -0.160 -9.781 1.00 87.50 392 LYS A C 1
ATOM 3108 O O . LYS A 1 392 ? 20.048 0.060 -9.230 1.00 87.50 392 LYS A O 1
ATOM 3113 N N . ASP A 1 393 ? 21.924 0.800 -10.228 1.00 88.19 393 ASP A N 1
ATOM 3114 C CA . ASP A 1 393 ? 21.623 2.225 -10.153 1.00 88.19 393 ASP A CA 1
ATOM 3115 C C . ASP A 1 393 ? 21.112 2.721 -11.522 1.00 88.19 393 ASP A C 1
ATOM 3117 O O . ASP A 1 393 ? 21.812 2.542 -12.528 1.00 88.19 393 ASP A O 1
ATOM 3121 N N . PRO A 1 394 ? 19.921 3.351 -11.602 1.00 88.94 394 PRO A N 1
ATOM 3122 C CA . PRO A 1 394 ? 19.423 3.927 -12.846 1.00 88.94 394 PRO A CA 1
ATOM 3123 C C . PRO A 1 394 ? 20.382 4.955 -13.471 1.00 88.94 394 PRO A C 1
ATOM 3125 O O . PRO A 1 394 ? 20.495 4.988 -14.698 1.00 88.94 394 PRO A O 1
ATOM 3128 N N . TYR A 1 395 ? 21.113 5.744 -12.675 1.00 87.00 395 TYR A N 1
ATOM 3129 C CA . TYR A 1 395 ? 22.030 6.777 -13.180 1.00 87.00 395 TYR A CA 1
ATOM 3130 C C . TYR A 1 395 ? 23.250 6.190 -13.905 1.00 87.00 395 TYR A C 1
ATOM 3132 O O . TYR A 1 395 ? 23.801 6.829 -14.802 1.00 87.00 395 TYR A O 1
ATOM 3140 N N . LEU A 1 396 ? 23.642 4.959 -13.563 1.00 86.75 396 LEU A N 1
ATOM 3141 C CA . LEU A 1 396 ? 24.803 4.267 -14.134 1.00 86.75 396 LEU A CA 1
ATOM 3142 C C . LEU A 1 396 ? 24.438 3.314 -15.282 1.00 86.75 396 LEU A C 1
ATOM 3144 O O . LEU A 1 396 ? 25.323 2.711 -15.880 1.00 86.75 396 LEU A O 1
ATOM 3148 N N . SER A 1 397 ? 23.151 3.184 -15.614 1.00 85.50 397 SER A N 1
ATOM 3149 C CA . SER A 1 397 ? 22.680 2.223 -16.619 1.00 85.50 397 SER A CA 1
ATOM 3150 C C . SER A 1 397 ? 23.116 2.543 -18.053 1.00 85.50 397 SER A C 1
ATOM 3152 O O . SER A 1 397 ? 23.211 1.633 -18.868 1.00 85.50 397 SER A O 1
ATOM 3154 N N . GLY A 1 398 ? 23.358 3.814 -18.397 1.00 84.38 398 GLY A N 1
ATOM 3155 C CA . GLY A 1 398 ? 23.697 4.229 -19.767 1.00 84.38 398 GLY A CA 1
ATOM 3156 C C . GLY A 1 398 ? 22.530 4.144 -20.767 1.00 84.38 398 GLY A C 1
ATOM 3157 O O . GLY A 1 398 ? 22.752 4.060 -21.972 1.00 84.38 398 GLY A O 1
ATOM 3158 N N . ALA A 1 399 ? 21.276 4.152 -20.297 1.00 85.75 399 ALA A N 1
ATOM 3159 C CA . ALA A 1 399 ? 20.095 3.898 -21.135 1.00 85.75 399 ALA A CA 1
ATOM 3160 C C . ALA A 1 399 ? 19.879 4.890 -22.291 1.00 85.75 399 ALA A C 1
ATOM 3162 O O . ALA A 1 399 ? 19.377 4.487 -23.339 1.00 85.75 399 ALA A O 1
ATOM 3163 N N . LEU A 1 400 ? 20.295 6.155 -22.145 1.00 83.00 400 LEU A N 1
ATOM 3164 C CA . LEU A 1 400 ? 20.181 7.169 -23.206 1.00 83.00 400 LEU A CA 1
ATOM 3165 C C . LEU A 1 400 ? 20.962 6.822 -24.481 1.00 83.00 400 LEU A C 1
ATOM 3167 O O . LEU A 1 400 ? 20.629 7.341 -25.539 1.00 83.00 400 LEU A O 1
ATOM 3171 N N . ALA A 1 401 ? 21.975 5.957 -24.391 1.00 78.50 401 ALA A N 1
ATOM 3172 C CA . ALA A 1 401 ? 22.752 5.499 -25.541 1.00 78.50 401 ALA A CA 1
ATOM 3173 C C . ALA A 1 401 ? 22.059 4.359 -26.320 1.00 78.50 401 ALA A C 1
ATOM 3175 O O . ALA A 1 401 ? 22.670 3.750 -27.197 1.00 78.50 401 ALA A O 1
ATOM 3176 N N . THR A 1 402 ? 20.811 4.009 -25.978 1.00 82.62 402 THR A N 1
ATOM 3177 C CA . THR A 1 402 ? 20.079 2.889 -26.592 1.00 82.62 402 THR A CA 1
ATOM 3178 C C . THR A 1 402 ? 18.831 3.316 -27.331 1.00 82.62 402 THR A C 1
ATOM 3180 O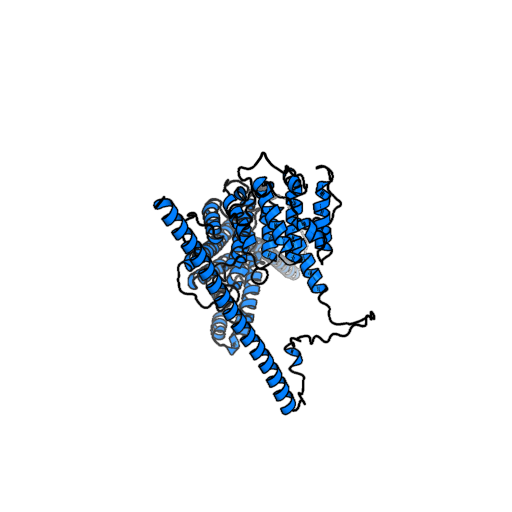 O . THR A 1 402 ? 18.188 4.309 -27.001 1.00 82.62 402 THR A O 1
ATOM 3183 N N . VAL A 1 403 ? 18.452 2.471 -28.287 1.00 87.19 403 VAL A N 1
ATOM 3184 C CA . VAL A 1 403 ? 17.195 2.564 -29.028 1.00 87.19 403 VAL A CA 1
ATOM 3185 C C . VAL A 1 403 ? 16.142 1.654 -28.386 1.00 87.19 403 VAL A C 1
ATOM 3187 O O . VAL A 1 403 ? 16.459 0.563 -27.895 1.00 87.19 403 VAL A O 1
ATOM 3190 N N . LEU A 1 404 ? 14.878 2.078 -28.411 1.00 89.19 404 LEU A N 1
ATOM 3191 C CA . LEU A 1 404 ? 13.709 1.340 -27.910 1.00 89.19 404 LEU A CA 1
ATOM 3192 C C . LEU A 1 404 ? 13.186 0.310 -28.924 1.00 89.19 404 LEU A C 1
ATOM 3194 O O . LEU A 1 404 ? 12.035 0.353 -29.364 1.00 89.19 404 LEU A O 1
ATOM 3198 N N . TRP A 1 405 ? 14.044 -0.638 -29.299 1.00 89.75 405 TRP A N 1
ATOM 3199 C CA . TRP A 1 405 ? 13.707 -1.703 -30.248 1.00 89.75 405 TRP A CA 1
ATOM 3200 C C . TRP A 1 405 ? 12.573 -2.620 -29.755 1.00 89.75 405 TRP A C 1
ATOM 3202 O O . TRP A 1 405 ? 11.863 -3.205 -30.573 1.00 89.75 405 TRP A O 1
ATOM 3212 N N . GLU A 1 406 ? 12.345 -2.709 -28.441 1.00 93.75 406 GLU A N 1
ATOM 3213 C CA . GLU A 1 406 ? 11.280 -3.515 -27.834 1.00 93.75 406 GLU A CA 1
ATOM 3214 C C . GLU A 1 406 ? 9.891 -3.084 -28.326 1.00 93.75 406 GLU A C 1
ATOM 3216 O O . GLU A 1 406 ? 9.026 -3.925 -28.570 1.00 93.75 406 GLU A O 1
ATOM 3221 N N . LEU A 1 407 ? 9.693 -1.782 -28.564 1.00 90.62 407 LEU A N 1
ATOM 3222 C CA . LEU A 1 407 ? 8.428 -1.237 -29.065 1.00 90.62 407 LEU A CA 1
ATOM 3223 C C . LEU A 1 407 ? 8.074 -1.777 -30.458 1.00 90.62 407 LEU A C 1
ATOM 3225 O O . LEU A 1 407 ? 6.902 -2.008 -30.750 1.00 90.62 407 LEU A O 1
ATOM 3229 N N . SER A 1 408 ? 9.080 -2.038 -31.299 1.00 90.94 408 SER A N 1
ATOM 3230 C CA . SER A 1 408 ? 8.874 -2.606 -32.640 1.00 90.94 408 SER A CA 1
ATOM 3231 C C . SER A 1 408 ? 8.361 -4.049 -32.584 1.00 90.94 408 SER A C 1
ATOM 3233 O O . SER A 1 408 ? 7.636 -4.491 -33.477 1.00 90.94 408 SER A O 1
ATOM 3235 N N . LEU A 1 409 ? 8.719 -4.795 -31.534 1.00 92.56 409 LEU A N 1
ATOM 3236 C CA . LEU A 1 409 ? 8.182 -6.134 -31.291 1.00 92.56 409 LEU A CA 1
ATOM 3237 C C . LEU A 1 409 ? 6.800 -6.071 -30.637 1.00 92.56 409 LEU A C 1
ATOM 3239 O O . LEU A 1 409 ? 5.903 -6.800 -31.054 1.00 92.56 409 LEU A O 1
ATOM 3243 N N . LEU A 1 410 ? 6.602 -5.164 -29.675 1.00 91.56 410 LEU A N 1
ATOM 3244 C CA . LEU A 1 410 ? 5.318 -4.966 -28.994 1.00 91.56 410 LEU A CA 1
ATOM 3245 C C . LEU A 1 410 ? 4.209 -4.476 -29.933 1.00 91.56 410 LEU A C 1
ATOM 3247 O O . LEU A 1 410 ? 3.041 -4.778 -29.711 1.00 91.56 410 LEU A O 1
ATOM 3251 N N . GLN A 1 411 ? 4.550 -3.815 -31.040 1.00 91.50 411 GLN A N 1
ATOM 3252 C CA . GLN A 1 411 ? 3.591 -3.513 -32.105 1.00 91.50 411 GLN A CA 1
ATOM 3253 C C . GLN A 1 411 ? 2.927 -4.776 -32.686 1.00 91.50 411 GLN A C 1
ATOM 3255 O O . GLN A 1 411 ? 1.799 -4.716 -33.164 1.00 91.50 411 GLN A O 1
ATOM 3260 N N . LYS A 1 412 ? 3.594 -5.931 -32.628 1.00 90.44 412 LYS A N 1
ATOM 3261 C CA . LYS A 1 412 ? 3.074 -7.220 -33.115 1.00 90.44 412 LYS A CA 1
ATOM 3262 C C . LYS A 1 412 ? 2.497 -8.086 -31.991 1.00 90.44 412 LYS A C 1
ATOM 3264 O O . LYS A 1 412 ? 2.337 -9.291 -32.172 1.00 90.44 412 LYS A O 1
ATOM 3269 N N . HIS A 1 413 ? 2.246 -7.497 -30.823 1.00 90.62 413 HIS A N 1
ATOM 3270 C CA . HIS A 1 413 ? 1.696 -8.205 -29.677 1.00 90.62 413 HIS A CA 1
ATOM 3271 C C . HIS A 1 413 ? 0.275 -8.721 -29.965 1.00 90.62 413 HIS A C 1
ATOM 3273 O O . HIS A 1 413 ? -0.461 -8.121 -30.744 1.00 90.62 413 HIS A O 1
ATOM 3279 N N . HIS A 1 414 ? -0.097 -9.843 -29.340 1.00 89.38 414 HIS A N 1
ATOM 3280 C CA . HIS A 1 414 ? -1.390 -10.499 -29.561 1.00 89.38 414 HIS A CA 1
ATOM 3281 C C . HIS A 1 414 ? -2.576 -9.639 -29.107 1.00 89.38 414 HIS A C 1
ATOM 3283 O O . HIS A 1 414 ? -3.611 -9.634 -29.763 1.00 89.38 414 HIS A O 1
ATOM 3289 N N . ASP A 1 415 ? -2.406 -8.903 -28.007 1.00 87.94 415 ASP A N 1
ATOM 3290 C CA . ASP A 1 415 ? -3.421 -7.975 -27.518 1.00 87.94 415 ASP A CA 1
ATOM 3291 C C . ASP A 1 415 ? -3.355 -6.633 -28.251 1.00 87.94 415 ASP A C 1
ATOM 3293 O O . ASP A 1 415 ? -2.343 -5.923 -28.210 1.00 87.94 415 ASP A O 1
ATOM 3297 N N . GLU A 1 416 ? -4.479 -6.272 -28.871 1.00 87.50 416 GLU A N 1
ATOM 3298 C CA . GLU A 1 416 ? -4.647 -5.061 -29.679 1.00 87.50 416 GLU A CA 1
ATOM 3299 C C . GLU A 1 416 ? -4.399 -3.777 -28.879 1.00 87.50 416 GLU A C 1
ATOM 3301 O O . GLU A 1 416 ? -3.870 -2.806 -29.415 1.00 87.50 416 GLU A O 1
ATOM 3306 N N . THR A 1 417 ? -4.716 -3.763 -27.582 1.00 88.88 417 THR A N 1
ATOM 3307 C CA . THR A 1 417 ? -4.488 -2.602 -26.706 1.00 88.88 417 THR A CA 1
ATOM 3308 C C . THR A 1 417 ? -3.000 -2.321 -26.498 1.00 88.88 417 THR A C 1
ATOM 3310 O O . THR A 1 417 ? -2.568 -1.169 -26.575 1.00 88.88 417 THR A O 1
ATOM 3313 N N . VAL A 1 418 ? -2.198 -3.371 -26.298 1.00 90.19 418 VAL A N 1
ATOM 3314 C CA . VAL A 1 418 ? -0.737 -3.291 -26.154 1.00 90.19 418 VAL A CA 1
ATOM 3315 C C . VAL A 1 418 ? -0.099 -2.896 -27.488 1.00 90.19 418 VAL A C 1
ATOM 3317 O O . VAL A 1 418 ? 0.714 -1.972 -27.528 1.00 90.19 418 VAL A O 1
ATOM 3320 N N . SER A 1 419 ? -0.521 -3.528 -28.589 1.00 90.62 419 SER A N 1
ATOM 3321 C CA . SER A 1 419 ? -0.061 -3.204 -29.949 1.00 90.62 419 SER A CA 1
ATOM 3322 C C . SER A 1 419 ? -0.388 -1.757 -30.350 1.00 90.62 419 SER A C 1
ATOM 3324 O O . SER A 1 419 ? 0.472 -1.027 -30.861 1.00 90.62 419 SER A O 1
ATOM 3326 N N . GLY A 1 420 ? -1.612 -1.307 -30.061 1.00 89.50 420 GLY A N 1
ATOM 3327 C CA . GLY A 1 420 ? -2.070 0.057 -30.302 1.00 89.50 420 GLY A CA 1
ATOM 3328 C C . GLY A 1 420 ? -1.295 1.079 -29.473 1.00 89.50 420 GLY A C 1
ATOM 3329 O O . GLY A 1 420 ? -0.871 2.105 -30.008 1.00 89.50 420 GLY A O 1
ATOM 3330 N N . MET A 1 421 ? -1.027 0.783 -28.195 1.00 89.12 421 MET A N 1
ATOM 3331 C CA . MET A 1 421 ? -0.214 1.648 -27.335 1.00 89.12 421 MET A CA 1
ATOM 3332 C C . MET A 1 421 ? 1.243 1.726 -27.812 1.00 89.12 421 MET A C 1
ATOM 3334 O O . MET A 1 421 ? 1.795 2.822 -27.895 1.00 89.12 421 MET A O 1
ATOM 3338 N N . ALA A 1 422 ? 1.860 0.602 -28.188 1.00 91.62 422 ALA A N 1
ATOM 3339 C CA . ALA A 1 422 ? 3.218 0.583 -28.737 1.00 91.62 422 ALA A CA 1
ATOM 3340 C C . ALA A 1 422 ? 3.317 1.392 -30.044 1.00 91.62 422 ALA A C 1
ATOM 3342 O O . ALA A 1 422 ? 4.228 2.206 -30.204 1.00 91.62 422 ALA A O 1
ATOM 3343 N N . SER A 1 423 ? 2.333 1.247 -30.939 1.00 89.62 423 SER A N 1
ATOM 3344 C CA . SER A 1 423 ? 2.232 2.044 -32.171 1.00 89.62 423 SER A CA 1
ATOM 3345 C C . SER A 1 423 ? 2.063 3.538 -31.878 1.00 89.62 423 SER A C 1
ATOM 3347 O O . SER A 1 423 ? 2.677 4.376 -32.539 1.00 89.62 423 SER A O 1
ATOM 3349 N N . ASN A 1 424 ? 1.272 3.885 -30.858 1.00 89.69 424 ASN A N 1
ATOM 3350 C CA . ASN A 1 424 ? 1.102 5.267 -30.421 1.00 89.69 424 ASN A CA 1
ATOM 3351 C C . ASN A 1 424 ? 2.420 5.867 -29.910 1.00 89.69 424 ASN A C 1
ATOM 3353 O O . ASN A 1 424 ? 2.770 6.978 -30.302 1.00 89.69 424 ASN A O 1
ATOM 3357 N N . ILE A 1 425 ? 3.179 5.127 -29.098 1.00 89.06 425 ILE A N 1
ATOM 3358 C CA . ILE A 1 425 ? 4.483 5.578 -28.596 1.00 89.06 425 ILE A CA 1
ATOM 3359 C C . ILE A 1 425 ? 5.467 5.779 -29.754 1.00 89.06 425 ILE A C 1
ATOM 3361 O O . ILE A 1 425 ? 6.112 6.821 -29.818 1.00 89.06 425 ILE A O 1
ATOM 3365 N N . LEU A 1 426 ? 5.541 4.844 -30.707 1.00 87.69 426 LEU A N 1
ATOM 3366 C CA . LEU A 1 426 ? 6.400 4.986 -31.892 1.00 87.69 426 LEU A CA 1
ATOM 3367 C C . LEU A 1 426 ? 6.027 6.213 -32.736 1.00 87.69 426 LEU A C 1
ATOM 3369 O O . LEU A 1 426 ? 6.907 6.914 -33.230 1.00 87.69 426 LEU A O 1
ATOM 3373 N N . SER A 1 427 ? 4.734 6.536 -32.848 1.00 85.56 427 SER A N 1
ATOM 3374 C CA . SER A 1 427 ? 4.286 7.737 -33.566 1.00 85.56 427 SER A CA 1
ATOM 3375 C C . SER A 1 427 ? 4.757 9.051 -32.924 1.00 85.56 427 SER A C 1
ATOM 3377 O O . SER A 1 427 ? 4.848 10.062 -33.618 1.00 85.56 427 SER A O 1
ATOM 3379 N N . MET A 1 428 ? 5.128 9.044 -31.634 1.00 81.81 428 MET A N 1
ATOM 3380 C CA . MET A 1 428 ? 5.669 10.225 -30.948 1.00 81.81 428 MET A CA 1
ATOM 3381 C C . MET A 1 428 ? 7.038 10.664 -31.468 1.00 81.81 428 MET A C 1
ATOM 3383 O O . MET A 1 428 ? 7.390 11.824 -31.261 1.00 81.81 428 MET A O 1
ATOM 3387 N N . ALA A 1 429 ? 7.788 9.782 -32.136 1.00 73.19 429 ALA A N 1
ATOM 3388 C CA . ALA A 1 429 ? 9.062 10.138 -32.763 1.00 73.19 429 ALA A CA 1
ATOM 3389 C C . ALA A 1 429 ? 8.878 11.198 -33.863 1.00 73.19 429 ALA A C 1
ATOM 3391 O O . ALA A 1 429 ? 9.697 12.091 -34.015 1.00 73.19 429 ALA A O 1
ATOM 3392 N N . ASN A 1 430 ? 7.751 11.145 -34.581 1.00 69.00 430 ASN A N 1
ATOM 3393 C CA . ASN A 1 430 ? 7.471 12.021 -35.721 1.00 69.00 430 ASN A CA 1
ATOM 3394 C C . ASN A 1 430 ? 6.652 13.271 -35.347 1.00 69.00 430 ASN A C 1
ATOM 3396 O O . ASN A 1 430 ? 6.355 14.096 -36.209 1.00 69.00 430 ASN A O 1
ATOM 3400 N N . LEU A 1 431 ? 6.238 13.404 -34.082 1.00 63.56 431 LEU A N 1
ATOM 3401 C CA . LEU A 1 431 ? 5.409 14.510 -33.607 1.00 63.56 431 LEU A CA 1
ATOM 3402 C C . LEU A 1 431 ? 6.275 15.565 -32.915 1.00 63.56 431 LEU A C 1
ATOM 3404 O O . LEU A 1 431 ? 6.926 15.295 -31.901 1.00 63.56 431 LEU A O 1
ATOM 3408 N N . ASN A 1 432 ? 6.217 16.799 -33.425 1.00 54.25 432 ASN A N 1
ATOM 3409 C CA . ASN A 1 432 ? 6.821 17.961 -32.775 1.00 54.25 432 ASN A CA 1
ATOM 3410 C C . ASN A 1 432 ? 6.361 18.046 -31.310 1.00 54.25 432 ASN A C 1
ATOM 3412 O O . ASN A 1 432 ? 5.212 17.736 -30.992 1.00 54.25 432 ASN A O 1
ATOM 3416 N N . ALA A 1 433 ? 7.243 18.498 -30.411 1.00 50.00 433 ALA A N 1
ATOM 3417 C CA . ALA A 1 433 ? 7.022 18.539 -28.957 1.00 50.00 433 ALA A CA 1
ATOM 3418 C C . ALA A 1 433 ? 5.722 19.249 -28.502 1.00 50.00 433 ALA A C 1
ATOM 3420 O O . ALA A 1 433 ? 5.312 19.089 -27.356 1.00 50.00 433 ALA A O 1
ATOM 3421 N N . THR A 1 434 ? 5.066 19.996 -29.392 1.00 46.66 434 THR A N 1
ATOM 3422 C CA . THR A 1 434 ? 3.831 20.760 -29.181 1.00 46.66 434 THR A CA 1
ATOM 3423 C C . THR A 1 434 ? 2.553 20.099 -29.717 1.00 46.66 434 THR A C 1
ATOM 3425 O O . THR A 1 434 ? 1.465 20.597 -29.437 1.00 46.66 434 THR A O 1
ATOM 3428 N N . GLN A 1 435 ? 2.634 18.983 -30.450 1.00 45.66 435 GLN A N 1
ATOM 3429 C CA . GLN A 1 435 ? 1.467 18.263 -30.975 1.00 45.66 435 GLN A CA 1
ATOM 3430 C C . GLN A 1 435 ? 1.331 16.909 -30.271 1.00 45.66 435 GLN A C 1
ATOM 3432 O O . GLN A 1 435 ? 1.968 15.923 -30.631 1.00 45.66 435 GLN A O 1
ATOM 3437 N N . ASN A 1 436 ? 0.515 16.865 -29.216 1.00 41.84 436 ASN A N 1
ATOM 3438 C CA . ASN A 1 436 ? 0.195 15.613 -28.532 1.00 41.84 436 ASN A CA 1
ATOM 3439 C C . ASN A 1 436 ? -0.665 14.719 -29.446 1.00 41.84 436 ASN A C 1
ATOM 3441 O O . ASN A 1 436 ? -1.652 15.212 -29.996 1.00 41.84 436 ASN A O 1
ATOM 3445 N N . PRO A 1 437 ? -0.344 13.417 -29.600 1.00 43.78 437 PRO A N 1
ATOM 3446 C CA . PRO A 1 437 ? -1.174 12.514 -30.384 1.00 43.78 437 PRO A CA 1
ATOM 3447 C C . PRO A 1 437 ? -2.562 12.364 -29.758 1.00 43.78 437 PRO A C 1
ATOM 3449 O O . PRO A 1 437 ? -2.724 12.480 -28.540 1.00 43.78 437 PRO A O 1
ATOM 3452 N N . VAL A 1 438 ? -3.525 12.060 -30.632 1.00 41.34 438 VAL A N 1
ATOM 3453 C CA . VAL A 1 438 ? -4.924 11.699 -30.364 1.00 41.34 438 VAL A CA 1
ATOM 3454 C C . VAL A 1 438 ? -5.092 11.018 -29.000 1.00 41.34 438 VAL A C 1
ATOM 3456 O O . VAL A 1 438 ? -4.397 10.049 -28.674 1.00 41.34 438 VAL A O 1
ATOM 3459 N N . GLN A 1 439 ? -6.013 11.566 -28.204 1.00 44.06 439 GLN A N 1
ATOM 3460 C CA . GLN A 1 439 ? -6.401 11.080 -26.883 1.00 44.06 439 GLN A CA 1
ATOM 3461 C C . GLN A 1 439 ? -6.947 9.647 -26.974 1.00 44.06 439 GLN A C 1
ATOM 3463 O O . GLN A 1 439 ? -8.139 9.424 -27.142 1.00 44.06 439 GLN A O 1
ATOM 3468 N N . LEU A 1 440 ? -6.066 8.663 -26.826 1.00 46.66 440 LEU A N 1
ATOM 3469 C CA . LEU A 1 440 ? -6.424 7.434 -26.126 1.00 46.66 440 LEU A CA 1
ATOM 3470 C C . LEU A 1 440 ? -6.512 7.805 -24.646 1.00 46.66 440 LEU A C 1
ATOM 3472 O O . LEU A 1 440 ? -5.606 8.479 -24.146 1.00 46.66 440 LEU A O 1
ATOM 3476 N N . SER A 1 441 ? -7.635 7.445 -24.022 1.00 48.03 441 SER A N 1
ATOM 3477 C CA . SER A 1 441 ? -8.030 7.779 -22.651 1.00 48.03 441 SER A CA 1
ATOM 3478 C C . SER A 1 441 ? -6.826 7.874 -21.718 1.00 48.03 441 SER A C 1
ATOM 3480 O O . SER A 1 441 ? -6.009 6.958 -21.641 1.00 48.03 441 SER A O 1
ATOM 3482 N N . SER A 1 442 ? -6.702 9.014 -21.038 1.00 53.75 442 SER A N 1
ATOM 3483 C CA . SER A 1 442 ? -5.684 9.298 -20.027 1.00 53.75 442 SER A CA 1
ATOM 3484 C C . SER A 1 442 ? -5.923 8.464 -18.763 1.00 53.75 442 SER A C 1
ATOM 3486 O O . SER A 1 442 ? -6.109 9.011 -17.678 1.00 53.75 442 SER A O 1
ATOM 3488 N N . SER A 1 443 ? -5.992 7.148 -18.917 1.00 68.94 443 SER A N 1
ATOM 3489 C CA . SER A 1 443 ? -6.129 6.197 -17.829 1.00 68.94 443 SER A CA 1
ATOM 3490 C C . SER A 1 443 ? -4.781 6.132 -17.123 1.00 68.94 443 SER A C 1
ATOM 3492 O O . SER A 1 443 ? -3.742 5.958 -17.768 1.00 68.94 443 SER A O 1
ATOM 3494 N N . ASN A 1 444 ? -4.766 6.313 -15.805 1.00 83.94 444 ASN A N 1
ATOM 3495 C CA . ASN A 1 444 ? -3.525 6.132 -15.057 1.00 83.94 444 ASN A CA 1
ATOM 3496 C C . ASN A 1 444 ? -3.072 4.650 -15.126 1.00 83.94 444 ASN A C 1
ATOM 3498 O O . ASN A 1 444 ? -3.890 3.779 -15.429 1.00 83.94 444 ASN A O 1
ATOM 3502 N N . PRO A 1 445 ? -1.789 4.327 -14.856 1.00 84.38 445 PRO A N 1
ATOM 3503 C CA . PRO A 1 445 ? -1.289 2.952 -14.978 1.00 84.38 445 PRO A CA 1
ATOM 3504 C C . PRO A 1 445 ? -2.099 1.916 -14.182 1.00 84.38 445 PRO A C 1
ATOM 3506 O O . PRO A 1 445 ? -2.275 0.790 -14.638 1.00 84.38 445 PRO A O 1
ATOM 3509 N N . LEU A 1 446 ? -2.625 2.308 -13.017 1.00 87.75 446 LEU A N 1
ATOM 3510 C CA . LEU A 1 446 ? -3.432 1.453 -12.146 1.00 87.75 446 LEU A CA 1
ATOM 3511 C C . LEU A 1 446 ? -4.846 1.212 -12.696 1.00 87.75 446 LEU A C 1
ATOM 3513 O O . LEU A 1 446 ? -5.341 0.092 -12.643 1.00 87.75 446 LEU A O 1
ATOM 3517 N N . GLU A 1 447 ? -5.495 2.243 -13.229 1.00 87.00 447 GLU A N 1
ATOM 3518 C CA . GLU A 1 447 ? -6.792 2.138 -13.904 1.00 87.00 447 GLU A CA 1
ATOM 3519 C C . GLU A 1 447 ? -6.673 1.271 -15.148 1.00 87.00 447 GLU A C 1
ATOM 3521 O O . GLU A 1 447 ? -7.432 0.327 -15.296 1.00 87.00 447 GLU A O 1
ATOM 3526 N N . ALA A 1 448 ? -5.656 1.499 -15.979 1.00 84.50 448 ALA A N 1
ATOM 3527 C CA . ALA A 1 448 ? -5.442 0.695 -17.176 1.00 84.50 448 ALA A CA 1
ATOM 3528 C C . ALA A 1 448 ? -5.165 -0.784 -16.866 1.00 84.50 448 ALA A C 1
ATOM 3530 O O . ALA A 1 448 ? -5.643 -1.663 -17.585 1.00 84.50 448 ALA A O 1
ATOM 3531 N N . TYR A 1 449 ? -4.423 -1.065 -15.787 1.00 87.75 449 TYR A N 1
ATOM 3532 C CA . TYR A 1 449 ? -4.246 -2.427 -15.286 1.00 87.75 449 TYR A CA 1
ATOM 3533 C C . TYR A 1 449 ? -5.598 -3.051 -14.911 1.00 87.75 449 TYR A C 1
ATOM 3535 O O . TYR A 1 449 ? -5.908 -4.161 -15.343 1.00 87.75 449 TYR A O 1
ATOM 3543 N N . LYS A 1 450 ? -6.427 -2.330 -14.142 1.00 87.44 450 LYS A N 1
ATOM 3544 C CA . LYS A 1 450 ? -7.751 -2.805 -13.712 1.00 87.44 450 LYS A CA 1
ATOM 3545 C C . LYS A 1 450 ? -8.695 -3.006 -14.893 1.00 87.44 450 LYS A C 1
ATOM 3547 O O . LYS A 1 450 ? -9.331 -4.048 -14.967 1.00 87.44 450 LYS A O 1
ATOM 3552 N N . ASP A 1 451 ? -8.737 -2.077 -15.839 1.00 85.81 451 ASP A N 1
ATOM 3553 C CA . ASP A 1 451 ? -9.609 -2.140 -17.013 1.00 85.81 451 ASP A CA 1
ATOM 3554 C C . ASP A 1 451 ? -9.303 -3.371 -17.877 1.00 85.81 451 ASP A C 1
ATOM 3556 O O . ASP A 1 451 ? -10.214 -4.091 -18.290 1.00 85.81 451 ASP A O 1
ATOM 3560 N N . LEU A 1 452 ? -8.018 -3.668 -18.108 1.00 81.00 452 LEU A N 1
ATOM 3561 C CA . LEU A 1 452 ? -7.605 -4.849 -18.872 1.00 81.00 452 LEU A CA 1
ATOM 3562 C C . LEU A 1 452 ? -7.715 -6.150 -18.077 1.00 81.00 452 LEU A C 1
ATOM 3564 O O . LEU A 1 452 ? -8.028 -7.184 -18.667 1.00 81.00 452 LEU A O 1
ATOM 3568 N N . SER A 1 453 ? -7.523 -6.106 -16.757 1.00 83.25 453 SER A N 1
ATOM 3569 C CA . SER A 1 453 ? -7.794 -7.246 -15.878 1.00 83.25 453 SER A CA 1
ATOM 3570 C C . SER A 1 453 ? -9.282 -7.619 -15.922 1.00 83.25 453 SER A C 1
ATOM 3572 O O . SER A 1 453 ? -9.630 -8.755 -16.242 1.00 83.25 453 SER A O 1
ATOM 3574 N N . MET A 1 454 ? -10.171 -6.636 -15.744 1.00 71.62 454 MET A N 1
ATOM 3575 C CA . MET A 1 454 ? -11.625 -6.816 -15.808 1.00 71.62 454 MET A CA 1
ATOM 3576 C C . MET A 1 454 ? -12.092 -7.248 -17.202 1.00 71.62 454 MET A C 1
ATOM 3578 O O . MET A 1 454 ? -12.908 -8.162 -17.329 1.00 71.62 454 MET A O 1
ATOM 3582 N N . GLY A 1 455 ? -11.550 -6.643 -18.265 1.00 65.88 455 GLY A N 1
ATOM 3583 C CA . GLY A 1 455 ? -11.820 -7.050 -19.645 1.00 65.88 455 GLY A CA 1
ATOM 3584 C C . GLY A 1 455 ? -11.405 -8.498 -19.915 1.00 65.88 455 GLY A C 1
ATOM 3585 O O . GLY A 1 455 ? -12.137 -9.243 -20.568 1.00 65.88 455 GLY A O 1
ATOM 3586 N N . ARG A 1 456 ? -10.279 -8.940 -19.339 1.00 61.34 456 ARG A N 1
ATOM 3587 C CA . ARG A 1 456 ? -9.823 -10.330 -19.419 1.00 61.34 456 ARG A CA 1
ATOM 3588 C C . ARG A 1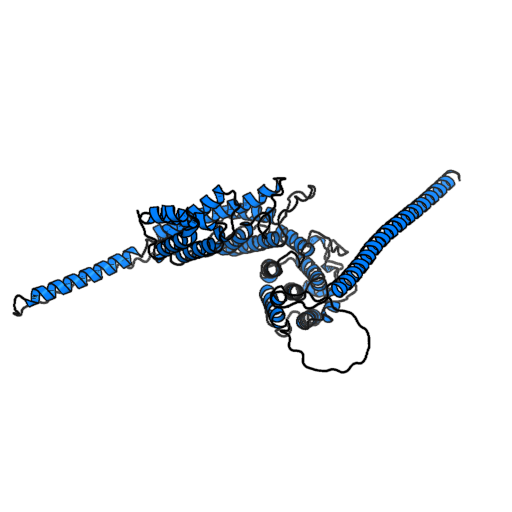 456 ? -10.739 -11.277 -18.645 1.00 61.34 456 ARG A C 1
ATOM 3590 O O . ARG A 1 456 ? -11.066 -12.339 -19.172 1.00 61.34 456 ARG A O 1
ATOM 3597 N N . GLU A 1 457 ? -11.180 -10.910 -17.443 1.00 55.38 457 GLU A N 1
ATOM 3598 C CA . GLU A 1 457 ? -12.126 -11.710 -16.653 1.00 55.38 457 GLU A CA 1
ATOM 3599 C C . GLU A 1 457 ? -13.482 -11.878 -17.347 1.00 55.38 457 GLU A C 1
ATOM 3601 O O . GLU A 1 457 ? -14.036 -12.976 -17.331 1.00 55.38 457 GLU A O 1
ATOM 3606 N N . LEU A 1 458 ? -13.958 -10.840 -18.039 1.00 50.31 458 LEU A N 1
ATOM 3607 C CA . LEU A 1 458 ? -15.157 -10.886 -18.883 1.00 50.31 458 LEU A CA 1
ATOM 3608 C C . LEU A 1 458 ? -14.947 -11.698 -20.173 1.00 50.31 458 LEU A C 1
ATOM 3610 O O . LEU A 1 458 ? -15.889 -12.300 -20.684 1.00 50.31 458 LEU A O 1
ATOM 3614 N N . SER A 1 459 ? -13.716 -11.732 -20.696 1.00 41.56 459 SER A N 1
ATOM 3615 C CA . SER A 1 459 ? -13.345 -12.485 -21.902 1.00 41.56 459 SER A CA 1
ATOM 3616 C C . SER A 1 459 ? -13.002 -13.957 -21.654 1.00 41.56 459 SER A C 1
ATOM 3618 O O . SER A 1 459 ? -12.823 -14.695 -22.623 1.00 41.56 459 SER A O 1
ATOM 3620 N N . LYS A 1 460 ? -12.926 -14.418 -20.391 1.00 35.34 460 LYS A N 1
ATOM 3621 C CA . LYS A 1 460 ? -12.882 -15.857 -20.090 1.00 35.34 460 LYS A CA 1
ATOM 3622 C C . LYS A 1 460 ? -14.181 -16.459 -20.635 1.00 35.34 460 LYS A C 1
ATOM 3624 O O . LYS A 1 460 ? -15.252 -16.143 -20.116 1.00 35.34 460 LYS A O 1
ATOM 3629 N N . PRO A 1 461 ? -14.136 -17.294 -21.684 1.00 31.98 461 PRO A N 1
ATOM 3630 C CA . PRO A 1 461 ? -15.356 -17.755 -22.312 1.00 31.98 461 PRO A CA 1
ATOM 3631 C C . PRO A 1 461 ? -16.086 -18.685 -21.342 1.00 31.98 461 PRO A C 1
ATOM 3633 O O . PRO A 1 461 ? -15.652 -19.805 -21.077 1.00 31.98 461 PRO A O 1
ATOM 3636 N N . THR A 1 462 ? -17.236 -18.237 -20.838 1.00 28.38 462 THR A N 1
ATOM 3637 C CA . THR A 1 462 ? -18.287 -19.161 -20.417 1.00 28.38 462 THR A CA 1
ATOM 3638 C C . THR A 1 462 ? -18.663 -19.964 -21.656 1.00 28.38 462 THR A C 1
ATOM 3640 O O . THR A 1 462 ? -19.110 -19.414 -22.661 1.00 28.38 462 THR A O 1
ATOM 3643 N N . HIS A 1 463 ? -18.380 -21.265 -21.621 1.00 36.31 463 HIS A N 1
ATOM 3644 C CA . HIS A 1 463 ? -18.589 -22.196 -22.723 1.00 36.31 463 HIS A CA 1
ATOM 3645 C C . HIS A 1 463 ? -19.935 -21.990 -23.431 1.00 36.31 463 HIS A C 1
ATOM 3647 O O . HIS A 1 463 ? -20.961 -22.464 -22.949 1.00 36.31 463 HIS A O 1
ATOM 3653 N N . LYS A 1 464 ? -19.913 -21.390 -24.627 1.00 27.94 464 LYS A N 1
ATOM 3654 C CA . LYS A 1 464 ? -20.863 -21.668 -25.711 1.00 27.94 464 LYS A CA 1
ATOM 3655 C C . LYS A 1 464 ? -20.134 -21.595 -27.049 1.00 27.94 464 LYS A C 1
ATOM 3657 O O . LYS A 1 464 ? -19.813 -20.532 -27.562 1.00 27.94 464 LYS A O 1
ATOM 3662 N N . VAL A 1 465 ? -19.856 -22.778 -27.586 1.00 30.70 465 VAL A N 1
ATOM 3663 C CA . VAL A 1 465 ? -19.300 -23.005 -28.922 1.00 30.70 465 VAL A CA 1
ATOM 3664 C C . VAL A 1 465 ? -20.359 -22.680 -29.975 1.00 30.70 465 VAL A C 1
ATOM 3666 O O . VAL A 1 465 ? -21.449 -23.245 -29.941 1.00 30.70 465 VAL A O 1
ATOM 3669 N N . SER A 1 466 ? -20.027 -21.794 -30.914 1.00 24.69 466 SER A N 1
ATOM 3670 C CA . SER A 1 466 ? -20.665 -21.533 -32.220 1.00 24.69 466 SER A CA 1
ATOM 3671 C C . SER A 1 466 ? -19.709 -20.542 -32.913 1.00 24.69 466 SER A C 1
ATOM 3673 O O . SER A 1 466 ? -19.469 -19.486 -32.357 1.00 24.69 466 SER A O 1
ATOM 3675 N N . GLN A 1 467 ? -19.016 -20.783 -34.025 1.00 29.91 467 GLN A N 1
ATOM 3676 C CA . GLN A 1 467 ? -19.434 -21.330 -35.307 1.00 29.91 467 GLN A CA 1
ATOM 3677 C C . GLN A 1 467 ? -18.228 -21.897 -36.078 1.00 29.91 467 GLN A C 1
ATOM 3679 O O . GLN A 1 467 ? -17.068 -21.545 -35.885 1.00 29.91 467 GLN A O 1
ATOM 3684 N N . THR A 1 468 ? -18.568 -22.793 -36.990 1.00 29.91 468 THR A N 1
ATOM 3685 C CA . THR A 1 468 ? -17.746 -23.544 -37.935 1.00 29.91 468 THR A CA 1
ATOM 3686 C C . THR A 1 468 ? -16.867 -22.694 -38.861 1.00 29.91 468 THR A C 1
ATOM 3688 O O . THR A 1 468 ? -17.388 -21.947 -39.686 1.00 29.91 468 THR A O 1
ATOM 3691 N N . LEU A 1 469 ? -15.558 -22.965 -38.876 1.00 27.22 469 LEU A N 1
ATOM 3692 C CA . LEU A 1 469 ? -14.697 -22.737 -40.041 1.00 27.22 469 LEU A CA 1
ATOM 3693 C C . LEU A 1 469 ? -14.021 -24.055 -40.431 1.00 27.22 469 LEU A C 1
ATOM 3695 O O . LEU A 1 469 ? -13.254 -24.655 -39.679 1.00 27.22 469 LEU A O 1
ATOM 3699 N N . LYS A 1 470 ? -14.372 -24.540 -41.624 1.00 31.61 470 LYS A N 1
ATOM 3700 C CA . LYS A 1 470 ? -13.827 -25.755 -42.231 1.00 31.61 470 LYS A CA 1
ATOM 3701 C C . LYS A 1 470 ? -12.350 -25.534 -42.558 1.00 31.61 470 LYS A C 1
ATOM 3703 O O . LYS A 1 470 ? -12.041 -24.858 -43.531 1.00 31.61 470 LYS A O 1
ATOM 3708 N N . CYS A 1 471 ? -11.448 -26.190 -41.833 1.00 26.70 471 CYS A N 1
ATOM 3709 C CA . CYS A 1 471 ? -10.095 -26.428 -42.325 1.00 26.70 471 CYS A CA 1
ATOM 3710 C C . CYS A 1 471 ? -9.661 -27.857 -41.981 1.00 26.70 471 CYS A C 1
ATOM 3712 O O . CYS A 1 471 ? -9.406 -28.213 -40.833 1.00 26.70 471 CYS A O 1
ATOM 3714 N N . LYS A 1 472 ? -9.634 -28.714 -43.007 1.00 31.02 472 LYS A N 1
ATOM 3715 C CA . LYS A 1 472 ? -9.125 -30.082 -42.923 1.00 31.02 472 LYS A CA 1
ATOM 3716 C C . LYS A 1 472 ? -7.616 -30.027 -42.680 1.00 31.02 472 LYS A C 1
ATOM 3718 O O . LYS A 1 472 ? -6.877 -29.739 -43.615 1.00 31.02 472 LYS A O 1
ATOM 3723 N N . ARG A 1 473 ? -7.144 -30.407 -41.490 1.00 29.25 473 ARG A N 1
ATOM 3724 C CA . ARG A 1 473 ? -5.848 -31.089 -41.334 1.00 29.25 473 ARG A CA 1
ATOM 3725 C C . ARG A 1 473 ? -5.781 -31.858 -40.016 1.00 29.25 473 ARG A C 1
ATOM 3727 O O . ARG A 1 473 ? -6.070 -31.362 -38.938 1.00 29.25 473 ARG A O 1
ATOM 3734 N N . LYS A 1 474 ? -5.449 -33.133 -40.175 1.00 32.88 474 LYS A N 1
ATOM 3735 C CA . LYS A 1 474 ? -5.476 -34.225 -39.207 1.00 32.88 474 LYS A CA 1
ATOM 3736 C C . LYS A 1 474 ? -4.210 -34.160 -38.345 1.00 32.88 474 LYS A C 1
ATOM 3738 O O . LYS A 1 474 ? -3.131 -34.449 -38.851 1.00 32.88 474 LYS A O 1
ATOM 3743 N N . ARG A 1 475 ? -4.326 -33.826 -37.058 1.00 28.77 475 ARG A N 1
ATOM 3744 C CA . ARG A 1 475 ? -3.325 -34.174 -36.033 1.00 28.77 475 ARG A CA 1
ATOM 3745 C C . ARG A 1 475 ? -4.006 -34.220 -34.663 1.00 28.77 475 ARG A C 1
ATOM 3747 O O . ARG A 1 475 ? -4.435 -33.203 -34.143 1.00 28.77 475 ARG A O 1
ATOM 3754 N N . ARG A 1 476 ? -4.158 -35.433 -34.123 1.00 28.97 476 ARG A N 1
ATOM 3755 C CA . ARG A 1 476 ? -4.640 -35.696 -32.759 1.00 28.97 476 ARG A CA 1
ATOM 3756 C C . ARG A 1 476 ? -3.573 -35.210 -31.769 1.00 28.97 476 ARG A C 1
ATOM 3758 O O . ARG A 1 476 ? -2.547 -35.872 -31.648 1.00 28.97 476 ARG A O 1
ATOM 3765 N N . SER A 1 477 ? -3.823 -34.120 -31.049 1.00 28.55 477 SER A N 1
ATOM 3766 C CA . SER A 1 477 ? -3.236 -33.877 -29.725 1.00 28.55 477 SER A CA 1
ATOM 3767 C C . SER A 1 477 ? -4.341 -34.078 -28.691 1.00 28.55 477 SER A C 1
ATOM 3769 O O . SER A 1 477 ? -5.408 -33.485 -28.810 1.00 28.55 477 SER A O 1
ATOM 3771 N N . LYS A 1 478 ? -4.127 -34.977 -27.728 1.00 32.53 478 LYS A N 1
ATOM 3772 C CA . LYS A 1 478 ? -5.031 -35.152 -26.586 1.00 32.53 478 LYS A CA 1
ATOM 3773 C C . LYS A 1 478 ? -4.768 -34.003 -25.609 1.00 32.53 478 LYS A C 1
ATOM 3775 O O . LYS A 1 478 ? -3.650 -33.889 -25.117 1.00 32.53 478 LYS A O 1
ATOM 3780 N N . GLU A 1 479 ? -5.768 -33.159 -25.390 1.00 29.45 479 GLU A N 1
ATOM 3781 C CA . GLU A 1 479 ? -5.764 -32.109 -24.369 1.00 29.45 479 GLU A CA 1
ATOM 3782 C C . GLU A 1 479 ? -5.878 -32.724 -22.968 1.00 29.45 479 GLU A C 1
ATOM 3784 O O . GLU A 1 479 ? -6.610 -33.691 -22.748 1.00 29.45 479 GLU A O 1
ATOM 3789 N N . PHE A 1 480 ? -5.115 -32.162 -22.034 1.00 27.78 480 PHE A N 1
ATOM 3790 C CA . PHE A 1 480 ? -5.160 -32.460 -20.608 1.00 27.78 480 PHE A CA 1
ATOM 3791 C C . PHE A 1 480 ? -6.326 -31.660 -20.011 1.00 27.78 480 PHE A C 1
ATOM 3793 O O . PHE A 1 480 ? -6.304 -30.431 -20.040 1.00 27.78 480 PHE A O 1
ATOM 3800 N N . VAL A 1 481 ? -7.359 -32.338 -19.510 1.00 38.91 481 VAL A N 1
ATOM 3801 C CA . VAL A 1 481 ? -8.507 -31.693 -18.857 1.00 38.91 481 VAL A CA 1
ATOM 3802 C C . VAL A 1 481 ? -8.276 -31.729 -17.350 1.00 38.91 481 VAL A C 1
ATOM 3804 O O . VAL A 1 481 ? -8.277 -32.800 -16.747 1.00 38.91 481 VAL A O 1
ATOM 3807 N N . ALA A 1 482 ? -8.073 -30.562 -16.741 1.00 35.19 482 ALA A N 1
ATOM 3808 C CA . ALA A 1 482 ? -8.183 -30.401 -15.296 1.00 35.19 482 ALA A CA 1
ATOM 3809 C C . ALA A 1 482 ? -9.675 -30.408 -14.932 1.00 35.19 482 ALA A C 1
ATOM 3811 O O . ALA A 1 482 ? -10.417 -29.508 -15.323 1.00 35.19 482 ALA A O 1
ATOM 3812 N N . LEU A 1 483 ? -10.128 -31.455 -14.242 1.00 34.84 483 LEU A N 1
ATOM 3813 C CA . LEU A 1 483 ? -11.506 -31.562 -13.767 1.00 34.84 483 LEU A CA 1
ATOM 3814 C C . LEU A 1 483 ? -11.683 -30.730 -12.493 1.00 34.84 483 LEU A C 1
ATOM 3816 O O . LEU A 1 483 ? -10.937 -30.889 -11.529 1.00 34.84 483 LEU A O 1
ATOM 3820 N N . SER A 1 484 ? -12.684 -29.853 -12.497 1.00 41.72 484 SER A N 1
ATOM 3821 C CA . SER A 1 484 ? -13.159 -29.144 -11.310 1.00 41.72 484 SER A CA 1
ATOM 3822 C C . SER A 1 484 ? -13.852 -30.110 -10.343 1.00 41.72 484 SER A C 1
ATOM 3824 O O . SER A 1 484 ? -14.562 -31.024 -10.765 1.00 41.72 484 SER A O 1
ATOM 3826 N N . THR A 1 485 ? -13.669 -29.869 -9.045 1.00 42.50 485 THR A N 1
ATOM 3827 C CA . THR A 1 485 ? -14.155 -30.675 -7.912 1.00 42.50 485 THR A CA 1
ATOM 3828 C C . THR A 1 485 ? -15.669 -30.931 -7.936 1.00 42.50 485 THR A C 1
ATOM 3830 O O . THR A 1 485 ? -16.104 -32.005 -7.534 1.00 42.50 485 THR A O 1
ATOM 3833 N N . ASP A 1 486 ? -16.455 -30.021 -8.515 1.00 43.16 486 ASP A N 1
ATOM 3834 C CA . ASP A 1 486 ? -17.920 -30.133 -8.622 1.00 43.16 486 ASP A CA 1
ATOM 3835 C C . ASP A 1 486 ? -18.410 -31.216 -9.603 1.00 43.16 486 ASP A C 1
ATOM 3837 O O . ASP A 1 486 ? -19.569 -31.630 -9.546 1.00 43.16 486 ASP A O 1
ATOM 3841 N N . VAL A 1 487 ? -17.554 -31.698 -10.514 1.00 46.12 487 VAL A N 1
ATOM 3842 C CA . VAL A 1 487 ? -17.921 -32.757 -11.477 1.00 46.12 487 VAL A CA 1
ATOM 3843 C C . VAL A 1 487 ? -17.743 -34.157 -10.872 1.00 46.12 487 VAL A C 1
ATOM 3845 O O . VAL A 1 487 ? -18.364 -35.109 -11.343 1.00 46.12 487 VAL A O 1
ATOM 3848 N N . LEU A 1 488 ? -16.953 -34.298 -9.799 1.00 42.50 488 LEU A N 1
ATOM 3849 C CA . LEU A 1 488 ? -16.708 -35.591 -9.149 1.00 42.50 488 LEU A CA 1
ATOM 3850 C C . LEU A 1 488 ? -17.864 -36.064 -8.257 1.00 42.50 488 LEU A C 1
ATOM 3852 O O . LEU A 1 488 ? -18.033 -37.268 -8.102 1.00 42.50 488 LEU A O 1
ATOM 3856 N N . GLU A 1 489 ? -18.688 -35.164 -7.716 1.00 42.34 489 GLU A N 1
ATOM 3857 C CA . GLU A 1 489 ? -19.787 -35.552 -6.814 1.00 42.34 489 GLU A CA 1
ATOM 3858 C C . GLU A 1 489 ? -21.026 -36.114 -7.536 1.00 42.34 489 GLU A C 1
ATOM 3860 O O . GLU A 1 489 ? -21.944 -36.605 -6.884 1.00 42.34 489 GLU A O 1
ATOM 3865 N N . LYS A 1 490 ? -21.078 -36.067 -8.876 1.00 45.00 490 LYS A N 1
ATOM 3866 C CA . LYS A 1 490 ? -22.261 -36.481 -9.662 1.00 45.00 490 LYS A CA 1
ATOM 3867 C C . LYS A 1 490 ? -22.010 -37.574 -10.702 1.00 45.00 490 LYS A C 1
ATOM 3869 O O . LYS A 1 490 ? -22.909 -37.873 -11.485 1.00 45.00 490 LYS A O 1
ATOM 3874 N N . ALA A 1 491 ? -20.820 -38.166 -10.739 1.00 40.19 491 ALA A N 1
ATOM 3875 C CA . ALA A 1 491 ? -20.496 -39.215 -11.699 1.00 40.19 491 ALA A CA 1
ATOM 3876 C C . ALA A 1 491 ? -20.553 -40.602 -11.041 1.00 40.19 491 ALA A C 1
ATOM 3878 O O . ALA A 1 491 ? -19.565 -41.062 -10.470 1.00 40.19 491 ALA A O 1
ATOM 3879 N N . ASP A 1 492 ? -21.687 -41.296 -11.178 1.00 42.31 492 ASP A N 1
ATOM 3880 C CA . ASP A 1 492 ? -21.749 -42.748 -10.978 1.00 42.31 492 ASP A CA 1
ATOM 3881 C C . ASP A 1 492 ? -20.834 -43.422 -12.015 1.00 42.31 492 ASP A C 1
ATOM 3883 O O . ASP A 1 492 ? -21.171 -43.583 -13.192 1.00 42.31 492 ASP A O 1
ATOM 3887 N N . CYS A 1 493 ? -19.613 -43.753 -11.595 1.00 45.50 493 CYS A N 1
ATOM 3888 C CA . CYS A 1 493 ? -18.586 -44.318 -12.461 1.00 45.50 493 CYS A CA 1
ATOM 3889 C C . CYS A 1 493 ? -18.865 -45.804 -12.725 1.00 45.50 493 CYS A C 1
ATOM 3891 O O . CYS A 1 493 ? -18.413 -46.675 -11.991 1.00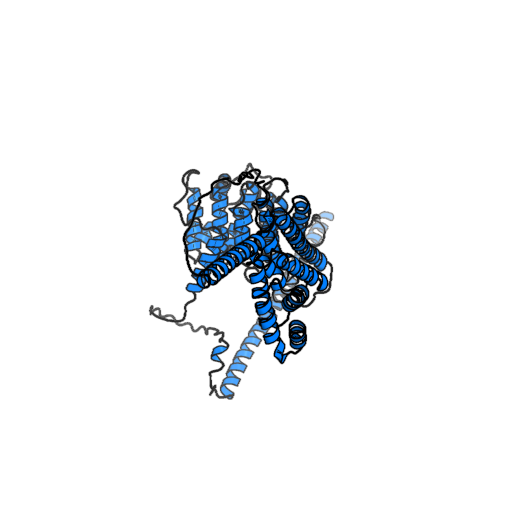 45.50 493 CYS A O 1
ATOM 3893 N N . THR A 1 494 ? -19.559 -46.103 -13.821 1.00 51.22 494 THR A N 1
ATOM 3894 C CA . THR A 1 494 ? -19.684 -47.459 -14.388 1.00 51.22 494 THR A CA 1
ATOM 3895 C C . THR A 1 494 ? -18.559 -47.748 -15.391 1.00 51.22 494 THR A C 1
ATOM 3897 O O . THR A 1 494 ? -18.795 -48.169 -16.520 1.00 51.22 494 THR A O 1
ATOM 3900 N N . VAL A 1 495 ? -17.304 -47.498 -15.001 1.00 57.56 495 VAL A N 1
ATOM 3901 C CA . VAL A 1 495 ? -16.127 -47.880 -15.803 1.00 57.56 495 VAL A CA 1
ATOM 3902 C C . VAL A 1 495 ? -15.520 -49.131 -15.178 1.00 57.56 495 VAL A C 1
ATOM 3904 O O . VAL A 1 495 ? -15.161 -49.111 -14.004 1.00 57.56 495 VAL A O 1
ATOM 3907 N N . GLY A 1 496 ? -15.429 -50.220 -15.947 1.00 62.88 496 GLY A N 1
ATOM 3908 C CA . GLY A 1 496 ? -14.884 -51.495 -15.472 1.00 62.88 496 GLY A CA 1
ATOM 3909 C C . GLY A 1 496 ? -13.451 -51.344 -14.950 1.00 62.88 496 GLY A C 1
ATOM 3910 O O . GLY A 1 496 ? -12.615 -50.714 -15.603 1.00 62.88 496 GLY A O 1
ATOM 3911 N N . GLU A 1 497 ? -13.172 -51.919 -13.776 1.00 63.91 497 GLU A N 1
ATOM 3912 C CA . GLU A 1 497 ? -11.885 -51.791 -13.068 1.00 63.91 497 GLU A CA 1
ATOM 3913 C C . GLU A 1 497 ? -10.676 -52.168 -13.940 1.00 63.91 497 GLU A C 1
ATOM 3915 O O . GLU A 1 497 ? -9.620 -51.534 -13.848 1.00 63.91 497 GLU A O 1
ATOM 3920 N N . ASP A 1 498 ? -10.844 -53.137 -14.840 1.00 68.31 498 ASP A N 1
ATOM 3921 C CA . ASP A 1 498 ? -9.789 -53.596 -15.746 1.00 68.31 498 ASP A CA 1
ATOM 3922 C C . ASP A 1 498 ? -9.390 -52.527 -16.778 1.00 68.31 498 ASP A C 1
ATOM 3924 O O . ASP A 1 498 ? -8.202 -52.314 -17.035 1.00 68.31 498 ASP A O 1
ATOM 3928 N N . GLU A 1 499 ? -10.356 -51.770 -17.307 1.00 71.62 499 GLU A N 1
ATOM 3929 C CA . GLU A 1 499 ? -10.091 -50.704 -18.282 1.00 71.62 499 GLU A CA 1
ATOM 3930 C C . GLU A 1 499 ? -9.431 -49.484 -17.613 1.00 71.62 499 GLU A C 1
ATOM 3932 O O . GLU A 1 499 ? -8.584 -48.801 -18.203 1.00 71.62 499 GLU A O 1
ATOM 3937 N N . LEU A 1 500 ? -9.782 -49.219 -16.350 1.00 73.44 500 LEU A N 1
ATOM 3938 C CA . LEU A 1 500 ? -9.147 -48.180 -15.542 1.00 73.44 500 LEU A CA 1
ATOM 3939 C C . LEU A 1 500 ? -7.685 -48.544 -15.239 1.00 73.44 500 LEU A C 1
ATOM 3941 O O . LEU A 1 500 ? -6.788 -47.704 -15.365 1.00 73.44 500 LEU A O 1
ATOM 3945 N N . ARG A 1 501 ? -7.433 -49.810 -14.889 1.00 68.06 501 ARG A N 1
ATOM 3946 C CA . ARG A 1 501 ? -6.098 -50.327 -14.571 1.00 68.06 501 ARG A CA 1
ATOM 3947 C C . ARG A 1 501 ? -5.155 -50.256 -15.772 1.00 68.06 501 ARG A C 1
ATOM 3949 O O . ARG A 1 501 ? -4.021 -49.800 -15.607 1.00 68.06 501 ARG A O 1
ATOM 3956 N N . GLU A 1 502 ? -5.611 -50.616 -16.972 1.00 75.81 502 GLU A N 1
ATOM 3957 C CA . GLU A 1 502 ? -4.808 -50.481 -18.199 1.00 75.81 502 GLU A CA 1
ATOM 3958 C C . GLU A 1 502 ? -4.470 -49.019 -18.525 1.00 75.81 502 GLU A C 1
ATOM 3960 O O . GLU A 1 502 ? -3.327 -48.694 -18.876 1.00 75.81 502 GLU A O 1
ATOM 3965 N N . LYS A 1 503 ? -5.439 -48.104 -18.380 1.00 72.38 503 LYS A N 1
ATOM 3966 C CA . LYS A 1 503 ? -5.223 -46.672 -18.647 1.00 72.38 503 LYS A CA 1
ATOM 3967 C C . LYS A 1 503 ? -4.240 -46.053 -17.659 1.00 72.38 503 LYS A C 1
ATOM 3969 O O . LYS A 1 503 ? -3.364 -45.291 -18.073 1.00 72.38 503 LYS A O 1
ATOM 3974 N N . LEU A 1 504 ? -4.331 -46.416 -16.380 1.00 69.38 504 LEU A N 1
ATOM 3975 C CA . LEU A 1 504 ? -3.386 -45.970 -15.359 1.00 69.38 504 LEU A CA 1
ATOM 3976 C C . LEU A 1 504 ? -1.986 -46.536 -15.615 1.00 69.38 504 LEU A C 1
ATOM 3978 O O . LEU A 1 504 ? -1.022 -45.773 -15.619 1.00 69.38 504 LEU A O 1
ATOM 3982 N N . GLN A 1 505 ? -1.852 -47.831 -15.918 1.00 70.12 505 GLN A N 1
ATOM 3983 C CA . GLN A 1 505 ? -0.551 -48.417 -16.267 1.00 70.12 505 GLN A CA 1
ATOM 3984 C C . GLN A 1 505 ? 0.087 -47.735 -17.481 1.00 70.12 505 GLN A C 1
ATOM 3986 O O . GLN A 1 505 ? 1.281 -47.428 -17.454 1.00 70.12 505 GLN A O 1
ATOM 3991 N N . SER A 1 506 ? -0.710 -47.426 -18.504 1.00 70.38 506 SER A N 1
ATOM 3992 C CA . SER A 1 506 ? -0.255 -46.701 -19.693 1.00 70.38 506 SER A CA 1
ATOM 3993 C C . SER A 1 506 ? 0.209 -45.279 -19.354 1.00 70.38 506 SER A C 1
ATOM 3995 O O . SER A 1 506 ? 1.258 -44.839 -19.822 1.00 70.38 506 SER A O 1
ATOM 3997 N N . HIS A 1 507 ? -0.522 -44.568 -18.491 1.00 66.75 507 HIS A N 1
ATOM 3998 C CA . HIS A 1 507 ? -0.161 -43.221 -18.046 1.00 66.75 507 HIS A CA 1
ATOM 3999 C C . HIS A 1 507 ? 1.128 -43.211 -17.203 1.00 66.75 507 HIS A C 1
ATOM 4001 O O . HIS A 1 507 ? 2.034 -42.411 -17.440 1.00 66.75 507 HIS A O 1
ATOM 4007 N N . PHE A 1 508 ? 1.268 -44.152 -16.265 1.00 65.44 508 PHE A N 1
ATOM 4008 C CA . PHE A 1 508 ? 2.473 -44.278 -15.440 1.00 65.44 508 PHE A CA 1
ATOM 4009 C C . PHE A 1 508 ? 3.693 -44.785 -16.227 1.00 65.44 508 PHE A C 1
ATOM 4011 O O . PHE A 1 508 ? 4.830 -44.477 -15.866 1.00 65.44 508 PHE A O 1
ATOM 4018 N N . ALA A 1 509 ? 3.501 -45.525 -17.323 1.00 68.88 509 ALA A N 1
ATOM 4019 C CA . ALA A 1 509 ? 4.584 -45.865 -18.247 1.00 68.88 509 ALA A CA 1
ATOM 4020 C C . ALA A 1 509 ? 5.124 -44.624 -18.984 1.00 68.88 509 ALA A C 1
ATOM 4022 O O . ALA A 1 509 ? 6.340 -44.472 -19.107 1.00 68.88 509 ALA A O 1
ATOM 4023 N N . VAL A 1 510 ? 4.247 -43.699 -19.398 1.00 68.06 510 VAL A N 1
ATOM 4024 C CA . VAL A 1 510 ? 4.651 -42.431 -20.035 1.00 68.06 510 VAL A CA 1
ATOM 4025 C C . VAL A 1 510 ? 5.434 -41.544 -19.064 1.00 68.06 510 VAL A C 1
ATOM 4027 O O . VAL A 1 510 ? 6.484 -41.024 -19.436 1.00 68.06 510 VAL A O 1
ATOM 4030 N N . LEU A 1 511 ? 4.992 -41.425 -17.807 1.00 62.09 511 LEU A N 1
ATOM 4031 C CA . LEU A 1 511 ? 5.715 -40.655 -16.783 1.00 62.09 511 LEU A CA 1
ATOM 4032 C C . LEU A 1 511 ? 7.111 -41.225 -16.493 1.00 62.09 511 LEU A C 1
ATOM 4034 O O . LEU A 1 511 ? 8.069 -40.463 -16.373 1.00 62.09 511 LEU A O 1
ATOM 4038 N N . ARG A 1 512 ? 7.256 -42.558 -16.462 1.00 68.38 512 ARG A N 1
ATOM 4039 C CA . ARG A 1 512 ? 8.577 -43.202 -16.361 1.00 68.38 512 ARG A CA 1
ATOM 4040 C C . ARG A 1 512 ? 9.476 -42.858 -17.550 1.00 68.38 512 ARG A C 1
ATOM 4042 O O . ARG A 1 512 ? 10.650 -42.572 -17.348 1.00 68.38 512 ARG A O 1
ATOM 4049 N N . GLY A 1 513 ? 8.927 -42.805 -18.764 1.00 75.94 513 GLY A N 1
ATOM 4050 C CA . GLY A 1 513 ? 9.669 -42.381 -19.956 1.00 75.94 513 GLY A CA 1
ATOM 4051 C C . GLY A 1 513 ? 10.099 -40.906 -19.941 1.00 75.94 513 GLY A C 1
ATOM 4052 O O . GLY A 1 513 ? 11.137 -40.569 -20.511 1.00 75.94 513 GLY A O 1
ATOM 4053 N N . ILE A 1 514 ? 9.333 -40.027 -19.285 1.00 73.25 514 ILE A N 1
ATOM 4054 C CA . ILE A 1 514 ? 9.688 -38.609 -19.106 1.00 73.25 514 ILE A CA 1
ATOM 4055 C C . ILE A 1 514 ? 10.816 -38.467 -18.078 1.00 73.25 514 ILE A C 1
ATOM 4057 O O . ILE A 1 514 ? 11.814 -37.814 -18.371 1.00 73.25 514 ILE A O 1
ATOM 4061 N N . SER A 1 515 ? 10.704 -39.137 -16.928 1.00 74.62 515 SER A N 1
ATOM 4062 C CA . SER A 1 515 ? 11.740 -39.114 -15.886 1.00 74.62 515 SER A CA 1
ATOM 4063 C C . SER A 1 515 ? 13.069 -39.703 -16.377 1.00 74.62 515 SER A C 1
ATOM 4065 O O . SER A 1 515 ? 14.130 -39.127 -16.139 1.00 74.62 515 SER A O 1
ATOM 4067 N N . GLU A 1 516 ? 13.023 -40.790 -17.153 1.00 82.50 516 GLU A N 1
ATOM 4068 C CA . GLU A 1 516 ? 14.225 -41.363 -17.767 1.00 82.50 516 GLU A CA 1
ATOM 4069 C C . GLU A 1 516 ? 14.836 -40.416 -18.814 1.00 82.50 516 GLU A C 1
ATOM 4071 O O . GLU A 1 516 ? 16.054 -40.275 -18.888 1.00 82.50 516 GLU A O 1
ATOM 4076 N N . ASN A 1 517 ? 14.015 -39.689 -19.583 1.00 74.06 517 ASN A N 1
ATOM 4077 C CA . ASN A 1 517 ? 14.512 -38.660 -20.503 1.00 74.06 517 ASN A CA 1
ATOM 4078 C C . ASN A 1 517 ? 15.179 -37.486 -19.778 1.00 74.06 517 ASN A C 1
ATOM 4080 O O . ASN A 1 517 ? 16.177 -36.955 -20.264 1.00 74.06 517 ASN A O 1
ATOM 4084 N N . GLU A 1 518 ? 14.645 -37.060 -18.634 1.00 80.31 518 GLU A N 1
ATOM 4085 C CA . GLU A 1 518 ? 15.280 -36.034 -17.806 1.00 80.31 518 GLU A CA 1
ATOM 4086 C C . GLU A 1 518 ? 16.628 -36.515 -17.263 1.00 80.31 518 GLU A C 1
ATOM 4088 O O . GLU A 1 518 ? 17.611 -35.778 -17.363 1.00 80.31 518 GLU A O 1
ATOM 4093 N N . ARG A 1 519 ? 16.714 -37.771 -16.803 1.00 89.19 519 ARG A N 1
ATOM 4094 C CA . ARG A 1 519 ? 17.979 -38.394 -16.384 1.00 89.19 519 ARG A CA 1
ATOM 4095 C C . ARG A 1 519 ? 19.004 -38.451 -17.520 1.00 89.19 519 ARG A C 1
ATOM 4097 O O . ARG A 1 519 ? 20.156 -38.070 -17.344 1.00 89.19 519 ARG A O 1
ATOM 4104 N N . LEU A 1 520 ? 18.591 -38.856 -18.718 1.00 86.31 520 LEU A N 1
ATOM 4105 C CA . LEU A 1 520 ? 19.493 -38.902 -19.873 1.00 86.31 520 LEU A CA 1
ATOM 4106 C C . LEU A 1 520 ? 19.971 -37.502 -20.294 1.00 86.31 520 LEU A C 1
ATOM 4108 O O . LEU A 1 520 ? 21.113 -37.340 -20.725 1.00 86.31 520 LEU A O 1
ATOM 4112 N N . ARG A 1 521 ? 19.139 -36.462 -20.136 1.00 84.69 521 ARG A N 1
ATOM 4113 C CA . ARG A 1 521 ? 19.543 -35.066 -20.387 1.00 84.69 521 ARG A CA 1
ATOM 4114 C C . ARG A 1 521 ? 20.564 -34.569 -19.367 1.00 84.69 521 ARG A C 1
ATOM 4116 O O . ARG A 1 521 ? 21.494 -33.859 -19.754 1.00 84.69 521 ARG A O 1
ATOM 4123 N N . THR A 1 522 ? 20.425 -34.926 -18.090 1.00 85.94 522 THR A N 1
ATOM 4124 C CA . THR A 1 522 ? 21.409 -34.543 -17.066 1.00 85.94 522 THR A CA 1
ATOM 4125 C C . THR A 1 522 ? 22.743 -35.258 -17.277 1.00 85.94 522 THR A C 1
ATOM 4127 O O . THR A 1 522 ? 23.787 -34.604 -17.228 1.00 85.94 522 THR A O 1
ATOM 4130 N N . GLU A 1 523 ? 22.729 -36.546 -17.626 1.00 90.25 523 GLU A N 1
ATOM 4131 C CA . GLU A 1 523 ? 23.938 -37.299 -17.988 1.00 90.25 523 GLU A CA 1
ATOM 4132 C C . GLU A 1 523 ? 24.624 -36.733 -19.240 1.00 90.25 523 GLU A C 1
ATOM 4134 O O . GLU A 1 523 ? 25.843 -36.534 -19.246 1.00 90.25 523 GLU A O 1
ATOM 4139 N N . LEU A 1 524 ? 23.853 -36.388 -20.278 1.00 88.25 524 LEU A N 1
ATOM 4140 C CA . LEU A 1 524 ? 24.379 -35.752 -21.488 1.00 88.25 524 LEU A CA 1
ATOM 4141 C C . LEU A 1 524 ? 25.053 -34.409 -21.175 1.00 88.25 524 LEU A C 1
ATOM 4143 O O . LEU A 1 524 ? 26.156 -34.143 -21.656 1.00 88.25 524 LEU A O 1
ATOM 4147 N N . ASN A 1 525 ? 24.426 -33.576 -20.342 1.00 87.31 525 ASN A N 1
ATOM 4148 C CA . ASN A 1 525 ? 24.994 -32.296 -19.919 1.00 87.31 525 ASN A CA 1
ATOM 4149 C C . ASN A 1 525 ? 26.289 -32.482 -19.116 1.00 87.31 525 ASN A C 1
ATOM 4151 O O . ASN A 1 525 ? 27.263 -31.756 -19.334 1.00 87.31 525 ASN A O 1
ATOM 4155 N N . HIS A 1 526 ? 26.344 -33.488 -18.242 1.00 88.38 526 HIS A N 1
ATOM 4156 C CA . HIS A 1 526 ? 27.553 -33.821 -17.492 1.00 88.38 526 HIS A CA 1
ATOM 4157 C C . HIS A 1 526 ? 28.690 -34.301 -18.416 1.00 88.38 526 HIS A C 1
ATOM 4159 O O . HIS A 1 526 ? 29.842 -33.871 -18.278 1.00 88.38 526 HIS A O 1
ATOM 4165 N N . ALA A 1 527 ? 28.376 -35.139 -19.409 1.00 89.75 527 ALA A N 1
ATOM 4166 C CA . ALA A 1 527 ? 29.338 -35.596 -20.409 1.00 89.75 527 ALA A CA 1
ATOM 4167 C C . ALA A 1 527 ? 29.861 -34.436 -21.275 1.00 89.75 527 ALA A C 1
ATOM 4169 O O . ALA A 1 527 ? 31.069 -34.317 -21.492 1.00 89.75 527 ALA A O 1
ATOM 4170 N N . LEU A 1 528 ? 28.979 -33.534 -21.718 1.00 88.88 528 LEU A N 1
ATOM 4171 C CA . LEU A 1 528 ? 29.357 -32.339 -22.476 1.00 88.88 528 LEU A CA 1
ATOM 4172 C C . LEU A 1 528 ? 30.262 -31.405 -21.666 1.00 88.88 528 LEU A C 1
ATOM 4174 O O . LEU A 1 528 ? 31.274 -30.938 -22.195 1.00 88.88 528 LEU A O 1
ATOM 4178 N N . SER A 1 529 ? 29.950 -31.185 -20.386 1.00 87.75 529 SER A N 1
ATOM 4179 C CA . SER A 1 529 ? 30.794 -30.408 -19.471 1.00 87.75 529 SER A CA 1
ATOM 4180 C C . SER A 1 529 ? 32.188 -31.031 -19.334 1.00 87.75 529 SER A C 1
ATOM 4182 O O . SER A 1 529 ? 33.202 -30.361 -19.537 1.00 87.75 529 SER A O 1
ATOM 4184 N N . SER A 1 530 ? 32.252 -32.349 -19.133 1.00 88.06 530 SER A N 1
ATOM 4185 C CA . SER A 1 530 ? 33.511 -33.102 -19.032 1.00 88.06 530 SER A CA 1
ATOM 4186 C C . SER A 1 530 ? 34.355 -33.004 -20.311 1.00 88.06 530 SER A C 1
ATOM 4188 O O . SER A 1 530 ? 35.570 -32.789 -20.261 1.00 88.06 530 SER A O 1
ATOM 4190 N N . ILE A 1 531 ? 33.717 -33.095 -21.483 1.00 91.69 531 ILE A N 1
ATOM 4191 C CA . ILE A 1 531 ? 34.380 -32.907 -22.780 1.00 91.69 531 ILE A CA 1
ATOM 4192 C C . ILE A 1 531 ? 34.912 -31.476 -22.915 1.00 91.69 531 ILE A C 1
ATOM 4194 O O . ILE A 1 531 ? 36.009 -31.278 -23.449 1.00 91.69 531 ILE A O 1
ATOM 4198 N N . ASN A 1 532 ? 34.161 -30.476 -22.452 1.00 90.00 532 ASN A N 1
ATOM 4199 C CA . ASN A 1 532 ? 34.584 -29.083 -22.532 1.00 90.00 532 ASN A CA 1
ATOM 4200 C C . ASN A 1 532 ? 35.796 -28.811 -21.626 1.00 90.00 532 ASN A C 1
ATOM 4202 O O . ASN A 1 532 ? 36.796 -28.268 -22.097 1.00 90.00 532 ASN A O 1
ATOM 4206 N N . MET A 1 533 ? 35.779 -29.331 -20.395 1.00 87.94 533 MET A N 1
ATOM 4207 C CA . MET A 1 533 ? 36.923 -29.288 -19.476 1.00 87.94 533 MET A CA 1
ATOM 4208 C C . MET A 1 533 ? 38.170 -29.948 -20.081 1.00 87.94 533 MET A C 1
ATOM 4210 O O . MET A 1 533 ? 39.274 -29.403 -20.016 1.00 87.94 533 MET A O 1
ATOM 4214 N N . TYR A 1 534 ? 38.014 -31.090 -20.761 1.00 90.12 534 TYR A N 1
ATOM 4215 C CA . TYR A 1 534 ? 39.132 -31.739 -21.450 1.00 90.12 534 TYR A CA 1
ATOM 4216 C C . TYR A 1 534 ? 39.668 -30.908 -22.631 1.00 90.12 534 TYR A C 1
ATOM 4218 O O . TYR A 1 534 ? 40.882 -30.843 -22.863 1.00 90.12 534 TYR A O 1
ATOM 4226 N N . LYS A 1 535 ? 38.787 -30.237 -23.386 1.00 90.31 535 LYS A N 1
ATOM 4227 C CA . LYS A 1 535 ? 39.189 -29.320 -24.467 1.00 90.31 535 LYS A CA 1
ATOM 4228 C C . LYS A 1 535 ? 39.974 -28.128 -23.920 1.00 90.31 535 LYS A C 1
ATOM 4230 O O . LYS A 1 535 ? 40.994 -27.766 -24.515 1.00 90.31 535 LYS A O 1
ATOM 4235 N N . GLU A 1 536 ? 39.548 -27.551 -22.802 1.00 87.50 536 GLU A N 1
ATOM 4236 C CA . GLU A 1 536 ? 40.260 -26.464 -22.123 1.00 87.50 536 GLU A CA 1
ATOM 4237 C C . GLU A 1 536 ? 41.622 -26.913 -21.599 1.00 87.50 536 GLU A C 1
ATOM 4239 O O . GLU A 1 536 ? 42.636 -26.285 -21.915 1.00 87.50 536 GLU A O 1
ATOM 4244 N N . TYR A 1 537 ? 41.690 -28.070 -20.939 1.00 90.06 537 TYR A N 1
ATOM 4245 C CA . TYR A 1 537 ? 42.954 -28.673 -20.519 1.00 90.06 537 TYR A CA 1
ATOM 4246 C C . TYR A 1 537 ? 43.917 -28.874 -21.705 1.00 90.06 537 TYR A C 1
ATOM 4248 O O . TYR A 1 537 ? 45.103 -28.535 -21.640 1.00 90.06 537 TYR A O 1
ATOM 4256 N N . LYS A 1 538 ? 43.419 -29.365 -22.850 1.00 89.75 538 LYS A N 1
ATOM 4257 C CA . LYS A 1 538 ? 44.233 -29.547 -24.064 1.00 89.75 538 LYS A CA 1
ATOM 4258 C C . LYS A 1 538 ? 44.729 -28.211 -24.632 1.00 89.75 538 LYS A C 1
ATOM 4260 O O . LYS A 1 538 ? 45.860 -28.157 -25.128 1.00 89.75 538 LYS A O 1
ATOM 4265 N N . LYS A 1 539 ? 43.927 -27.140 -24.560 1.00 87.94 539 LYS A N 1
ATOM 4266 C CA . LYS A 1 539 ? 44.342 -25.776 -24.942 1.00 87.94 539 LYS A CA 1
ATOM 4267 C C . LYS A 1 539 ? 45.450 -25.262 -24.018 1.00 87.94 539 LYS A C 1
ATOM 4269 O O . LYS A 1 539 ? 46.492 -24.841 -24.521 1.00 87.94 539 LYS A O 1
ATOM 4274 N N . GLN A 1 540 ? 45.290 -25.396 -22.702 1.00 85.25 540 GLN A N 1
ATOM 4275 C CA . GLN A 1 540 ? 46.293 -24.985 -21.710 1.00 85.25 540 GLN A CA 1
ATOM 4276 C C . GLN A 1 540 ? 47.612 -25.761 -21.864 1.00 85.25 540 GLN A C 1
ATOM 4278 O O . GLN A 1 540 ? 48.692 -25.172 -21.894 1.00 85.25 540 GLN A O 1
ATOM 4283 N N . LYS A 1 541 ? 47.552 -27.081 -22.090 1.00 86.56 541 LYS A N 1
ATOM 4284 C CA . LYS A 1 541 ? 48.743 -27.912 -22.338 1.00 86.56 541 LYS A CA 1
ATOM 4285 C C . LYS A 1 541 ? 49.481 -27.517 -23.623 1.00 86.56 541 LYS A C 1
ATOM 4287 O O . LYS A 1 541 ? 50.713 -27.538 -23.658 1.00 86.56 541 LYS A O 1
ATOM 4292 N N . LYS A 1 542 ? 48.755 -27.141 -24.685 1.00 83.19 542 LYS A N 1
ATOM 4293 C CA . LYS A 1 542 ? 49.354 -26.607 -25.923 1.00 83.19 542 LYS A CA 1
ATOM 4294 C C . LYS A 1 542 ? 50.013 -25.242 -25.690 1.00 83.19 542 LYS A C 1
ATOM 4296 O O . LYS A 1 542 ? 51.112 -25.033 -26.200 1.00 83.19 542 LYS A O 1
ATOM 4301 N N . ALA A 1 543 ? 49.391 -24.357 -24.910 1.00 77.69 543 ALA A N 1
ATOM 4302 C CA . ALA A 1 543 ? 49.962 -23.059 -24.543 1.00 77.69 543 ALA A CA 1
ATOM 4303 C C . ALA A 1 543 ? 51.251 -23.215 -23.713 1.00 77.69 543 ALA A C 1
ATOM 4305 O O . ALA A 1 543 ? 52.277 -22.633 -24.059 1.00 77.69 543 ALA A O 1
ATOM 4306 N N . SER A 1 544 ? 51.252 -24.103 -22.713 1.00 76.44 544 SER A N 1
ATOM 4307 C CA . SER A 1 544 ? 52.440 -24.425 -21.907 1.00 76.44 544 SER A CA 1
ATOM 4308 C C . SER A 1 544 ? 53.590 -24.997 -22.751 1.00 76.44 544 SER A C 1
ATOM 4310 O O . SER A 1 544 ? 54.740 -24.589 -22.598 1.00 76.44 544 SER A O 1
ATOM 4312 N N . LYS A 1 545 ? 53.302 -25.892 -23.711 1.00 77.50 545 LYS A N 1
ATOM 4313 C CA . LYS A 1 545 ? 54.324 -26.410 -24.641 1.00 77.50 545 LYS A CA 1
ATOM 4314 C C . LYS A 1 545 ? 54.895 -25.331 -25.570 1.00 77.50 545 LYS A C 1
ATOM 4316 O O . LYS A 1 545 ? 56.081 -25.396 -25.882 1.00 77.50 545 LYS A O 1
ATOM 4321 N N . LYS A 1 546 ? 54.082 -24.364 -26.016 1.00 73.81 546 LYS A N 1
ATOM 4322 C CA . LYS A 1 546 ? 54.555 -23.220 -26.816 1.00 73.81 546 LYS A CA 1
ATOM 4323 C C . LYS A 1 546 ? 55.457 -22.298 -25.992 1.00 73.81 546 LYS A C 1
ATOM 4325 O O . LYS A 1 546 ? 56.540 -21.969 -26.456 1.00 73.81 546 LYS A O 1
ATOM 4330 N N . SER A 1 547 ? 55.065 -21.980 -24.757 1.00 69.50 547 SER A N 1
ATOM 4331 C CA . SER A 1 547 ? 55.882 -21.192 -23.821 1.00 69.50 547 SER A CA 1
ATOM 4332 C C . SER A 1 547 ? 57.232 -21.865 -23.522 1.00 69.50 547 SER A C 1
ATOM 4334 O O . SER A 1 547 ? 58.271 -21.223 -23.630 1.00 69.50 547 SER A O 1
ATOM 4336 N N . LYS A 1 548 ? 57.258 -23.185 -23.283 1.00 72.12 548 LYS A N 1
ATOM 4337 C CA . LYS A 1 548 ? 58.517 -23.931 -23.073 1.00 72.12 548 LYS A CA 1
ATOM 4338 C C . LYS A 1 548 ? 59.426 -23.999 -24.306 1.00 72.12 548 LYS A C 1
ATOM 4340 O O . LYS A 1 548 ? 60.630 -24.151 -24.141 1.00 72.12 548 LYS A O 1
ATOM 4345 N N . LYS A 1 549 ? 58.877 -23.931 -25.526 1.00 69.75 549 LYS A N 1
ATOM 4346 C CA . LYS A 1 549 ? 59.680 -23.838 -26.759 1.00 69.75 549 LYS A CA 1
ATOM 4347 C C . LYS A 1 549 ? 60.253 -22.435 -26.961 1.00 69.75 549 LYS A C 1
ATOM 4349 O O . LYS A 1 549 ? 61.392 -22.334 -27.384 1.00 69.75 549 LYS A O 1
ATOM 4354 N N . ALA A 1 550 ? 59.494 -21.393 -26.622 1.00 63.38 550 ALA A N 1
ATOM 4355 C CA . ALA A 1 550 ? 59.949 -20.004 -26.695 1.00 63.38 550 ALA A CA 1
ATOM 4356 C C . ALA A 1 550 ? 61.016 -19.654 -25.642 1.00 63.38 550 ALA A C 1
ATOM 4358 O O . ALA A 1 550 ? 61.782 -18.738 -25.859 1.00 63.38 550 ALA A O 1
ATOM 4359 N N . ALA A 1 551 ? 61.080 -20.385 -24.524 1.00 62.72 551 ALA A N 1
ATOM 4360 C CA . ALA A 1 551 ? 62.128 -20.223 -23.509 1.00 62.72 551 ALA A CA 1
ATOM 4361 C C . ALA A 1 551 ? 63.409 -21.045 -23.786 1.00 62.72 551 ALA A C 1
ATOM 4363 O O . ALA A 1 551 ? 64.351 -20.988 -23.002 1.00 62.72 551 ALA A O 1
ATOM 4364 N N . LYS A 1 552 ? 63.416 -21.878 -24.838 1.00 62.47 552 LYS A N 1
ATOM 4365 C CA . LYS A 1 552 ? 64.560 -22.719 -25.249 1.00 62.47 552 LYS A CA 1
ATOM 4366 C C . LYS A 1 552 ? 65.207 -22.274 -26.567 1.00 62.47 552 LYS A C 1
ATOM 4368 O O . LYS A 1 552 ? 66.235 -22.840 -26.928 1.00 62.47 552 LYS A O 1
ATOM 4373 N N . ALA A 1 553 ? 64.566 -21.355 -27.282 1.00 52.44 553 ALA A N 1
ATOM 4374 C CA . ALA A 1 553 ? 65.126 -20.608 -28.403 1.00 52.44 553 ALA A CA 1
ATOM 4375 C C . ALA A 1 553 ? 65.544 -19.239 -27.870 1.00 52.44 553 ALA A C 1
ATOM 4377 O O . ALA A 1 553 ? 66.551 -18.712 -28.381 1.00 52.44 553 ALA A O 1
#

pLDDT: mean 75.13, std 19.58, range [24.69, 94.44]

Secondary structure (DSSP, 8-state):
-HHHHHHHHHTSTTTHHHHHHHHHHHHHH-TT-TTHHHHHHHHHHHTT-S-HHHHHHHHHHHHHHHHTGGGTTTHHHHHHHHHHHHHHHHTTT-S-THHHHGGGG----SGGGS-----------------------TTHHHHHHHHHHHHHHHHHHHHHHHHTTS--HHHHHHHHHHHHHHHHHHHHHHHHHHHHGGG-------SSTT-S-TTHHHHHHHHHHTGGGS-HHHHHHHHHHHHHHTT--S-TTSPPP---S-HHHHHHHHHHHHHHHHHT-GGG----HHHHHHHHHHHHH--TTTS-HHHHHHHIIIIIIS-S---HHHHHHHHHHHHHHHHHS-HHHHHHHHHHHHHHHHH-GGGGGGGS--TTTTTTS-S--S--TT-SSGGGS-GGGS--THHHHHTT-SSHHHHHHHHHHHHGGGS-TT----------HHHHHHHHHHHHHHHS--S---------------------GGGGGG------HHHHHHHHHHHHHHHHHHHHHHHHHHHHHHHHHHHHHHHHHHHHHHHHHHHHHHTT-

Sequence (553 aa):
AYLQKLISLEKQPYFYLVAVRCLCSLLDAAPHFNHRESLLASVVKNLSSSNDVARKLCSEAIRSLFRNEGKHRGEATVEAVRLVSASVKLNDCQLHPDVVEVCLSLKFDEDLGKDESKEEKLKPKKNKRYQNRDVTKPSEKKKIKKELLSKARQEVHADLRAVSFTLDPKEKKMIQRETLAALFETYFRILKHSMNTSNSRYKATSVFPGGSHPLLAPCLEGLGKFSHLIDLDFMSELIACLKKLSGYTDHQGEIPPDNTLSVSERLQCCIVAFKVWRSNLEALNVDLQDFFVQFYNLILEYRPDRDHGEVLADALKTLLWEGKQQDMLRAAAFIKRLATFALSFGSTEAIAALITLRHLLQKNTKCRNMLENDAGGGSLSSLVAKYDPEAKDPYLSGALATVLWELSLLQKHHDETVSGMASNILSMANLNATQNPVQLSSSNPLEAYKDLSMGRELSKPTHKVSQTLKCKRKRRSKEFVALSTDVLEKADCTVGEDELREKLQSHFAVLRGISENERLRTELNHALSSINMYKEYKKQKKASKKSKKAAKA

Radius of gyration: 34.64 Å; Cα contacts (8 Å, |Δi|>4): 493; chains: 1; bounding box: 127×97×81 Å